Protein AF-A0A8S1MIZ0-F1 (afdb_monomer_lite)

pLDDT: mean 75.35, std 23.66, range [22.64, 98.44]

Foldseek 3Di:
DPLVVLCVVPLDALLPFFLVNVCVVCVVLVNNVCSVLCVVQRPGSNNLLVDDLVNCVQSVVPDPVVRCSSVCCSVPVRVVSNVVSDVVVPPDVPPPPVPPPPDDDDDDDDDGDRDDDDDDDDDDDDDDDDDDDDDDDDDDDDDDDDDDDDDDDDDDDDDDDPPDPPFPPDWQWWWKAWPVVRDIDIATQVWFWEFCAPPGNHHDVDPQTHNGAWIWHQDPVVRFIWIKGQQGQLFKKWFDPFKDADDAQWWKDAQQWIWHFPDWDDDQFKIWTKIATCDDPPHRDIDIDMATEPPDKDWDFLCDPVHVPRPRGHRTAKIWHQYNVGIIIDGPPHPVGMIIGQDDHRDMGDIGTQDAQIWMDRRDDTIMGINTQAEAEEEEEFAPPLCQVLLQCCVAPVDGDPDDDFDDKDWGWDWDQDPNGIHIYTYIYHGRDPVSVVVSLVSLPPHLAYEQTGEQLAPVRLVCSPPPVVVVCCVSPVLHAYEYEHEDCVPQDPPCNVPPSGDDPVNSQVVQVVVVHHYDYYYSHVGGCSSVVVNVRCVSSCCSVCVPPPPPPPDDDDDDDDDDDDDDDDDDDDDDDDDDDD

InterPro domains:
  IPR000253 Forkhead-associated (FHA) domain [PF00498] (193-238)
  IPR000253 Forkhead-associated (FHA) domain [PF00498] (310-363)
  IPR000253 Forkhead-associated (FHA) domain [PS50006] (192-238)
  IPR000253 Forkhead-associated (FHA) domain [SM00240] (191-243)
  IPR000253 Forkhead-associated (FHA) domain [SM00240] (297-345)
  IPR001660 Sterile alpha motif domain [PF07647] (16-76)
  IPR001660 Sterile alpha motif domain [PS50105] (17-76)
  IPR001660 Sterile alpha motif domain [SM00454] (14-80)
  IPR001806 Small GTPase [PF00071] (377-542)
  IPR001806 Small GTPase [PS51421] (370-582)
  IPR001806 Small GTPase [SM00174] (378-544)
  IPR003578 Small GTPase Rho [PTHR24072] (374-547)
  IPR005225 Small GTP-binding domain [TIGR00231] (375-536)

Sequence (582 aa):
MDYQKLFSVIPKEPRRWTQCDVEQWLEFIGLHDLSDVFQRNAIDGACLEVLNEDDLNELGVNSNVKKKKILQWIQNGFIEYKQFVRNNVGQSEWSIASKQIINKENLDYTPIQRLNDFKPRRDSFQDNHKVELVESMKVVEAPQILKQPKQNLEATKIPSYPNSIKQVAITYTMEIVCIADNQKMSITEKGLSIGRNPENTLVLSEDYVSRNHCLIEFDQKTKNFYLKDTGSTSGTFLLLMQPSLMRLGLIIHMGSMQYKIEQMVCNNQQCDVVLRVIEGQQKNQKFSFQLIKNQNCLKFGRQLDQFRMDTHLSGIHAQFSYTNDGLILEDMGSRNGVWVRLSEQSQQSERVKLIQDRQFRLGYEKIFLSNGAISIKLVVVGDGSVGKTCILIRYTQDKFPTDYVPTIFENYCAQVLYENKMVNLNLWDTAGQEEYKQLRSISYPQSDVFLITFSVDDTSSFQNAIKKWYPELQADQPNVPKIFIGNKIDMRPTENVNDTQFVTYNIAQKVVSDLGCKYIECSALNGTNLKQIFQEAVKQAMKKKFPQQTTQNAGTSKPQTGAQRKTNSSDNADASGKCSIQ

Secondary structure (DSSP, 8-state):
--HHHHHHH--S-GGG--HHHHHHHHHHTT-GGGHHHHHHTT--HHHHTT--HHHHHHTT---HHHHHHHHHIIIIIHHHHHHHHHHHS-SSSTTTGGGS-SS------PPPPP----PPP---------------------------------------------------EEEEEETTT--EEEEETT-EEEESSTTSSEE---TTS-SS-EEEEEETTTTEEEEEEBS-SS-EEEE--S-EE--TT-EEEETTEEEEEEEEEE-SSEEEEEEEEEESTTTT-EEEEEEETTT-EEEESTTSGGGTT-TTS-SS-EEEEE-SS-EEEEE-S-SS--EEESS-TT-BPPPEE--TTEEEEETTTEEEEEE--EEEEEEEE--TTS-HHHHHHHHHHS---SS----SEEEEEEEEEETTEEEEEEEEEE--SGGGHHHHHHT-TT-SEEEEEEETT-HHHHHHIIIIIHHHHHHH-TTS-EEEEEE-GGGS-SS-TT-TTSPPHHHHHHHHHHTT-EEEE--TTT-TTHHHHHHHHHHHHHHHHS-----------PPP----------------------

Structure (mmCIF, N/CA/C/O backbone):
data_AF-A0A8S1MIZ0-F1
#
_entry.id   AF-A0A8S1MIZ0-F1
#
loop_
_atom_site.group_PDB
_atom_site.id
_atom_site.type_symbol
_atom_site.label_atom_id
_atom_site.label_alt_id
_atom_site.label_comp_id
_atom_site.label_asym_id
_atom_site.label_entity_id
_atom_site.label_seq_id
_atom_site.pdbx_PDB_ins_code
_atom_site.Cartn_x
_atom_site.Cartn_y
_atom_site.Cartn_z
_atom_site.occupancy
_atom_site.B_iso_or_equiv
_atom_site.auth_seq_id
_atom_site.auth_comp_id
_atom_site.auth_asym_id
_atom_site.auth_atom_id
_atom_site.pdbx_PDB_model_num
ATOM 1 N N . MET A 1 1 ? -25.901 51.251 4.437 1.00 70.69 1 MET A N 1
ATOM 2 C CA . MET A 1 1 ? -24.765 51.400 3.498 1.00 70.69 1 MET A CA 1
ATOM 3 C C . MET A 1 1 ? -25.346 51.505 2.088 1.00 70.69 1 MET A C 1
ATOM 5 O O . MET A 1 1 ? -26.413 50.947 1.871 1.00 70.69 1 MET A O 1
ATOM 9 N N . ASP A 1 2 ? -24.736 52.252 1.163 1.00 83.69 2 ASP A N 1
ATOM 10 C CA . ASP A 1 2 ? -25.283 52.452 -0.196 1.00 83.69 2 ASP A CA 1
ATOM 11 C C . ASP A 1 2 ? -24.911 51.277 -1.124 1.00 83.69 2 ASP A C 1
ATOM 13 O O . ASP A 1 2 ? -23.918 51.309 -1.853 1.00 83.69 2 ASP A O 1
ATOM 17 N N . TYR A 1 3 ? -25.682 50.190 -1.032 1.00 87.25 3 TYR A N 1
ATOM 18 C CA . TYR A 1 3 ? -25.402 48.938 -1.742 1.00 87.25 3 TYR A CA 1
ATOM 19 C C . TYR A 1 3 ? -25.569 49.043 -3.263 1.00 87.25 3 TYR A C 1
ATOM 21 O O . TYR A 1 3 ? -24.872 48.335 -3.985 1.00 87.25 3 TYR A O 1
ATOM 29 N N . GLN A 1 4 ? -26.423 49.945 -3.763 1.00 82.38 4 GLN A N 1
ATOM 30 C CA . GLN A 1 4 ? -26.571 50.189 -5.204 1.00 82.38 4 GLN A CA 1
ATOM 31 C C . GLN A 1 4 ? -25.287 50.763 -5.798 1.00 82.38 4 GLN A C 1
ATOM 33 O O . GLN A 1 4 ? -24.816 50.291 -6.834 1.00 82.38 4 GLN A O 1
ATOM 38 N N . LYS A 1 5 ? -24.678 51.734 -5.108 1.00 85.88 5 LYS A N 1
ATOM 39 C CA . LYS A 1 5 ? -23.403 52.308 -5.531 1.00 85.88 5 LYS A CA 1
ATOM 40 C C . LYS A 1 5 ? -22.277 51.272 -5.492 1.00 85.88 5 LYS A C 1
ATOM 42 O O . LYS A 1 5 ? -21.555 51.157 -6.476 1.00 85.88 5 LYS A O 1
ATOM 47 N N . LEU A 1 6 ? -22.167 50.466 -4.431 1.00 88.38 6 LEU A N 1
ATOM 48 C CA . LEU A 1 6 ? -21.163 49.391 -4.377 1.00 88.38 6 LEU A CA 1
ATOM 49 C C . LEU A 1 6 ? -21.376 48.342 -5.485 1.00 88.38 6 LEU A C 1
ATOM 51 O O . LEU A 1 6 ? -20.412 47.897 -6.099 1.00 88.38 6 LEU A O 1
ATOM 55 N N . PHE A 1 7 ? -22.629 48.016 -5.809 1.00 87.19 7 PHE A N 1
ATOM 56 C CA . PHE A 1 7 ? -22.976 47.063 -6.866 1.00 87.19 7 PHE A CA 1
ATOM 57 C C . PHE A 1 7 ? -22.648 47.537 -8.275 1.00 87.19 7 PHE A C 1
ATOM 59 O O . PHE A 1 7 ? -22.223 46.727 -9.093 1.00 87.19 7 PHE A O 1
ATOM 66 N N . SER A 1 8 ? -22.761 48.840 -8.547 1.00 82.81 8 SER A N 1
ATOM 67 C CA . SER A 1 8 ? -22.297 49.404 -9.823 1.00 82.81 8 SER A CA 1
ATOM 68 C C . SER A 1 8 ? -20.788 49.251 -10.046 1.00 82.81 8 SER A C 1
ATOM 70 O O . SER A 1 8 ? -20.346 49.242 -11.191 1.00 82.81 8 SER A O 1
ATOM 72 N N . VAL A 1 9 ? -20.013 49.108 -8.965 1.00 83.31 9 VAL A N 1
ATOM 73 C CA . VAL A 1 9 ? -18.554 48.958 -9.008 1.00 83.31 9 VAL A CA 1
ATOM 74 C C . VAL A 1 9 ? -18.158 47.476 -8.965 1.00 83.31 9 VAL A C 1
ATOM 76 O O . VAL A 1 9 ? -17.338 47.042 -9.767 1.00 83.31 9 VAL A O 1
ATOM 79 N N . ILE A 1 10 ? -18.784 46.672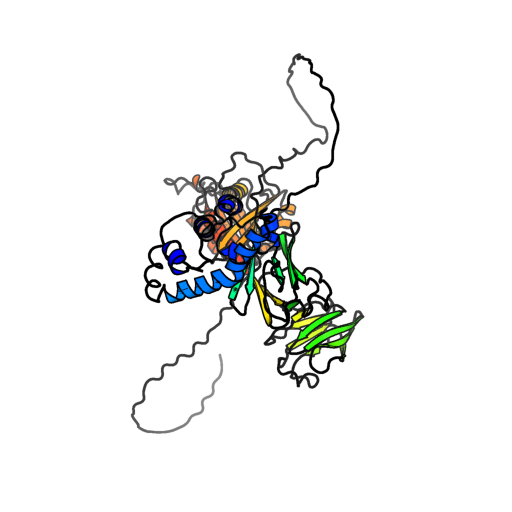 -8.094 1.00 88.50 10 ILE A N 1
ATOM 80 C CA . ILE A 1 10 ? -18.434 45.258 -7.876 1.00 88.50 10 ILE A CA 1
ATOM 81 C C . ILE A 1 10 ? -19.686 44.360 -7.947 1.00 88.50 10 ILE A C 1
ATOM 83 O O . ILE A 1 10 ? -20.210 43.943 -6.909 1.00 88.50 10 ILE A O 1
ATOM 87 N N . PRO A 1 11 ? -20.176 43.982 -9.143 1.00 83.88 11 PRO A N 1
ATOM 88 C CA . PRO A 1 11 ? -21.429 43.236 -9.309 1.00 83.88 11 PRO A CA 1
ATOM 89 C C . PRO A 1 11 ? -21.284 41.722 -9.038 1.00 83.88 11 PRO A C 1
ATOM 91 O O . PRO A 1 11 ? -21.679 40.878 -9.840 1.00 83.88 11 PRO A O 1
ATOM 94 N N . LYS A 1 12 ? -20.682 41.339 -7.907 1.00 86.31 12 LYS A N 1
ATOM 95 C CA . LYS A 1 12 ? -20.462 39.939 -7.500 1.00 86.31 12 LYS A CA 1
ATOM 96 C C . LYS A 1 12 ? -20.415 39.786 -5.980 1.00 86.31 12 LYS A C 1
ATOM 98 O O . LYS A 1 12 ? -20.138 40.739 -5.255 1.00 86.31 12 LYS A O 1
ATOM 103 N N . GLU A 1 13 ? -20.696 38.575 -5.491 1.00 84.94 13 GLU A N 1
ATOM 104 C CA . GLU A 1 13 ? -20.694 38.279 -4.050 1.00 84.94 13 GLU A CA 1
ATOM 105 C C . GLU A 1 13 ? -19.306 38.513 -3.412 1.00 84.94 13 GLU A C 1
ATOM 107 O O . GLU A 1 13 ? -18.309 38.162 -4.050 1.00 84.94 13 GLU A O 1
ATOM 112 N N . PRO A 1 14 ? -19.232 38.989 -2.147 1.00 86.12 14 PRO A N 1
ATOM 113 C CA . PRO A 1 14 ? -17.976 39.261 -1.434 1.00 86.12 14 PRO A CA 1
ATOM 114 C C . PRO A 1 14 ? -16.938 38.145 -1.506 1.00 86.12 14 PRO A C 1
ATOM 116 O O . PRO A 1 14 ? -15.796 38.396 -1.858 1.00 86.12 14 PRO A O 1
ATOM 119 N N . ARG A 1 15 ? -17.337 36.883 -1.310 1.00 82.81 15 ARG A N 1
ATOM 120 C CA . ARG A 1 15 ? -16.428 35.724 -1.391 1.00 82.81 15 ARG A CA 1
ATOM 121 C C . ARG A 1 15 ? -15.729 35.551 -2.752 1.00 82.81 15 ARG A C 1
ATOM 123 O O . ARG A 1 15 ? -14.749 34.823 -2.842 1.00 82.81 15 ARG A O 1
ATOM 130 N N . ARG A 1 16 ? -16.253 36.157 -3.824 1.00 81.88 16 ARG A N 1
ATOM 131 C CA . ARG A 1 16 ? -15.691 36.106 -5.189 1.00 81.88 16 ARG A CA 1
ATOM 132 C C . ARG A 1 16 ? -14.911 37.368 -5.562 1.00 81.88 16 ARG A C 1
ATOM 134 O O . ARG A 1 16 ? -14.563 37.547 -6.731 1.00 81.88 16 ARG A O 1
ATOM 141 N N . TRP A 1 17 ? -14.699 38.274 -4.616 1.00 90.00 17 TRP A N 1
ATOM 142 C CA . TRP A 1 17 ? -13.884 39.460 -4.836 1.00 90.00 17 TRP A CA 1
ATOM 143 C C . TRP A 1 17 ? -12.418 39.054 -4.965 1.00 90.00 17 TRP A C 1
ATOM 145 O O . TRP A 1 17 ? -11.886 38.324 -4.132 1.00 90.00 17 TRP A O 1
ATOM 155 N N . THR A 1 18 ? -11.779 39.513 -6.033 1.00 87.06 18 THR A N 1
ATOM 156 C CA . THR A 1 18 ? -10.327 39.475 -6.204 1.00 87.06 18 THR A CA 1
ATOM 157 C C . THR A 1 18 ? -9.690 40.575 -5.355 1.00 87.06 18 THR A C 1
ATOM 159 O O . THR A 1 18 ? -10.391 41.446 -4.840 1.00 87.06 18 THR A O 1
ATOM 162 N N . GLN A 1 19 ? -8.363 40.583 -5.242 1.00 84.38 19 GLN A N 1
ATOM 163 C CA . GLN A 1 19 ? -7.638 41.638 -4.522 1.00 84.38 19 GLN A CA 1
ATOM 164 C C . GLN A 1 19 ? -7.979 43.037 -5.063 1.00 84.38 19 GLN A C 1
ATOM 166 O O . GLN A 1 19 ? -8.265 43.934 -4.282 1.00 84.38 19 GLN A O 1
ATOM 171 N N . CYS A 1 20 ? -8.092 43.200 -6.386 1.00 86.75 20 CYS A N 1
ATOM 172 C CA . CYS A 1 20 ? -8.477 44.477 -7.001 1.00 86.75 20 CYS A CA 1
ATOM 173 C C . CYS A 1 20 ? -9.903 44.920 -6.613 1.00 86.75 20 CYS A C 1
ATOM 175 O O . CYS A 1 20 ? -10.161 46.103 -6.401 1.00 86.75 20 CYS A O 1
ATOM 177 N N . ASP A 1 21 ? -10.837 43.979 -6.451 1.00 90.88 21 ASP A N 1
ATOM 178 C CA . ASP A 1 21 ? -12.187 44.310 -5.976 1.00 90.88 21 ASP A CA 1
ATOM 179 C C . ASP A 1 21 ? -12.177 44.697 -4.485 1.00 90.88 21 ASP A C 1
ATOM 181 O O . ASP A 1 21 ? -12.925 45.575 -4.061 1.00 90.88 21 ASP A O 1
ATOM 185 N N . VAL A 1 22 ? -11.308 44.076 -3.678 1.00 91.62 22 VAL A N 1
ATOM 186 C CA . VAL A 1 22 ? -11.110 44.457 -2.271 1.00 91.62 22 VAL A CA 1
ATOM 187 C C . VAL A 1 22 ? -10.567 45.883 -2.158 1.00 91.62 22 VAL A C 1
ATOM 189 O O . VAL A 1 22 ? -11.016 46.627 -1.290 1.00 91.62 22 VAL A O 1
ATOM 192 N N . GLU A 1 23 ? -9.673 46.303 -3.053 1.00 90.88 23 GLU A N 1
ATOM 193 C CA . GLU A 1 23 ? -9.174 47.685 -3.119 1.00 90.88 23 GLU A CA 1
ATOM 194 C C . GLU A 1 23 ? -10.300 48.683 -3.433 1.00 90.88 23 GLU A C 1
ATOM 196 O O . GLU A 1 23 ? -10.467 49.675 -2.722 1.00 90.88 23 GLU A O 1
ATOM 201 N N . GLN A 1 24 ? -11.140 48.381 -4.429 1.00 89.81 24 GLN A N 1
ATOM 202 C CA . GLN A 1 24 ? -12.314 49.200 -4.763 1.00 89.81 24 GLN A CA 1
ATOM 203 C C . GLN A 1 24 ? -13.310 49.279 -3.599 1.00 89.81 24 GLN A C 1
ATOM 205 O O . GLN A 1 24 ? -13.913 50.324 -3.342 1.00 89.81 24 GLN A O 1
ATOM 210 N N . TRP A 1 25 ? -13.474 48.187 -2.850 1.00 94.56 25 TRP A N 1
ATOM 211 C CA . TRP A 1 25 ? -14.280 48.193 -1.636 1.00 94.56 25 TRP A CA 1
ATOM 212 C C . TRP A 1 25 ? -13.646 49.030 -0.514 1.00 94.56 25 TRP A C 1
ATOM 214 O O . TRP A 1 25 ? -14.362 49.789 0.144 1.00 94.56 25 TRP A O 1
ATOM 224 N N . LEU A 1 26 ? -12.326 48.947 -0.307 1.00 93.00 26 LEU A N 1
ATOM 225 C CA . LEU A 1 26 ? -11.600 49.783 0.656 1.00 93.00 26 LEU A CA 1
ATOM 226 C C . LEU A 1 26 ? -11.769 51.270 0.330 1.00 93.00 26 LEU A C 1
ATOM 228 O O . LEU A 1 26 ? -12.038 52.071 1.228 1.00 93.00 26 LEU A O 1
ATOM 232 N N . GLU A 1 27 ? -11.695 51.637 -0.948 1.00 91.19 27 GLU A N 1
ATOM 233 C CA . GLU A 1 27 ? -11.993 52.989 -1.415 1.00 91.19 27 GLU A CA 1
ATOM 234 C C . GLU A 1 27 ? -13.446 53.381 -1.111 1.00 91.19 27 GLU A C 1
ATOM 236 O O . GLU A 1 27 ? -13.691 54.436 -0.518 1.00 91.19 27 GLU A O 1
ATOM 241 N N . PHE A 1 28 ? -14.407 52.500 -1.405 1.00 92.12 28 PHE A N 1
ATOM 242 C CA . PHE A 1 28 ? -15.828 52.727 -1.132 1.00 92.12 28 PHE A CA 1
ATOM 243 C C . PHE A 1 28 ? -16.119 52.982 0.355 1.00 92.12 28 PHE A C 1
ATOM 245 O O . PHE A 1 28 ? -16.907 53.869 0.697 1.00 92.12 28 PHE A O 1
ATOM 252 N N . ILE A 1 29 ? -15.473 52.244 1.264 1.00 91.56 29 ILE A N 1
ATOM 253 C CA . ILE A 1 29 ? -15.623 52.459 2.711 1.00 91.56 29 ILE A CA 1
ATOM 254 C C . ILE A 1 29 ? -14.742 53.598 3.243 1.00 91.56 29 ILE A C 1
ATOM 256 O O . ILE A 1 29 ? -14.768 53.877 4.446 1.00 91.56 29 ILE A O 1
ATOM 260 N N . GLY A 1 30 ? -13.991 54.287 2.381 1.00 88.31 30 GLY A N 1
ATOM 261 C CA . GLY A 1 30 ? -13.144 55.426 2.731 1.00 88.31 30 GLY A CA 1
ATOM 262 C C . GLY A 1 30 ? -11.879 55.047 3.504 1.00 88.31 30 GLY A C 1
ATOM 263 O O . GLY A 1 30 ? -11.446 55.820 4.354 1.00 88.31 30 GLY A O 1
ATOM 264 N N . LEU A 1 31 ? -11.329 53.858 3.249 1.00 91.94 31 LEU A N 1
ATOM 265 C CA . LEU A 1 31 ? -10.081 53.324 3.810 1.00 91.94 31 LEU A CA 1
ATOM 266 C C . LEU A 1 31 ? -9.070 52.974 2.699 1.00 91.94 31 LEU A C 1
ATOM 268 O O . LEU A 1 31 ? -8.361 51.973 2.788 1.00 91.94 31 LEU A O 1
ATOM 272 N N . HIS A 1 32 ? -9.013 53.792 1.641 1.00 90.12 32 HIS A N 1
ATOM 273 C CA . HIS A 1 32 ? -8.093 53.610 0.506 1.00 90.12 32 HIS A CA 1
ATOM 274 C C . HIS A 1 32 ? -6.615 53.573 0.931 1.00 90.12 32 HIS A C 1
ATOM 276 O O . HIS A 1 32 ? -5.792 52.943 0.279 1.00 90.12 32 HIS A O 1
ATOM 282 N N . ASP A 1 33 ? -6.277 54.194 2.061 1.00 87.94 33 ASP A N 1
ATOM 283 C CA . ASP A 1 33 ? -4.932 54.189 2.630 1.00 87.94 33 ASP A CA 1
ATOM 284 C C . ASP A 1 33 ? -4.479 52.801 3.120 1.00 87.94 33 ASP A C 1
ATOM 286 O O . ASP A 1 33 ? -3.290 52.583 3.340 1.00 87.94 33 ASP A O 1
ATOM 290 N N . LEU A 1 34 ? -5.408 51.848 3.269 1.00 89.19 34 LEU A N 1
ATOM 291 C CA . LEU A 1 34 ? -5.109 50.449 3.591 1.00 89.19 34 LEU A CA 1
ATOM 292 C C . LEU A 1 34 ? -4.957 49.559 2.347 1.00 89.19 34 LEU A C 1
ATOM 294 O O . LEU A 1 34 ? -4.624 48.384 2.498 1.00 89.19 34 LEU A O 1
ATOM 298 N N . SER A 1 35 ? -5.165 50.097 1.140 1.00 87.62 35 SER A N 1
ATOM 299 C CA . SER A 1 35 ? -5.086 49.347 -0.122 1.00 87.62 35 SER A CA 1
ATOM 300 C C . SER A 1 35 ? -3.735 48.645 -0.279 1.00 87.62 35 SER A C 1
ATOM 302 O O . SER A 1 35 ? -3.685 47.428 -0.442 1.00 87.62 35 SER A O 1
ATOM 304 N N . ASP A 1 36 ? -2.634 49.379 -0.091 1.00 79.56 36 ASP A N 1
ATOM 305 C CA . ASP A 1 36 ? -1.271 48.835 -0.162 1.00 79.56 36 ASP A CA 1
ATOM 306 C C . ASP A 1 36 ? -1.034 47.697 0.838 1.00 79.56 36 ASP A C 1
ATOM 308 O O . ASP A 1 36 ? -0.329 46.731 0.547 1.00 79.56 36 ASP A O 1
ATOM 312 N N . VAL A 1 37 ? -1.603 47.815 2.040 1.00 83.69 37 VAL A N 1
ATOM 313 C CA . VAL A 1 37 ? -1.447 46.819 3.107 1.00 83.69 37 VAL A CA 1
ATOM 314 C C . VAL A 1 37 ? -2.185 45.536 2.739 1.00 83.69 37 VAL A C 1
ATOM 316 O O . VAL A 1 37 ? -1.628 44.447 2.879 1.00 83.69 37 VAL A O 1
ATOM 319 N N . PHE A 1 38 ? -3.415 45.650 2.241 1.00 86.62 38 PHE A N 1
ATOM 320 C CA . PHE A 1 38 ? -4.236 44.500 1.866 1.00 86.62 38 PHE A CA 1
ATOM 321 C C . PHE A 1 38 ? -3.691 43.815 0.607 1.00 86.62 38 PHE A C 1
ATOM 323 O O . PHE A 1 38 ? -3.629 42.587 0.566 1.00 86.62 38 PHE A O 1
ATOM 330 N N . GLN A 1 39 ? -3.196 44.587 -0.364 1.00 80.25 39 GLN A N 1
ATOM 331 C CA . GLN A 1 39 ? -2.587 44.061 -1.583 1.00 80.25 39 GLN A CA 1
ATOM 332 C C . GLN A 1 39 ? -1.285 43.300 -1.294 1.00 80.25 39 GLN A C 1
ATOM 334 O O . GLN A 1 39 ? -1.124 42.162 -1.732 1.00 80.25 39 GLN A O 1
ATOM 339 N N . ARG A 1 40 ? -0.370 43.872 -0.493 1.00 72.50 40 ARG A N 1
ATOM 340 C CA . ARG A 1 40 ? 0.896 43.202 -0.124 1.00 72.50 40 ARG A CA 1
ATOM 341 C C . ARG A 1 40 ? 0.683 41.888 0.624 1.00 72.50 40 ARG A C 1
ATOM 343 O O . ARG A 1 40 ? 1.508 40.990 0.502 1.00 72.50 40 ARG A O 1
ATOM 350 N N . ASN A 1 41 ? -0.407 41.781 1.382 1.00 73.44 41 ASN A N 1
ATOM 351 C CA . ASN A 1 41 ? -0.772 40.573 2.123 1.00 73.44 41 ASN A CA 1
ATOM 352 C C . ASN A 1 41 ? -1.759 39.676 1.362 1.00 73.44 41 ASN A C 1
ATOM 354 O O . ASN A 1 41 ? -2.303 38.739 1.940 1.00 73.44 41 ASN A O 1
ATOM 358 N N . ALA A 1 42 ? -1.972 39.943 0.069 1.00 74.81 42 ALA A N 1
ATOM 359 C CA . ALA A 1 42 ? -2.798 39.141 -0.823 1.00 74.81 42 ALA A CA 1
ATOM 360 C C . ALA A 1 42 ? -4.246 38.923 -0.328 1.00 74.81 42 ALA A C 1
ATOM 362 O O . ALA A 1 42 ? -4.843 37.880 -0.603 1.00 74.81 42 ALA A O 1
ATOM 363 N N . ILE A 1 43 ? -4.825 39.901 0.381 1.00 78.88 43 ILE A N 1
ATOM 364 C CA . ILE A 1 43 ? -6.166 39.795 0.972 1.00 78.88 43 ILE A CA 1
ATOM 365 C C . ILE A 1 43 ? -7.234 39.912 -0.119 1.00 78.88 43 ILE A C 1
ATOM 367 O O . ILE A 1 43 ? -7.462 40.985 -0.676 1.00 78.88 43 ILE A O 1
ATOM 371 N N . ASP A 1 44 ? -7.915 38.805 -0.403 1.00 83.94 44 ASP A N 1
ATOM 372 C CA . ASP A 1 44 ? -9.060 38.747 -1.309 1.00 83.94 44 ASP A CA 1
ATOM 373 C C . ASP A 1 44 ? -10.397 38.632 -0.549 1.00 83.94 44 ASP A C 1
ATOM 375 O O . ASP A 1 44 ? -10.457 38.623 0.684 1.00 83.94 44 ASP A O 1
ATOM 379 N N . GLY A 1 45 ? -11.503 38.542 -1.286 1.00 77.94 45 GLY A N 1
ATOM 380 C CA . GLY A 1 45 ? -12.843 38.454 -0.717 1.00 77.94 45 GLY A CA 1
ATOM 381 C C . GLY A 1 45 ? -13.103 37.233 0.163 1.00 77.94 45 GLY A C 1
ATOM 382 O O . GLY A 1 45 ? -13.896 37.310 1.102 1.00 77.94 45 GLY A O 1
ATOM 383 N N . ALA A 1 46 ? -12.441 36.107 -0.114 1.00 71.50 46 ALA A N 1
ATOM 384 C CA . ALA A 1 46 ? -12.545 34.911 0.716 1.00 71.50 46 ALA A CA 1
ATOM 385 C C . ALA A 1 46 ? -11.794 35.097 2.041 1.00 71.50 46 ALA A C 1
ATOM 387 O O . ALA A 1 46 ? -12.266 34.642 3.083 1.00 71.50 46 ALA A O 1
ATOM 388 N N . CYS A 1 47 ? -10.669 35.811 2.007 1.00 78.19 47 CYS A N 1
ATOM 389 C CA . CYS A 1 47 ? -9.901 36.162 3.196 1.00 78.19 47 CYS A CA 1
ATOM 390 C C . CYS A 1 47 ? -10.653 37.163 4.079 1.00 78.19 47 CYS A C 1
ATOM 392 O O . CYS A 1 47 ? -10.650 37.013 5.298 1.00 78.19 47 CYS A O 1
ATOM 394 N N . LEU A 1 48 ? -11.364 38.131 3.487 1.00 82.38 48 LEU A N 1
ATOM 395 C CA . LEU A 1 48 ? -12.164 39.097 4.247 1.00 82.38 48 LEU A CA 1
ATOM 396 C C . LEU A 1 48 ? -13.296 38.455 5.067 1.00 82.38 48 LEU A C 1
ATOM 398 O O . LEU A 1 48 ? -13.596 38.950 6.148 1.00 82.38 48 LEU A O 1
ATOM 402 N N . GLU A 1 49 ? -13.930 37.372 4.593 1.00 74.81 49 GLU A N 1
ATOM 403 C CA . GLU A 1 49 ? -15.035 36.713 5.324 1.00 74.81 49 GLU A CA 1
ATOM 404 C C . GLU A 1 49 ? -14.578 36.074 6.651 1.00 74.81 49 GLU A C 1
ATOM 406 O O . GLU A 1 49 ? -15.398 35.879 7.549 1.00 74.81 49 GLU A O 1
ATOM 411 N N . VAL A 1 50 ? -13.289 35.750 6.787 1.00 75.44 50 VAL A N 1
ATOM 412 C CA . VAL A 1 50 ? -12.719 35.084 7.974 1.00 75.44 50 VAL A CA 1
ATOM 413 C C . VAL A 1 50 ? -11.831 35.997 8.818 1.00 75.44 50 VAL A C 1
ATOM 415 O O . VAL A 1 50 ? -11.300 35.560 9.838 1.00 75.44 50 VAL A O 1
ATOM 418 N N . LEU A 1 51 ? -11.682 37.253 8.401 1.00 81.31 51 LEU A N 1
ATOM 419 C CA . LEU A 1 51 ? -10.750 38.205 8.982 1.00 81.31 51 LEU A CA 1
ATOM 420 C C . LEU A 1 51 ? -11.261 38.713 10.338 1.00 81.31 51 LEU A C 1
ATOM 422 O O . LEU A 1 51 ? -12.381 39.222 10.445 1.00 81.31 51 LEU A O 1
ATOM 426 N N . ASN A 1 52 ? -10.442 38.569 11.379 1.00 81.62 52 ASN A N 1
ATOM 427 C CA . ASN A 1 52 ? -10.772 38.963 12.748 1.00 81.62 52 ASN A CA 1
ATOM 428 C C . ASN A 1 52 ? -9.924 40.162 13.233 1.00 81.62 52 ASN A C 1
ATOM 430 O O . ASN A 1 52 ? -9.134 40.744 12.489 1.00 81.62 52 ASN A O 1
ATOM 434 N N . GLU A 1 53 ? -10.143 40.602 14.475 1.00 82.19 53 GLU A N 1
ATOM 435 C CA . GLU A 1 53 ? -9.448 41.773 15.028 1.00 82.19 53 GLU A CA 1
ATOM 436 C C . GLU A 1 53 ? -7.940 41.546 15.211 1.00 82.19 53 GLU A C 1
ATOM 438 O O . GLU A 1 53 ? -7.164 42.483 15.014 1.00 82.19 53 GLU A O 1
ATOM 443 N N . ASP A 1 54 ? -7.525 40.318 15.530 1.00 76.44 54 ASP A N 1
ATOM 444 C CA . ASP A 1 54 ? -6.118 39.952 15.692 1.00 76.44 54 ASP A CA 1
ATOM 445 C C . ASP A 1 54 ? -5.393 39.940 14.342 1.00 76.44 54 ASP A C 1
ATOM 447 O O . ASP A 1 54 ? -4.310 40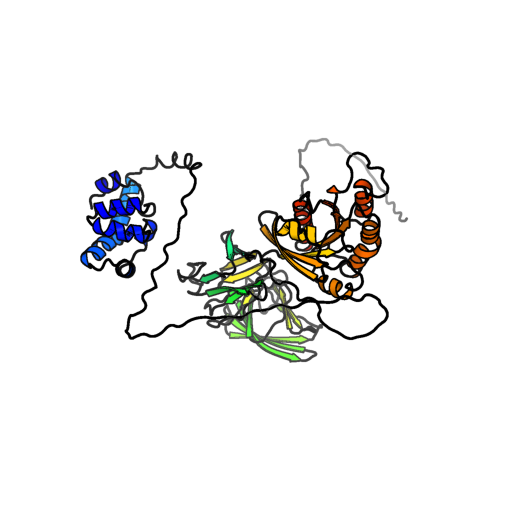.512 14.229 1.00 76.44 54 ASP A O 1
ATOM 451 N N . ASP A 1 55 ? -6.040 39.445 13.284 1.00 80.31 55 ASP A N 1
ATOM 452 C CA . ASP A 1 55 ? -5.498 39.509 11.920 1.00 80.31 55 ASP A CA 1
ATOM 453 C C . ASP A 1 55 ? -5.277 40.971 11.477 1.00 80.31 55 ASP A C 1
ATOM 455 O O . ASP A 1 55 ? -4.265 41.312 10.866 1.00 80.31 55 ASP A O 1
ATOM 459 N N . LEU A 1 56 ? -6.192 41.885 11.829 1.00 81.50 56 LEU A N 1
ATOM 460 C CA . LEU A 1 56 ? -6.032 43.319 11.544 1.00 81.50 56 LEU A CA 1
ATOM 461 C C . LEU A 1 56 ? -4.881 43.958 12.329 1.00 81.50 56 LEU A C 1
ATOM 463 O O . LEU A 1 56 ? -4.262 44.906 11.836 1.00 81.50 56 LEU A O 1
ATOM 467 N N . ASN A 1 57 ? -4.593 43.460 13.534 1.00 79.25 57 ASN A N 1
ATOM 468 C CA . ASN A 1 57 ? -3.427 43.882 14.311 1.00 79.25 57 ASN A CA 1
ATOM 469 C C . ASN A 1 57 ? -2.132 43.444 13.622 1.00 79.25 57 ASN A C 1
ATOM 471 O O . ASN A 1 57 ? -1.216 44.255 13.483 1.00 79.25 57 ASN A O 1
ATOM 475 N N . GLU A 1 58 ? -2.076 42.201 13.143 1.00 77.06 58 GLU A N 1
ATOM 476 C CA . GLU A 1 58 ? -0.917 41.654 12.427 1.00 77.06 58 GLU A CA 1
ATOM 477 C C . GLU A 1 58 ? -0.679 42.349 11.079 1.00 77.06 58 GLU A C 1
ATOM 479 O O . GLU A 1 58 ? 0.465 42.613 10.710 1.00 77.06 58 GLU A O 1
ATOM 484 N N . LEU A 1 59 ? -1.750 42.757 10.389 1.00 77.94 59 LEU A N 1
ATOM 485 C CA . LEU A 1 59 ? -1.678 43.585 9.179 1.00 77.94 59 LEU A CA 1
ATOM 486 C C . LEU A 1 59 ? -1.224 45.034 9.456 1.00 77.94 59 LEU A C 1
ATOM 488 O O . LEU A 1 59 ? -1.030 45.812 8.524 1.00 77.94 59 LEU A O 1
ATOM 492 N N . GLY A 1 60 ? -1.051 45.427 10.722 1.00 76.25 60 GLY A N 1
ATOM 493 C CA . GLY A 1 60 ? -0.614 46.769 11.112 1.00 76.25 60 GLY A CA 1
ATOM 494 C C . GLY A 1 60 ? -1.726 47.824 11.099 1.00 76.25 60 GLY A C 1
ATOM 495 O O . GLY A 1 60 ? -1.448 49.026 11.176 1.00 76.25 60 GLY A O 1
ATOM 496 N N . VAL A 1 61 ? -2.999 47.417 11.038 1.00 84.88 61 VAL A N 1
ATOM 497 C CA . VAL A 1 61 ? -4.158 48.323 11.070 1.00 84.88 61 VAL A CA 1
ATOM 498 C C . VAL A 1 61 ? -4.444 48.738 12.513 1.00 84.88 61 VAL A C 1
ATOM 500 O O . VAL A 1 61 ? -5.468 48.398 13.081 1.00 84.88 61 VAL A O 1
ATOM 503 N N . ASN A 1 62 ? -3.560 49.511 13.142 1.00 77.50 62 ASN A N 1
ATOM 504 C CA . ASN A 1 62 ? -3.609 49.755 14.595 1.00 77.50 62 ASN A CA 1
ATOM 505 C C . ASN A 1 62 ? -4.740 50.690 15.071 1.00 77.50 62 ASN A C 1
ATOM 507 O O . ASN A 1 62 ? -5.008 50.788 16.268 1.00 77.50 62 ASN A O 1
ATOM 511 N N . SER A 1 63 ? -5.437 51.375 14.159 1.00 89.81 63 SER A N 1
ATOM 512 C CA . SER A 1 63 ? -6.542 52.270 14.518 1.00 89.81 63 SER A CA 1
ATOM 513 C C . SER A 1 63 ? -7.810 51.485 14.852 1.00 89.81 63 SER A C 1
ATOM 515 O O . SER A 1 63 ? -8.462 50.937 13.964 1.00 89.81 63 SER A O 1
ATOM 517 N N . ASN A 1 64 ? -8.226 51.514 16.122 1.00 82.19 64 ASN A N 1
ATOM 518 C CA . ASN A 1 64 ? -9.456 50.856 16.583 1.00 82.19 64 ASN A CA 1
ATOM 519 C C . ASN A 1 64 ? -10.714 51.332 15.836 1.00 82.19 64 ASN A C 1
ATOM 521 O O . ASN A 1 64 ? -11.664 50.570 15.678 1.00 82.19 64 ASN A O 1
ATOM 525 N N . VAL A 1 65 ? -10.721 52.573 15.336 1.00 88.38 65 VAL A N 1
ATOM 526 C CA . VAL A 1 65 ? -11.821 53.100 14.514 1.00 88.38 65 VAL A CA 1
ATOM 527 C C . VAL A 1 65 ? -11.858 52.408 13.149 1.00 88.38 65 VAL A C 1
ATOM 529 O O . VAL A 1 65 ? -12.924 51.981 12.710 1.00 88.38 65 VAL A O 1
ATOM 532 N N . LYS A 1 66 ? -10.698 52.238 12.498 1.00 89.06 66 LYS A N 1
ATOM 533 C CA . LYS A 1 66 ? -10.595 51.550 11.202 1.00 89.06 66 LYS A CA 1
ATOM 534 C C . LYS A 1 66 ? -10.927 50.063 11.330 1.00 89.06 66 LYS A C 1
ATOM 536 O O . LYS A 1 66 ? -11.725 49.568 10.541 1.00 89.06 66 LYS A O 1
ATOM 541 N N . LYS A 1 67 ? -10.416 49.387 12.370 1.00 89.44 67 LYS A N 1
ATOM 542 C CA . LYS A 1 67 ? -10.727 47.971 12.636 1.00 89.44 67 LYS A CA 1
ATOM 543 C C . LYS A 1 67 ? -12.219 47.739 12.815 1.00 89.44 67 LYS A C 1
ATOM 545 O O . LYS A 1 67 ? -12.797 46.904 12.130 1.00 89.44 67 LYS A O 1
ATOM 550 N N . LYS A 1 68 ? -12.867 48.535 13.675 1.00 87.31 68 LYS A N 1
ATOM 551 C CA . LYS A 1 68 ? -14.316 48.438 13.892 1.00 87.31 68 LYS A CA 1
ATOM 552 C C . LYS A 1 68 ? -15.102 48.669 12.606 1.00 87.31 68 LYS A C 1
ATOM 554 O O . LYS A 1 68 ? -16.067 47.955 12.364 1.00 87.31 68 LYS A O 1
ATOM 559 N N . LYS A 1 69 ? -14.680 49.618 11.764 1.00 88.56 69 LYS A N 1
ATOM 560 C CA . LYS A 1 69 ? -15.335 49.895 10.479 1.00 88.56 69 LYS A CA 1
ATOM 561 C C . LYS A 1 69 ? -15.236 48.707 9.513 1.00 88.56 69 LYS A C 1
ATOM 563 O O . LYS A 1 69 ? -16.240 48.355 8.904 1.00 88.56 69 LYS A O 1
ATOM 568 N N . ILE A 1 70 ? -14.065 48.075 9.412 1.00 89.69 70 ILE A N 1
ATOM 569 C CA . ILE A 1 70 ? -13.837 46.875 8.586 1.00 89.69 70 ILE A CA 1
ATOM 570 C C . ILE A 1 70 ? -14.660 45.696 9.113 1.00 89.69 70 ILE A C 1
ATOM 572 O O . ILE A 1 70 ? -15.443 45.110 8.370 1.00 89.69 70 ILE A O 1
ATOM 576 N N . LEU A 1 71 ? -14.556 45.398 10.410 1.00 88.88 71 LEU A N 1
ATOM 577 C CA . LEU A 1 71 ? -15.256 44.271 11.029 1.00 88.88 71 LEU A CA 1
ATOM 578 C C . LEU A 1 71 ? -16.779 44.433 10.978 1.00 88.88 71 LEU A C 1
ATOM 580 O O . LEU A 1 71 ? -17.486 43.457 10.752 1.00 88.88 71 LEU A O 1
ATOM 584 N N . GLN A 1 72 ? -17.303 45.656 11.104 1.00 88.62 72 GLN A N 1
ATOM 585 C CA . GLN A 1 72 ? -18.736 45.921 10.953 1.00 88.62 72 GLN A CA 1
ATOM 586 C C . GLN A 1 72 ? -19.229 45.627 9.528 1.00 88.62 72 GLN A C 1
ATOM 588 O O . GLN A 1 72 ? -20.334 45.107 9.345 1.00 88.62 72 GLN A O 1
ATOM 593 N N . TRP A 1 73 ? -18.418 45.939 8.514 1.00 90.75 73 TRP A N 1
ATOM 594 C CA . TRP A 1 73 ? -18.717 45.559 7.137 1.00 90.75 73 TRP A CA 1
ATOM 595 C C . TRP A 1 73 ? -18.630 44.049 6.931 1.00 90.75 73 TRP A C 1
ATOM 597 O O . TRP A 1 73 ? -19.525 43.501 6.308 1.00 90.75 73 TRP A O 1
ATOM 607 N N . ILE A 1 74 ? -17.636 43.362 7.492 1.00 86.25 74 ILE A N 1
ATOM 608 C CA . ILE A 1 74 ? -17.521 41.899 7.376 1.00 86.25 74 ILE A CA 1
ATOM 609 C C . ILE A 1 74 ? -18.720 41.199 8.035 1.00 86.25 74 ILE A C 1
ATOM 611 O O . ILE A 1 74 ? -19.335 40.322 7.433 1.00 86.25 74 ILE A O 1
ATOM 615 N N . GLN A 1 75 ? -19.086 41.616 9.249 1.00 81.00 75 GLN A N 1
ATOM 616 C CA . GLN A 1 75 ? -20.126 40.959 10.043 1.00 81.00 75 GLN A CA 1
ATOM 617 C C . GLN A 1 75 ? -21.537 41.221 9.516 1.00 81.00 75 GLN A C 1
ATOM 619 O O . GLN A 1 75 ? -22.342 40.299 9.472 1.00 81.00 75 GLN A O 1
ATOM 624 N N . ASN A 1 76 ? -21.842 42.459 9.114 1.00 80.75 76 ASN A N 1
ATOM 625 C CA . ASN A 1 76 ? -23.205 42.849 8.741 1.00 80.75 76 ASN A CA 1
ATOM 626 C C . ASN A 1 76 ? -23.285 43.334 7.287 1.00 80.75 76 ASN A C 1
ATOM 628 O O . ASN A 1 76 ? -24.116 42.856 6.516 1.00 80.75 76 ASN A O 1
ATOM 632 N N . GLY A 1 77 ? -22.377 44.224 6.875 1.00 85.62 77 GLY A N 1
ATOM 633 C CA . GLY A 1 77 ? -22.411 44.849 5.545 1.00 85.62 77 GLY A CA 1
ATOM 634 C C . GLY A 1 77 ? -22.267 43.868 4.375 1.00 85.62 77 GLY A C 1
ATOM 635 O O . GLY A 1 77 ? -22.960 44.001 3.373 1.00 85.62 77 GLY A O 1
ATOM 636 N N . PHE A 1 78 ? -21.413 42.852 4.489 1.00 88.12 78 PHE A N 1
ATOM 637 C CA . PHE A 1 78 ? -21.172 41.841 3.458 1.00 88.12 78 PHE A CA 1
ATOM 638 C C . PHE A 1 78 ? -22.291 40.824 3.374 1.00 88.12 78 PHE A C 1
ATOM 640 O O . PHE A 1 78 ? -22.626 40.385 2.275 1.00 88.12 78 PHE A O 1
ATOM 647 N N . ILE A 1 79 ? -22.907 40.484 4.504 1.00 82.12 79 ILE A N 1
ATOM 648 C CA . ILE A 1 79 ? -24.083 39.616 4.527 1.00 82.12 79 ILE A CA 1
ATOM 649 C C . ILE A 1 79 ? -25.249 40.320 3.826 1.00 82.12 79 ILE A C 1
ATOM 651 O O . ILE A 1 79 ? -25.858 39.746 2.921 1.00 82.12 79 ILE A O 1
ATOM 655 N N . GLU A 1 80 ? -25.508 41.580 4.177 1.00 85.81 80 GLU A N 1
ATOM 656 C CA . GLU A 1 80 ? -26.542 42.403 3.543 1.00 85.81 80 GLU A CA 1
ATOM 657 C C . GLU A 1 80 ? -26.243 42.647 2.057 1.00 85.81 80 GLU A C 1
ATOM 659 O O . GLU A 1 80 ? -27.124 42.492 1.212 1.00 85.81 80 GLU A O 1
ATOM 664 N N . TYR A 1 81 ? -24.988 42.934 1.703 1.00 87.88 81 TYR A N 1
ATOM 665 C CA . TYR A 1 81 ? -24.579 43.116 0.313 1.00 87.88 81 TYR A CA 1
ATOM 666 C C . TYR A 1 81 ? -24.709 41.831 -0.510 1.00 87.88 81 TYR A C 1
ATOM 668 O O . TYR A 1 81 ? -25.158 41.863 -1.650 1.00 87.88 81 TYR A O 1
ATOM 676 N N . LYS A 1 82 ? -24.388 40.669 0.064 1.00 85.44 82 LYS A N 1
ATOM 677 C CA . LYS A 1 82 ? -24.575 39.362 -0.580 1.00 85.44 82 LYS A CA 1
ATOM 678 C C . LYS A 1 82 ? -26.050 39.073 -0.848 1.00 85.44 82 LYS A C 1
ATOM 680 O O . LYS A 1 82 ? -26.388 38.568 -1.916 1.00 85.44 82 LYS A O 1
ATOM 685 N N . GLN A 1 83 ? -26.936 39.421 0.085 1.00 82.31 83 GLN A N 1
ATOM 686 C CA . GLN A 1 83 ? -28.384 39.339 -0.126 1.00 82.31 83 GLN A CA 1
ATOM 687 C C . GLN A 1 83 ? -28.850 40.332 -1.201 1.00 82.31 83 GLN A C 1
ATOM 689 O O . GLN A 1 83 ? -29.624 39.963 -2.081 1.00 82.31 83 GLN A O 1
ATOM 694 N N . PHE A 1 84 ? -28.321 41.557 -1.195 1.00 85.69 84 PHE A N 1
ATOM 695 C CA . PHE A 1 84 ? -28.595 42.569 -2.213 1.00 85.69 84 PHE A CA 1
ATOM 696 C C . PHE A 1 84 ? -28.157 42.118 -3.618 1.00 85.69 84 PHE A C 1
ATOM 698 O O . PHE A 1 84 ? -28.944 42.215 -4.559 1.00 85.69 84 PHE A O 1
ATOM 705 N N . VAL A 1 85 ? -26.948 41.564 -3.767 1.00 82.50 85 VAL A N 1
ATOM 706 C CA . VAL A 1 85 ? -26.440 40.986 -5.025 1.00 82.50 85 VAL A CA 1
ATOM 707 C C . VAL A 1 85 ? -27.358 39.860 -5.494 1.00 82.50 85 VAL A C 1
ATOM 709 O O . VAL A 1 85 ? -27.749 39.849 -6.651 1.00 82.50 85 VAL A O 1
ATOM 712 N N . ARG A 1 86 ? -27.770 38.944 -4.610 1.00 78.31 86 ARG A N 1
ATOM 713 C CA . ARG A 1 86 ? -28.680 37.839 -4.970 1.00 78.31 86 ARG A CA 1
ATOM 714 C C . ARG A 1 86 ? -30.055 38.304 -5.440 1.00 78.31 86 ARG A C 1
ATOM 716 O O . ARG A 1 86 ? -30.643 37.659 -6.300 1.00 78.31 86 ARG A O 1
ATOM 723 N N . ASN A 1 87 ? -30.553 39.404 -4.885 1.00 77.50 87 ASN A N 1
ATOM 724 C CA . ASN A 1 87 ? -31.858 39.953 -5.242 1.00 77.50 87 ASN A CA 1
ATOM 725 C C . ASN A 1 87 ? -31.821 40.779 -6.539 1.00 77.50 87 ASN A C 1
ATOM 727 O O . ASN A 1 87 ? -32.822 40.821 -7.247 1.00 77.50 87 ASN A O 1
ATOM 731 N N . ASN A 1 88 ? -30.687 41.414 -6.866 1.00 68.62 88 ASN A N 1
ATOM 732 C CA . ASN A 1 88 ? -30.528 42.203 -8.097 1.00 68.62 88 ASN A CA 1
ATOM 733 C C . ASN A 1 88 ? -29.966 41.390 -9.273 1.00 68.62 88 ASN A C 1
ATOM 735 O O . ASN A 1 88 ? -30.326 41.643 -10.419 1.00 68.62 88 ASN A O 1
ATOM 739 N N . VAL A 1 89 ? -29.140 40.376 -9.009 1.00 60.75 89 VAL A N 1
ATOM 740 C CA . VAL A 1 89 ? -28.682 39.385 -9.995 1.00 60.75 89 VAL A CA 1
ATOM 741 C C . VAL A 1 89 ? -29.754 38.291 -10.097 1.00 60.75 89 VAL A C 1
ATOM 743 O O . VAL A 1 89 ? -29.580 37.152 -9.666 1.00 60.75 89 VAL A O 1
ATOM 746 N N . GLY A 1 90 ? -30.935 38.660 -10.597 1.00 48.62 90 GLY A N 1
ATOM 747 C CA . GLY A 1 90 ? -32.068 37.749 -10.739 1.00 48.62 90 GLY A CA 1
ATOM 748 C C . GLY A 1 90 ? -31.807 36.677 -11.798 1.00 48.62 90 GLY A C 1
ATOM 749 O O . GLY A 1 90 ? -31.663 37.025 -12.963 1.00 48.62 90 GLY A O 1
ATOM 750 N N . GLN A 1 91 ? -31.750 35.403 -11.374 1.00 44.66 91 GLN A N 1
ATOM 751 C CA . GLN A 1 91 ? -31.984 34.099 -12.055 1.00 44.66 91 GLN A CA 1
ATOM 752 C C . GLN A 1 91 ? -31.768 33.908 -13.586 1.00 44.66 91 GLN A C 1
ATOM 754 O O . GLN A 1 91 ? -32.073 32.838 -14.105 1.00 44.66 91 GLN A O 1
ATOM 759 N N . SER A 1 92 ? -31.184 34.847 -14.325 1.00 43.25 92 SER A N 1
ATOM 760 C CA . SER A 1 92 ? -31.145 34.859 -15.797 1.00 43.25 92 SER A CA 1
ATOM 761 C C . SER A 1 92 ? -29.756 35.114 -16.399 1.00 43.25 92 SER A C 1
ATOM 763 O O . SER A 1 92 ? -29.607 35.050 -17.612 1.00 43.25 92 SER A O 1
ATOM 765 N N . GLU A 1 93 ? -28.711 35.258 -15.575 1.00 41.25 93 GLU A N 1
ATOM 766 C CA . GLU A 1 93 ? -27.303 35.270 -16.025 1.00 41.25 93 GLU A CA 1
ATOM 767 C C . GLU A 1 93 ? -26.516 34.007 -15.618 1.00 41.25 93 GLU A C 1
ATOM 769 O O . GLU A 1 93 ? -25.317 33.887 -15.862 1.00 41.25 93 GLU A O 1
ATOM 774 N N . TRP A 1 94 ? -27.187 33.006 -15.037 1.00 41.56 94 TRP A N 1
ATOM 775 C CA . TRP A 1 94 ? -26.570 31.713 -14.701 1.00 41.56 94 TRP A CA 1
ATOM 776 C C . TRP A 1 94 ? -26.375 30.782 -15.912 1.00 41.56 94 TRP A C 1
ATOM 778 O O . TRP A 1 94 ? -25.645 29.796 -15.816 1.00 41.56 94 TRP A O 1
ATOM 788 N N . SER A 1 95 ? -26.983 31.086 -17.064 1.00 33.81 95 SER A N 1
ATOM 789 C CA . SER A 1 95 ? -26.959 30.228 -18.259 1.00 33.81 95 SER A CA 1
ATOM 790 C C . SER A 1 95 ? -25.962 30.649 -19.347 1.00 33.81 95 SER A C 1
ATOM 792 O O . SER A 1 95 ? -25.840 29.937 -20.344 1.00 33.81 95 SER A O 1
ATOM 794 N N . ILE A 1 96 ? -25.215 31.748 -19.172 1.00 38.22 96 ILE A N 1
ATOM 795 C CA . ILE A 1 96 ? -24.295 32.255 -20.212 1.00 38.22 96 ILE A CA 1
ATOM 796 C C . ILE A 1 96 ? -22.820 32.247 -19.758 1.00 38.22 96 ILE A C 1
ATOM 798 O O . ILE A 1 96 ? -21.933 31.999 -20.573 1.00 38.22 96 ILE A O 1
ATOM 802 N N . ALA A 1 97 ? -22.521 32.362 -18.458 1.00 33.41 97 ALA A N 1
ATOM 803 C CA . ALA A 1 97 ? -21.131 32.386 -17.973 1.00 33.41 97 ALA A CA 1
ATOM 804 C C . ALA A 1 97 ? -20.449 31.001 -17.862 1.00 33.41 97 ALA A C 1
ATOM 806 O O . ALA A 1 97 ? -19.226 30.918 -17.771 1.00 33.41 97 ALA A O 1
ATOM 807 N N . SER A 1 98 ? -21.201 29.897 -17.920 1.00 33.03 98 SER A N 1
ATOM 808 C CA . SER A 1 98 ? -20.658 28.527 -17.854 1.00 33.03 98 SER A CA 1
ATOM 809 C C . SER A 1 98 ? -20.165 27.980 -19.204 1.00 33.03 98 SER A C 1
ATOM 811 O O . SER A 1 98 ? -19.645 26.867 -19.256 1.00 33.03 98 SER A O 1
ATOM 813 N N . LYS A 1 99 ? -20.272 28.758 -20.294 1.00 34.12 99 LYS A N 1
ATOM 814 C CA . LYS A 1 99 ? -19.796 28.375 -21.640 1.00 34.12 99 LYS A CA 1
ATOM 815 C C . LYS A 1 99 ? -18.698 29.271 -22.231 1.00 34.12 99 LYS A C 1
ATOM 817 O O . LYS A 1 99 ? -18.295 29.032 -23.363 1.00 34.12 99 LYS A O 1
ATOM 822 N N . GLN A 1 100 ? -18.167 30.246 -21.486 1.00 33.75 100 GLN A N 1
ATOM 823 C CA . GLN A 1 100 ? -17.083 31.122 -21.974 1.00 33.75 100 GLN A CA 1
ATOM 824 C C . GLN A 1 100 ? -15.830 31.204 -21.084 1.00 33.75 100 GLN A C 1
ATOM 826 O O . GLN A 1 100 ? -14.941 31.995 -21.372 1.00 33.75 100 GLN A O 1
ATOM 831 N N . ILE A 1 101 ? -15.678 30.341 -20.072 1.00 34.00 101 ILE A N 1
ATOM 832 C CA . ILE A 1 101 ? -14.426 30.232 -19.285 1.00 34.00 101 ILE A CA 1
ATOM 833 C C . ILE A 1 101 ? -13.769 28.855 -19.508 1.00 34.00 101 ILE A C 1
ATOM 835 O O . ILE A 1 101 ? -13.178 28.249 -18.626 1.00 34.00 101 ILE A O 1
ATOM 839 N N . ILE A 1 102 ? -13.874 28.341 -20.735 1.00 34.88 102 ILE A N 1
ATOM 840 C CA . ILE A 1 102 ? -12.891 27.407 -21.294 1.00 34.88 102 ILE A CA 1
ATOM 841 C C . ILE A 1 102 ? -12.136 28.237 -22.325 1.00 34.88 102 ILE A C 1
ATOM 843 O O . ILE A 1 102 ? -12.543 28.280 -23.480 1.00 34.88 102 ILE A O 1
ATOM 847 N N . ASN A 1 103 ? -11.170 29.022 -21.839 1.00 35.00 103 ASN A N 1
ATOM 848 C CA . ASN A 1 103 ? -10.050 29.654 -22.554 1.00 35.00 103 ASN A CA 1
ATOM 849 C C . ASN A 1 103 ? -9.654 30.958 -21.850 1.00 35.00 103 ASN A C 1
ATOM 851 O O . ASN A 1 103 ? -10.043 32.046 -22.269 1.00 35.00 103 ASN A O 1
ATOM 855 N N . LYS A 1 104 ? -8.856 30.840 -20.786 1.00 28.33 104 LYS A N 1
ATOM 856 C CA . LYS A 1 104 ? -7.669 31.677 -20.564 1.00 28.33 104 LYS A CA 1
ATOM 857 C C . LYS A 1 104 ? -6.844 31.083 -19.426 1.00 28.33 104 LYS A C 1
ATOM 859 O O . LYS A 1 104 ? -7.371 30.678 -18.397 1.00 28.33 104 LYS A O 1
ATOM 864 N N . GLU A 1 105 ? -5.562 30.967 -19.714 1.00 33.91 105 GLU A N 1
ATOM 865 C CA . GLU A 1 105 ? -4.498 30.418 -18.888 1.00 33.91 105 GLU A CA 1
ATOM 866 C C . GLU A 1 105 ? -4.273 31.230 -17.601 1.00 33.91 105 GLU A C 1
ATOM 868 O O . GLU A 1 105 ? -4.567 32.422 -17.551 1.00 33.91 105 GLU A O 1
ATOM 873 N N . ASN A 1 106 ? -3.675 30.555 -16.613 1.00 37.94 106 ASN A N 1
ATOM 874 C CA . ASN A 1 106 ? -2.864 31.083 -15.509 1.00 37.94 106 ASN A CA 1
ATOM 875 C C . ASN A 1 106 ? -3.458 32.187 -14.621 1.00 37.94 106 ASN A C 1
ATOM 877 O O . ASN A 1 106 ? -3.253 33.372 -14.865 1.00 37.94 106 ASN A O 1
ATOM 881 N N . LEU A 1 107 ? -4.008 31.775 -13.476 1.00 26.94 107 LEU A N 1
ATOM 882 C CA . LEU A 1 107 ? -3.892 32.530 -12.227 1.00 26.94 107 LEU A CA 1
ATOM 883 C C . LEU A 1 107 ? -3.539 31.546 -11.104 1.00 26.94 107 LEU A C 1
ATOM 885 O O . LEU A 1 107 ? -4.393 30.807 -10.614 1.00 26.94 107 LEU A O 1
ATOM 889 N N . ASP A 1 108 ? -2.255 31.520 -10.747 1.00 26.69 108 ASP A N 1
ATOM 890 C CA . ASP A 1 108 ? -1.751 30.897 -9.526 1.00 26.69 108 ASP A CA 1
ATOM 891 C C . ASP A 1 108 ? -2.427 31.550 -8.314 1.00 26.69 108 ASP A C 1
ATOM 893 O O . ASP A 1 108 ? -2.292 32.750 -8.081 1.00 26.69 108 ASP A O 1
ATOM 897 N N . TYR A 1 109 ? -3.143 30.753 -7.525 1.00 26.09 109 TYR A N 1
ATOM 898 C CA . TYR A 1 109 ? -3.581 31.143 -6.189 1.00 26.09 109 TYR A CA 1
ATOM 899 C C . TYR A 1 109 ? -2.514 30.698 -5.184 1.00 26.09 109 TYR A C 1
ATOM 901 O O . TYR A 1 109 ? -2.399 29.513 -4.866 1.00 26.09 109 TYR A O 1
ATOM 909 N N . THR A 1 110 ? -1.729 31.644 -4.675 1.00 27.69 110 THR A N 1
ATOM 910 C CA . THR A 1 110 ? -0.883 31.456 -3.492 1.00 27.69 110 THR A CA 1
ATOM 911 C C . THR A 1 110 ? -1.737 31.575 -2.221 1.00 27.69 110 THR A C 1
ATOM 913 O O . THR A 1 110 ? -2.392 32.596 -2.021 1.00 27.69 110 THR A O 1
ATOM 916 N N . PRO A 1 111 ? -1.750 30.572 -1.323 1.00 28.28 111 PRO A N 1
ATOM 917 C CA . PRO A 1 111 ? -2.333 30.730 0.006 1.00 28.28 111 PRO A CA 1
ATOM 918 C C . PRO A 1 111 ? -1.496 31.710 0.840 1.00 28.28 111 PRO A C 1
ATOM 920 O O . PRO A 1 111 ? -0.269 31.595 0.881 1.00 28.28 111 PRO A O 1
ATOM 923 N N . ILE A 1 112 ? -2.164 32.638 1.526 1.00 27.20 112 ILE A N 1
ATOM 924 C CA . ILE A 1 112 ? -1.574 33.587 2.478 1.00 27.20 112 ILE A CA 1
ATOM 925 C C . ILE A 1 112 ? -0.705 32.842 3.501 1.00 27.20 112 ILE A C 1
ATOM 927 O O . ILE A 1 112 ? -1.184 31.997 4.260 1.00 27.20 112 ILE A O 1
ATOM 931 N N . GLN A 1 113 ? 0.585 33.179 3.534 1.00 34.06 113 GLN A N 1
ATOM 932 C CA . GLN A 1 113 ? 1.470 32.864 4.651 1.00 34.06 113 GLN A CA 1
ATOM 933 C C . GLN A 1 113 ? 1.118 33.796 5.816 1.00 34.06 113 GLN A C 1
ATOM 935 O O . GLN A 1 113 ? 1.206 35.013 5.679 1.00 34.06 113 GLN A O 1
ATOM 940 N N . ARG A 1 114 ? 0.727 33.234 6.965 1.00 29.70 114 ARG A N 1
ATOM 941 C CA . ARG A 1 114 ? 0.620 33.996 8.218 1.00 29.70 114 ARG A CA 1
ATOM 942 C C . ARG A 1 114 ? 2.003 34.535 8.593 1.00 29.70 114 ARG A C 1
ATOM 944 O O . ARG A 1 114 ? 2.959 33.758 8.653 1.00 29.70 114 ARG A O 1
ATOM 951 N N . LEU A 1 115 ? 2.099 35.843 8.838 1.00 30.95 115 LEU A N 1
ATOM 952 C CA . LEU A 1 115 ? 3.293 36.491 9.375 1.00 30.95 115 LEU A CA 1
ATOM 953 C C . LEU A 1 115 ? 3.622 35.891 10.746 1.00 30.95 115 LEU A C 1
ATOM 955 O O . LEU A 1 115 ? 2.896 36.089 11.708 1.00 30.95 115 LEU A O 1
ATOM 959 N N . ASN A 1 116 ? 4.753 35.205 10.854 1.00 30.16 116 ASN A N 1
ATOM 960 C CA . ASN A 1 116 ? 5.405 34.952 12.134 1.00 30.16 116 ASN A CA 1
ATOM 961 C C . ASN A 1 116 ? 6.917 35.007 11.932 1.00 30.16 116 ASN A C 1
ATOM 963 O O . ASN A 1 116 ? 7.587 33.985 11.933 1.00 30.16 116 ASN A O 1
ATOM 967 N N . ASP A 1 117 ? 7.441 36.219 11.754 1.00 31.94 117 ASP A N 1
ATOM 968 C CA . ASP A 1 117 ? 8.858 36.512 11.976 1.00 31.94 117 ASP A CA 1
ATOM 969 C C . ASP A 1 117 ? 9.009 37.914 12.588 1.00 31.94 117 ASP A C 1
ATOM 971 O O . ASP A 1 117 ? 9.480 38.867 11.973 1.00 31.94 117 ASP A O 1
ATOM 975 N N . PHE A 1 118 ? 8.608 38.033 13.856 1.00 26.45 118 PHE A N 1
ATOM 976 C CA . PHE A 1 118 ? 9.123 39.058 14.763 1.00 26.45 118 PHE A CA 1
ATOM 977 C C . PHE A 1 118 ? 9.968 38.361 15.835 1.00 26.45 118 PHE A C 1
ATOM 979 O O . PHE A 1 118 ? 9.445 37.733 16.753 1.00 26.45 118 PHE A O 1
ATOM 986 N N . LYS A 1 119 ? 11.298 38.478 15.730 1.00 32.75 119 LYS A N 1
ATOM 987 C CA . LYS A 1 119 ? 12.215 38.227 16.853 1.00 32.75 119 LYS A CA 1
ATOM 988 C C . LYS A 1 119 ? 12.595 39.557 17.517 1.00 32.75 119 LYS A C 1
ATOM 990 O O . LYS A 1 119 ? 12.828 40.540 16.812 1.00 32.75 119 LYS A O 1
ATOM 995 N N . PRO A 1 120 ? 12.680 39.607 18.857 1.00 28.27 120 PRO A N 1
ATOM 996 C CA . PRO A 1 120 ? 12.994 40.830 19.584 1.00 28.27 120 PRO A CA 1
ATOM 997 C C . PRO A 1 120 ? 14.467 41.234 19.418 1.00 28.27 120 PRO A C 1
ATOM 999 O O . PRO A 1 120 ? 15.372 40.404 19.501 1.00 28.27 120 PRO A O 1
ATOM 1002 N N . ARG A 1 121 ? 14.698 42.540 19.227 1.00 26.61 121 ARG A N 1
ATOM 1003 C CA . ARG A 1 121 ? 16.008 43.201 19.338 1.00 26.61 121 ARG A CA 1
ATOM 1004 C C . ARG A 1 121 ? 16.465 43.260 20.797 1.00 26.61 121 ARG A C 1
ATOM 1006 O O . ARG A 1 121 ? 15.697 43.719 21.638 1.00 26.61 121 ARG A O 1
ATOM 1013 N N . ARG A 1 122 ? 17.739 42.938 21.041 1.00 28.66 122 ARG A N 1
ATOM 1014 C CA . ARG A 1 122 ? 18.628 43.592 22.023 1.00 28.66 122 ARG A CA 1
ATOM 1015 C C . ARG A 1 122 ? 20.091 43.394 21.586 1.00 28.66 122 ARG A C 1
ATOM 1017 O O . ARG A 1 122 ? 20.555 42.262 21.551 1.00 28.66 122 ARG A O 1
ATOM 1024 N N . ASP A 1 123 ? 20.705 44.494 21.132 1.00 28.53 123 ASP A N 1
ATOM 1025 C CA . ASP A 1 123 ? 22.033 45.067 21.460 1.00 28.53 123 ASP A CA 1
ATOM 1026 C C . ASP A 1 123 ? 23.158 44.101 21.911 1.00 28.53 123 ASP A C 1
ATOM 1028 O O . ASP A 1 123 ? 22.927 43.251 22.756 1.00 28.53 123 ASP A O 1
ATOM 1032 N N . SER A 1 124 ? 24.450 44.210 21.566 1.00 26.98 124 SER A N 1
ATOM 1033 C CA . SER A 1 124 ? 25.283 45.215 20.877 1.00 26.98 124 SER A CA 1
ATOM 1034 C C . SER A 1 124 ? 26.769 44.745 20.925 1.00 26.98 124 SER A C 1
ATOM 1036 O O . SER A 1 124 ? 27.084 43.839 21.691 1.00 26.98 124 SER A O 1
ATOM 1038 N N . PHE A 1 125 ? 27.653 45.428 20.175 1.00 25.44 125 PHE A N 1
ATOM 1039 C CA . PHE A 1 125 ? 29.130 45.551 20.320 1.00 25.44 125 PHE A CA 1
ATOM 1040 C C . PHE A 1 125 ? 30.132 44.621 19.568 1.00 25.44 125 PHE A C 1
ATOM 1042 O O . PHE A 1 125 ? 30.407 43.499 19.972 1.00 25.44 125 PHE A O 1
ATOM 1049 N N . GLN A 1 126 ? 30.727 45.237 18.524 1.00 27.83 126 GLN A N 1
ATOM 1050 C CA . GLN A 1 126 ? 32.159 45.455 18.174 1.00 27.83 126 GLN A CA 1
ATOM 1051 C C . GLN A 1 126 ? 33.139 44.336 17.728 1.00 27.83 126 GLN A C 1
ATOM 1053 O O . GLN A 1 126 ? 33.541 43.477 18.502 1.00 27.83 126 GLN A O 1
ATOM 1058 N N . ASP A 1 127 ? 33.590 44.501 16.467 1.00 27.73 127 ASP A N 1
ATOM 1059 C CA . ASP A 1 127 ? 34.969 44.612 15.927 1.00 27.73 127 ASP A CA 1
ATOM 1060 C C . ASP A 1 127 ? 36.102 43.668 16.392 1.00 27.73 127 ASP A C 1
ATOM 1062 O O . ASP A 1 127 ? 36.521 43.723 17.543 1.00 27.73 127 ASP A O 1
ATOM 1066 N N . ASN A 1 128 ? 36.751 42.946 15.449 1.00 26.42 128 ASN A N 1
ATOM 1067 C CA . ASN A 1 128 ? 38.046 43.355 14.846 1.00 26.42 128 ASN A CA 1
ATOM 1068 C C . ASN A 1 128 ? 38.801 42.276 14.006 1.00 26.42 128 ASN A C 1
ATOM 1070 O O . ASN A 1 128 ? 38.870 41.109 14.370 1.00 26.42 128 ASN A O 1
ATOM 1074 N N . HIS A 1 129 ? 39.475 42.776 12.952 1.00 27.83 129 HIS A N 1
ATOM 1075 C CA . HIS A 1 129 ? 40.770 42.385 12.328 1.00 27.83 129 HIS A CA 1
ATOM 1076 C C . HIS A 1 129 ? 40.989 41.160 11.381 1.00 27.83 129 HIS A C 1
ATOM 1078 O O . HIS A 1 129 ? 41.137 40.020 11.798 1.00 27.83 129 HIS A O 1
ATOM 1084 N N . LYS A 1 130 ? 41.131 41.501 10.076 1.00 25.72 130 LYS A N 1
ATOM 1085 C CA . LYS A 1 130 ? 42.180 41.218 9.037 1.00 25.72 130 LYS A CA 1
ATOM 1086 C C . LYS A 1 130 ? 43.350 40.221 9.306 1.00 25.72 130 LYS A C 1
ATOM 1088 O O . LYS A 1 130 ? 43.925 40.266 10.384 1.00 25.72 130 LYS A O 1
ATOM 1093 N N . VAL A 1 131 ? 43.819 39.518 8.241 1.00 23.83 131 VAL A N 1
ATOM 1094 C CA . VAL A 1 131 ? 45.143 39.651 7.521 1.00 23.83 131 VAL A CA 1
ATOM 1095 C C . VAL A 1 131 ? 45.564 38.378 6.698 1.00 23.83 131 VAL A C 1
ATOM 1097 O O . VAL A 1 131 ? 45.586 37.284 7.243 1.00 23.83 131 VAL A O 1
ATOM 1100 N N . GLU A 1 132 ? 45.877 38.593 5.395 1.00 23.53 132 GLU A N 1
ATOM 1101 C CA . GLU A 1 132 ? 46.890 38.052 4.405 1.00 23.53 132 GLU A CA 1
ATOM 1102 C C . GLU A 1 132 ? 47.602 36.674 4.578 1.00 23.53 132 GLU A C 1
ATOM 1104 O O . GLU A 1 132 ? 48.027 36.343 5.674 1.00 23.53 132 GLU A O 1
ATOM 1109 N N . LEU A 1 133 ? 47.655 35.754 3.582 1.00 23.80 133 LEU A N 1
ATOM 1110 C CA . LEU A 1 133 ? 48.433 35.592 2.302 1.00 23.80 133 LEU A CA 1
ATOM 1111 C C . LEU A 1 133 ? 49.841 34.917 2.416 1.00 23.80 133 LEU A C 1
ATOM 1113 O O . LEU A 1 133 ? 50.604 35.234 3.318 1.00 23.80 133 LEU A O 1
ATOM 1117 N N . VAL A 1 134 ? 50.176 34.098 1.384 1.00 24.08 134 VAL A N 1
ATOM 1118 C CA . VAL A 1 134 ? 51.505 33.842 0.723 1.00 24.08 134 VAL A CA 1
ATOM 1119 C C . VAL A 1 134 ? 52.134 32.402 0.724 1.00 24.08 134 VAL A C 1
ATOM 1121 O O . VAL A 1 134 ? 52.515 31.881 1.763 1.00 24.08 134 VAL A O 1
ATOM 1124 N N . GLU A 1 135 ? 52.261 31.849 -0.513 1.00 24.70 135 GLU A N 1
ATOM 1125 C CA . GLU A 1 135 ? 53.309 31.045 -1.252 1.00 24.70 135 GLU A CA 1
ATOM 1126 C C . GLU A 1 135 ? 54.049 29.812 -0.649 1.00 24.70 135 GLU A C 1
ATOM 1128 O O . GLU A 1 135 ? 54.391 29.782 0.522 1.00 24.70 135 GLU A O 1
ATOM 1133 N N . SER A 1 136 ? 54.405 28.730 -1.386 1.00 24.20 136 SER A N 1
ATOM 1134 C CA . SER A 1 136 ? 55.328 28.616 -2.561 1.00 24.20 136 SER A CA 1
ATOM 1135 C C . SER A 1 136 ? 55.417 27.137 -3.087 1.00 24.20 136 SER A C 1
ATOM 1137 O O . SER A 1 136 ? 55.275 26.216 -2.291 1.00 24.20 136 SER A O 1
ATOM 1139 N N . MET A 1 137 ? 55.372 26.842 -4.412 1.00 22.64 137 MET A N 1
ATOM 1140 C CA . MET A 1 137 ? 56.442 26.374 -5.367 1.00 22.64 137 MET A CA 1
ATOM 1141 C C . MET A 1 137 ? 57.381 25.219 -4.885 1.00 22.64 137 MET A C 1
ATOM 1143 O O . MET A 1 137 ? 57.839 25.285 -3.760 1.00 22.64 137 MET A O 1
ATOM 1147 N N . LYS A 1 138 ? 57.818 24.162 -5.621 1.00 23.91 138 LYS A N 1
ATOM 1148 C CA . LYS A 1 138 ? 58.143 23.916 -7.058 1.00 23.91 138 LYS A CA 1
ATOM 1149 C C . LYS A 1 138 ? 58.433 22.402 -7.358 1.00 23.91 138 LYS A C 1
ATOM 1151 O O . LYS A 1 138 ? 58.607 21.607 -6.444 1.00 23.91 138 LYS A O 1
ATOM 1156 N N . VAL A 1 139 ? 58.517 22.075 -8.658 1.00 24.81 139 VAL A N 1
ATOM 1157 C CA . VAL A 1 139 ? 58.697 20.795 -9.421 1.00 24.81 139 VAL A CA 1
ATOM 1158 C C . VAL A 1 139 ? 60.157 20.285 -9.517 1.00 24.81 139 VAL A C 1
ATOM 1160 O O . VAL A 1 139 ? 60.998 21.169 -9.588 1.00 24.81 139 VAL A O 1
ATOM 1163 N N . VAL A 1 140 ? 60.434 18.957 -9.666 1.00 24.31 140 VAL A N 1
ATOM 1164 C CA . VAL A 1 140 ? 61.488 18.316 -10.544 1.00 24.31 140 VAL A CA 1
ATOM 1165 C C . VAL A 1 140 ? 61.145 16.823 -10.880 1.00 24.31 140 VAL A C 1
ATOM 1167 O O . VAL A 1 140 ? 60.413 16.174 -10.142 1.00 24.31 140 VAL A O 1
ATOM 1170 N N . GLU A 1 141 ? 61.661 16.346 -12.026 1.00 23.14 141 GLU A N 1
ATOM 1171 C CA . GLU A 1 141 ? 61.349 15.242 -12.970 1.00 23.14 141 GLU A CA 1
ATOM 1172 C C . GLU A 1 141 ? 61.734 13.762 -12.657 1.00 23.14 141 GLU A C 1
ATOM 1174 O O . GLU A 1 141 ? 62.385 13.435 -11.670 1.00 23.14 141 GLU A O 1
ATOM 1179 N N . ALA A 1 142 ? 61.309 12.879 -13.585 1.00 27.56 142 ALA A N 1
ATOM 1180 C CA . ALA A 1 142 ? 61.398 11.408 -13.663 1.00 27.56 142 ALA A CA 1
ATOM 1181 C C . ALA A 1 142 ? 62.788 10.814 -14.022 1.00 27.56 142 ALA A C 1
ATOM 1183 O O . ALA A 1 142 ? 63.674 11.533 -14.480 1.00 27.56 142 ALA A O 1
ATOM 1184 N N . PRO A 1 143 ? 62.956 9.472 -13.930 1.00 24.86 143 PRO A N 1
ATOM 1185 C CA . PRO A 1 143 ? 63.083 8.697 -15.179 1.00 24.86 143 PRO A CA 1
ATOM 1186 C C . PRO A 1 143 ? 62.394 7.310 -15.184 1.00 24.86 143 PRO A C 1
ATOM 1188 O O . PRO A 1 143 ? 62.209 6.658 -14.159 1.00 24.86 143 PRO A O 1
ATOM 1191 N N . GLN A 1 144 ? 62.039 6.854 -16.392 1.00 28.19 144 GLN A N 1
ATOM 1192 C CA . GLN A 1 144 ? 61.484 5.533 -16.718 1.00 28.19 144 GLN A CA 1
ATOM 1193 C C . GLN A 1 144 ? 62.581 4.470 -16.897 1.00 28.19 144 GLN A C 1
ATOM 1195 O O . GLN A 1 144 ? 63.523 4.717 -17.646 1.00 28.19 144 GLN A O 1
ATOM 1200 N N . ILE A 1 145 ? 62.387 3.251 -16.368 1.00 26.62 145 ILE A N 1
ATOM 1201 C CA . ILE A 1 145 ? 62.952 2.009 -16.938 1.00 26.62 145 ILE A CA 1
ATOM 1202 C C . ILE A 1 145 ? 61.913 0.874 -16.857 1.00 26.62 145 ILE A C 1
ATOM 1204 O O . ILE A 1 145 ? 61.365 0.567 -15.801 1.00 26.62 145 ILE A O 1
ATOM 1208 N N . LEU A 1 146 ? 61.659 0.256 -18.013 1.00 27.22 146 LEU A N 1
ATOM 1209 C CA . LEU A 1 146 ? 60.793 -0.898 -18.276 1.00 27.22 146 LEU A CA 1
ATOM 1210 C C . LEU A 1 146 ? 61.550 -2.232 -18.091 1.00 27.22 146 LEU A C 1
ATOM 1212 O O . LEU A 1 146 ? 62.549 -2.440 -18.775 1.00 27.22 146 LEU A O 1
ATOM 1216 N N . LYS A 1 147 ? 61.013 -3.173 -17.293 1.00 25.88 147 LYS A N 1
ATOM 1217 C CA . LYS A 1 147 ? 60.513 -4.515 -17.712 1.00 25.88 147 LYS A CA 1
ATOM 1218 C C . LYS A 1 147 ? 60.269 -5.462 -16.511 1.00 25.88 147 LYS A C 1
ATOM 1220 O O . LYS A 1 147 ? 61.099 -5.609 -15.628 1.00 25.88 147 LYS A O 1
ATOM 1225 N N . GLN A 1 148 ? 59.088 -6.087 -16.554 1.00 32.94 148 GLN A N 1
ATOM 1226 C CA . GLN A 1 148 ? 58.469 -7.135 -15.709 1.00 32.94 148 GLN A CA 1
ATOM 1227 C C . GLN A 1 148 ? 59.303 -8.451 -15.653 1.00 32.94 148 GLN A C 1
ATOM 1229 O O . GLN A 1 148 ? 60.188 -8.558 -16.504 1.00 32.94 148 GLN A O 1
ATOM 1234 N N . PRO A 1 149 ? 59.029 -9.497 -14.810 1.00 34.12 149 PRO A N 1
ATOM 1235 C CA . PRO A 1 149 ? 57.742 -9.866 -14.176 1.00 34.12 149 PRO A CA 1
ATOM 1236 C C . PRO A 1 149 ? 57.767 -10.509 -12.750 1.00 34.12 149 PRO A C 1
ATOM 1238 O O . PRO A 1 149 ? 58.811 -10.818 -12.191 1.00 34.12 149 PRO A O 1
ATOM 1241 N N . LYS A 1 150 ? 56.542 -10.827 -12.280 1.00 26.77 150 LYS A N 1
ATOM 1242 C CA . LYS A 1 150 ? 56.084 -11.774 -11.225 1.00 26.77 150 LYS A CA 1
ATOM 1243 C C . LYS A 1 150 ? 55.854 -11.278 -9.781 1.00 26.77 150 LYS A C 1
ATOM 1245 O O . LYS A 1 150 ? 56.774 -11.079 -9.007 1.00 26.77 150 LYS A O 1
ATOM 1250 N N . GLN A 1 151 ? 54.552 -11.255 -9.458 1.00 32.28 151 GLN A N 1
ATOM 1251 C CA . GLN A 1 151 ? 53.882 -11.769 -8.248 1.00 32.28 151 GLN A CA 1
ATOM 1252 C C . GLN A 1 151 ? 54.471 -11.433 -6.872 1.00 32.28 151 GLN A C 1
ATOM 1254 O O . GLN A 1 151 ? 55.328 -12.144 -6.362 1.00 32.28 151 GLN A O 1
ATOM 1259 N N . ASN A 1 152 ? 53.870 -10.435 -6.225 1.00 29.69 152 ASN A N 1
ATOM 1260 C CA . ASN A 1 152 ? 53.039 -10.532 -5.011 1.00 29.69 152 ASN A CA 1
ATOM 1261 C C . ASN A 1 152 ? 53.042 -9.159 -4.338 1.00 29.69 152 ASN A C 1
ATOM 1263 O O . ASN A 1 152 ? 54.110 -8.575 -4.210 1.00 29.69 152 ASN A O 1
ATOM 1267 N N . LEU A 1 153 ? 51.869 -8.671 -3.917 1.00 28.33 153 LEU A N 1
ATOM 1268 C CA . LEU A 1 153 ? 51.637 -7.999 -2.629 1.00 28.33 153 LEU A CA 1
ATOM 1269 C C . LEU A 1 153 ? 50.200 -7.450 -2.565 1.00 28.33 153 LEU A C 1
ATOM 1271 O O . LEU A 1 153 ? 49.776 -6.635 -3.376 1.00 28.33 153 LEU A O 1
ATOM 1275 N N . GLU A 1 154 ? 49.468 -8.011 -1.607 1.00 26.28 154 GLU A N 1
ATOM 1276 C CA . GLU A 1 154 ? 48.597 -7.357 -0.627 1.00 26.28 154 GLU A CA 1
ATOM 1277 C C . GLU A 1 154 ? 47.730 -6.148 -1.027 1.00 26.28 154 GLU A C 1
ATOM 1279 O O . GLU A 1 154 ? 48.184 -5.041 -1.301 1.00 26.28 154 GLU A O 1
ATOM 1284 N N . ALA A 1 155 ? 46.422 -6.402 -0.913 1.00 37.50 155 ALA A N 1
ATOM 1285 C CA . ALA A 1 155 ? 45.368 -5.525 -0.410 1.00 37.50 155 ALA A CA 1
ATOM 1286 C C . ALA A 1 155 ? 45.653 -4.013 -0.393 1.00 37.50 155 ALA A C 1
ATOM 1288 O O . ALA A 1 155 ? 46.143 -3.475 0.592 1.00 37.50 155 ALA A O 1
ATOM 1289 N N . THR A 1 156 ? 45.167 -3.287 -1.403 1.00 26.64 156 THR A N 1
ATOM 1290 C CA . THR A 1 156 ? 44.627 -1.936 -1.186 1.00 26.64 156 THR A CA 1
ATOM 1291 C C . THR A 1 156 ? 43.611 -1.528 -2.259 1.00 26.64 156 THR A C 1
ATOM 1293 O O . THR A 1 156 ? 43.856 -1.641 -3.453 1.00 26.64 156 THR A O 1
ATOM 1296 N N . LYS A 1 157 ? 42.505 -0.951 -1.765 1.00 27.52 157 LYS A N 1
ATOM 1297 C CA . LYS A 1 157 ? 41.576 -0.010 -2.422 1.00 27.52 157 LYS A CA 1
ATOM 1298 C C . LYS A 1 157 ? 40.649 -0.570 -3.508 1.00 27.52 157 LYS A C 1
ATOM 1300 O O . LYS A 1 157 ? 40.843 -0.378 -4.702 1.00 27.52 157 LYS A O 1
ATOM 1305 N N . ILE A 1 158 ? 39.528 -1.120 -3.035 1.00 29.47 158 ILE A N 1
ATOM 1306 C CA . ILE A 1 158 ? 38.240 -1.056 -3.742 1.00 29.47 158 ILE A CA 1
ATOM 1307 C C . ILE A 1 158 ? 37.990 0.427 -4.086 1.00 29.47 158 ILE A C 1
ATOM 1309 O O . ILE A 1 158 ? 38.060 1.257 -3.173 1.00 29.47 158 ILE A O 1
ATOM 1313 N N . PRO A 1 159 ? 37.743 0.799 -5.353 1.00 27.86 159 PRO A N 1
ATOM 1314 C CA . PRO A 1 159 ? 37.446 2.181 -5.698 1.00 27.86 159 PRO A CA 1
ATOM 1315 C C . PRO A 1 159 ? 36.159 2.606 -4.986 1.00 27.86 159 PRO A C 1
ATOM 1317 O O . PRO A 1 159 ? 35.121 1.953 -5.090 1.00 27.86 159 PRO A O 1
ATOM 1320 N N . SER A 1 160 ? 36.241 3.692 -4.218 1.00 28.77 160 SER A N 1
ATOM 1321 C CA . SER A 1 160 ? 35.077 4.341 -3.625 1.00 28.77 160 SER A CA 1
ATOM 1322 C C . SER A 1 160 ? 34.176 4.850 -4.747 1.00 28.77 160 SER A C 1
ATOM 1324 O O . SER A 1 160 ? 34.575 5.735 -5.508 1.00 28.77 160 SER A O 1
ATOM 1326 N N . TYR A 1 161 ? 32.978 4.281 -4.846 1.00 26.70 161 TYR A N 1
ATOM 1327 C CA . TYR A 1 161 ? 31.958 4.695 -5.801 1.00 26.70 161 TYR A CA 1
ATOM 1328 C C . TYR A 1 161 ? 31.571 6.166 -5.575 1.00 26.70 161 TYR A C 1
ATOM 1330 O O . TYR A 1 161 ? 31.375 6.575 -4.425 1.00 26.70 161 TYR A O 1
ATOM 1338 N N . PRO A 1 162 ? 31.427 6.976 -6.638 1.00 29.48 162 PRO A N 1
ATOM 1339 C CA . PRO A 1 162 ? 30.875 8.313 -6.509 1.00 29.48 162 PRO A CA 1
ATOM 1340 C C . PRO A 1 162 ? 29.393 8.218 -6.120 1.00 29.48 162 PRO A C 1
ATOM 1342 O O . PRO A 1 162 ? 28.514 7.980 -6.945 1.00 29.48 162 PRO A O 1
ATOM 1345 N N . ASN A 1 163 ? 29.112 8.432 -4.834 1.00 33.50 163 ASN A N 1
ATOM 1346 C CA . ASN A 1 163 ? 27.774 8.698 -4.312 1.00 33.50 163 ASN A CA 1
ATOM 1347 C C . ASN A 1 163 ? 27.285 10.050 -4.842 1.00 33.50 163 ASN A C 1
ATOM 1349 O O . ASN A 1 163 ? 27.476 11.073 -4.191 1.00 33.50 163 ASN A O 1
ATOM 1353 N N . SER A 1 164 ? 26.690 10.094 -6.030 1.00 36.38 164 SER A N 1
ATOM 1354 C CA . SER A 1 164 ? 25.810 11.208 -6.423 1.00 36.38 164 SER A CA 1
ATOM 1355 C C . SER A 1 164 ? 25.071 10.928 -7.730 1.00 36.38 164 SER A C 1
ATOM 1357 O O . SER A 1 164 ? 25.111 11.709 -8.677 1.00 36.38 164 SER A O 1
ATOM 1359 N N . ILE A 1 165 ? 24.287 9.850 -7.761 1.00 34.84 165 ILE A N 1
ATOM 1360 C CA . ILE A 1 165 ? 23.099 9.860 -8.617 1.00 34.84 165 ILE A CA 1
ATOM 1361 C C . ILE A 1 165 ? 22.082 10.736 -7.887 1.00 34.84 165 ILE A C 1
ATOM 1363 O O . ILE A 1 165 ? 21.655 10.409 -6.779 1.00 34.84 165 ILE A O 1
ATOM 1367 N N . LYS A 1 166 ? 21.745 11.891 -8.475 1.00 33.34 166 LYS A N 1
ATOM 1368 C CA . LYS A 1 166 ? 20.672 12.762 -7.982 1.00 33.34 166 LYS A CA 1
ATOM 1369 C C . LYS A 1 166 ? 19.402 11.920 -7.868 1.00 33.34 166 LYS A C 1
ATOM 1371 O O . LYS A 1 166 ? 18.781 11.605 -8.880 1.00 33.34 166 LYS A O 1
ATOM 1376 N N . GLN A 1 167 ? 19.040 11.548 -6.640 1.00 36.00 167 GLN A N 1
ATOM 1377 C CA . GLN A 1 167 ? 17.721 11.016 -6.334 1.00 36.00 167 GLN A CA 1
ATOM 1378 C C . GLN A 1 167 ? 16.718 12.053 -6.832 1.00 36.00 167 GLN A C 1
ATOM 1380 O O . GLN A 1 167 ? 16.658 13.167 -6.311 1.00 36.00 167 GLN A O 1
ATOM 1385 N N . VAL A 1 168 ? 15.962 11.714 -7.877 1.00 38.88 168 VAL A N 1
ATOM 1386 C CA . VAL A 1 168 ? 14.719 12.428 -8.170 1.00 38.88 168 VAL A CA 1
ATOM 1387 C C . VAL A 1 168 ? 13.927 12.398 -6.865 1.00 38.88 168 VAL A C 1
ATOM 1389 O O . VAL A 1 168 ? 13.824 11.336 -6.252 1.00 38.88 168 VAL A O 1
ATOM 1392 N N . ALA A 1 169 ? 13.462 13.551 -6.383 1.00 44.06 169 ALA A N 1
ATOM 1393 C CA . ALA A 1 169 ? 12.698 13.631 -5.144 1.00 44.06 169 ALA A CA 1
ATOM 1394 C C . ALA A 1 169 ? 11.389 12.842 -5.323 1.00 44.06 169 ALA A C 1
ATOM 1396 O O . ALA A 1 169 ? 10.405 13.349 -5.859 1.00 44.06 169 ALA A O 1
ATOM 1397 N N . ILE A 1 170 ? 11.414 11.557 -4.961 1.00 51.09 170 ILE A N 1
ATOM 1398 C CA . ILE A 1 170 ? 10.261 10.661 -5.022 1.00 51.09 170 ILE A CA 1
ATOM 1399 C C . ILE A 1 170 ? 9.257 11.198 -4.015 1.00 51.09 170 ILE A C 1
ATOM 1401 O O . ILE A 1 170 ? 9.542 11.154 -2.825 1.00 51.09 170 ILE A O 1
ATOM 1405 N N . THR A 1 171 ? 8.114 11.691 -4.493 1.00 59.88 171 THR A N 1
ATOM 1406 C CA . THR A 1 171 ? 7.013 12.108 -3.622 1.00 59.88 171 THR A CA 1
ATOM 1407 C C . THR A 1 171 ? 6.110 10.907 -3.370 1.00 59.88 171 THR A C 1
ATOM 1409 O O . THR A 1 171 ? 5.448 10.421 -4.289 1.00 59.88 171 THR A O 1
ATOM 1412 N N . TYR A 1 172 ? 6.073 10.411 -2.136 1.00 69.56 172 TYR A N 1
ATOM 1413 C CA . TYR A 1 172 ? 5.170 9.321 -1.766 1.00 69.56 172 TYR A CA 1
ATOM 1414 C C . TYR A 1 172 ? 3.758 9.858 -1.543 1.00 69.56 172 TYR A C 1
ATOM 1416 O O . TYR A 1 172 ? 3.547 10.789 -0.762 1.00 69.56 172 TYR A O 1
ATOM 1424 N N . THR A 1 173 ? 2.784 9.242 -2.214 1.00 73.81 173 THR A N 1
ATOM 1425 C CA . THR A 1 173 ? 1.364 9.564 -2.064 1.00 73.81 173 THR A CA 1
ATOM 1426 C C . THR A 1 173 ? 0.536 8.319 -1.762 1.00 73.81 173 THR A C 1
ATOM 1428 O O . THR A 1 173 ? 0.887 7.217 -2.179 1.00 73.81 173 THR A O 1
ATOM 1431 N N . MET A 1 174 ? -0.557 8.478 -1.020 1.00 81.88 174 MET A N 1
ATOM 1432 C CA . MET A 1 174 ? -1.559 7.441 -0.758 1.00 81.88 174 MET A CA 1
ATOM 1433 C C . MET A 1 174 ? -2.948 8.054 -0.861 1.00 81.88 174 MET A C 1
ATOM 1435 O O . MET A 1 174 ? -3.142 9.188 -0.446 1.00 81.88 174 MET A O 1
ATOM 1439 N N . GLU A 1 175 ? -3.927 7.312 -1.364 1.00 84.06 175 GLU A N 1
ATOM 1440 C CA . GLU A 1 175 ? -5.309 7.780 -1.396 1.00 84.06 175 GLU A CA 1
ATOM 1441 C C . GLU A 1 175 ? -6.095 7.155 -0.237 1.00 84.06 175 GLU A C 1
ATOM 1443 O O . GLU A 1 175 ? -5.978 5.963 0.049 1.00 84.06 175 GLU A O 1
ATOM 1448 N N . ILE A 1 176 ? -6.913 7.953 0.440 1.00 89.62 176 ILE A N 1
ATOM 1449 C CA . ILE A 1 176 ? -7.981 7.449 1.301 1.00 89.62 176 ILE A CA 1
ATOM 1450 C C . ILE A 1 176 ? -9.326 7.871 0.714 1.00 89.62 176 ILE A C 1
ATOM 1452 O O . ILE A 1 176 ? -9.466 8.971 0.178 1.00 89.62 176 ILE A O 1
ATOM 1456 N N . VAL A 1 177 ? -10.316 6.990 0.801 1.00 86.31 177 VAL A N 1
ATOM 1457 C CA . VAL A 1 177 ? -11.667 7.227 0.289 1.00 86.31 177 VAL A CA 1
ATOM 1458 C C . VAL A 1 177 ? -12.649 7.088 1.436 1.00 86.31 177 VAL A C 1
ATOM 1460 O O . VAL A 1 177 ? -12.694 6.044 2.083 1.00 86.31 177 VAL A O 1
ATOM 1463 N N . CYS A 1 178 ? -13.427 8.128 1.705 1.00 88.19 178 CYS A N 1
ATOM 1464 C CA . CYS A 1 178 ? -14.544 8.036 2.635 1.00 88.19 178 CYS A CA 1
ATOM 1465 C C . CYS A 1 178 ? -15.678 7.246 1.965 1.00 88.19 178 CYS A C 1
ATOM 1467 O O . CYS A 1 178 ? -16.118 7.584 0.870 1.00 88.19 178 CYS A O 1
ATOM 1469 N N . ILE A 1 179 ? -16.129 6.157 2.590 1.00 85.38 179 ILE A N 1
ATOM 1470 C CA . ILE A 1 179 ? -17.097 5.232 1.976 1.00 85.38 179 ILE A CA 1
ATOM 1471 C C . ILE A 1 179 ? -18.495 5.859 1.887 1.00 85.38 179 ILE A C 1
ATOM 1473 O O . ILE A 1 179 ? -19.231 5.583 0.944 1.00 85.38 179 ILE A O 1
ATOM 1477 N N . ALA A 1 180 ? -18.861 6.708 2.850 1.00 80.25 180 ALA A N 1
ATOM 1478 C CA . ALA A 1 180 ? -20.207 7.272 2.947 1.00 80.25 180 ALA A CA 1
ATOM 1479 C C . ALA A 1 180 ? -20.530 8.269 1.819 1.00 80.25 180 ALA A C 1
ATOM 1481 O O . ALA A 1 180 ? -21.639 8.267 1.293 1.00 80.25 180 ALA A O 1
ATOM 1482 N N . ASP A 1 181 ? -19.565 9.109 1.447 1.00 81.56 181 ASP A N 1
ATOM 1483 C CA . ASP A 1 181 ? -19.717 10.186 0.456 1.00 81.56 181 ASP A CA 1
ATOM 1484 C C . ASP A 1 181 ? -18.855 9.966 -0.804 1.00 81.56 181 ASP A C 1
ATOM 1486 O O . ASP A 1 181 ? -18.907 10.760 -1.744 1.00 81.56 181 ASP A O 1
ATOM 1490 N N . ASN A 1 182 ? -18.084 8.872 -0.845 1.00 76.62 182 ASN A N 1
ATOM 1491 C CA . ASN A 1 182 ? -17.127 8.534 -1.899 1.00 76.62 182 ASN A CA 1
ATOM 1492 C C . ASN A 1 182 ? -16.064 9.628 -2.136 1.00 76.62 182 ASN A C 1
ATOM 1494 O O . ASN A 1 182 ? -15.472 9.713 -3.218 1.00 76.62 182 ASN A O 1
ATOM 1498 N N . GLN A 1 183 ? -15.813 10.479 -1.135 1.00 79.44 183 GLN A N 1
ATOM 1499 C CA . GLN A 1 183 ? -14.827 11.545 -1.223 1.00 79.44 183 GLN A CA 1
ATOM 1500 C C . GLN A 1 183 ? -13.415 10.961 -1.155 1.00 79.44 183 GLN A C 1
ATOM 1502 O O . GLN A 1 183 ? -13.036 10.293 -0.189 1.00 79.44 183 GLN A O 1
ATOM 1507 N N . LYS A 1 184 ? -12.618 11.245 -2.186 1.00 82.81 184 LYS A N 1
ATOM 1508 C CA . LYS A 1 184 ? -11.222 10.814 -2.293 1.00 82.81 184 LYS A CA 1
ATOM 1509 C C . LYS A 1 184 ? -10.279 11.901 -1.806 1.00 82.81 184 LYS A C 1
ATOM 1511 O O . LYS A 1 184 ? -10.469 13.076 -2.115 1.00 82.81 184 LYS A O 1
ATOM 1516 N N . MET A 1 185 ? -9.242 11.500 -1.085 1.00 85.06 185 MET A N 1
ATOM 1517 C CA . MET A 1 185 ? -8.236 12.403 -0.539 1.00 85.06 185 MET A CA 1
ATOM 1518 C C . MET A 1 185 ? -6.849 11.809 -0.753 1.00 85.06 185 MET A C 1
ATOM 1520 O O . MET A 1 185 ? -6.598 10.667 -0.373 1.00 85.06 185 MET A O 1
ATOM 1524 N N . SER A 1 186 ? -5.948 12.592 -1.344 1.00 81.12 186 SER A N 1
ATOM 1525 C CA . SER A 1 186 ? -4.547 12.209 -1.516 1.00 81.12 186 SER A CA 1
ATOM 1526 C C . SER A 1 186 ? -3.720 12.712 -0.337 1.00 81.12 186 SER A C 1
ATOM 1528 O O . SER A 1 186 ? -3.781 13.883 0.032 1.00 81.12 186 SER A O 1
ATOM 1530 N N . ILE A 1 187 ? -2.947 11.814 0.253 1.00 86.75 187 ILE A N 1
ATOM 1531 C CA . ILE A 1 187 ? -2.058 12.038 1.385 1.00 86.75 187 ILE A CA 1
ATOM 1532 C C . ILE A 1 187 ? -0.638 12.023 0.846 1.00 86.75 187 ILE A C 1
ATOM 1534 O O . ILE A 1 187 ? -0.256 11.086 0.154 1.00 86.75 187 ILE A O 1
ATOM 1538 N N . THR A 1 188 ? 0.143 13.045 1.177 1.00 84.56 188 THR A N 1
ATOM 1539 C CA . THR A 1 188 ? 1.565 13.147 0.812 1.00 84.56 188 THR A CA 1
ATOM 1540 C C . THR A 1 188 ? 2.448 12.825 2.015 1.00 84.56 188 THR A C 1
ATOM 1542 O O . THR A 1 188 ? 1.955 12.600 3.117 1.00 84.56 188 THR A O 1
ATOM 1545 N N . GLU A 1 189 ? 3.766 12.886 1.851 1.00 84.50 189 GLU A N 1
ATOM 1546 C CA . GLU A 1 189 ? 4.744 12.706 2.935 1.00 84.50 189 GLU A CA 1
ATOM 1547 C C . GLU A 1 189 ? 4.560 13.634 4.144 1.00 84.50 189 GLU A C 1
ATOM 1549 O O . GLU A 1 189 ? 5.053 13.328 5.227 1.00 84.50 189 GLU A O 1
ATOM 1554 N N . LYS A 1 190 ? 3.831 14.747 3.991 1.00 85.44 190 LYS A N 1
ATOM 1555 C CA . LYS A 1 190 ? 3.464 15.626 5.113 1.00 85.44 190 LYS A CA 1
ATOM 1556 C C . LYS A 1 190 ? 2.502 14.961 6.105 1.00 85.44 190 LYS A C 1
ATOM 1558 O O . LYS A 1 190 ? 2.349 15.453 7.217 1.00 85.44 190 LYS A O 1
ATOM 1563 N N . GLY A 1 191 ? 1.872 13.857 5.711 1.00 89.31 191 GLY A N 1
ATOM 1564 C CA . GLY A 1 191 ? 0.822 13.211 6.480 1.00 89.31 191 GLY A CA 1
ATOM 1565 C C . GLY A 1 191 ? -0.523 13.926 6.362 1.00 89.31 191 GLY A C 1
ATOM 1566 O O . GLY A 1 191 ? -0.719 14.799 5.515 1.00 89.31 191 GLY A O 1
ATOM 1567 N N . LEU A 1 192 ? -1.469 13.505 7.197 1.00 93.06 192 LEU A N 1
ATOM 1568 C CA . LEU A 1 192 ? -2.833 14.024 7.249 1.00 93.06 192 LEU A CA 1
ATOM 1569 C C . LEU A 1 192 ? -3.341 13.970 8.690 1.00 93.06 192 LEU A C 1
ATOM 1571 O O . LEU A 1 192 ? -3.470 12.881 9.248 1.00 93.06 192 LEU A O 1
ATOM 1575 N N . SER A 1 193 ? -3.664 15.114 9.289 1.00 94.88 193 SER A N 1
ATOM 1576 C CA . SER A 1 193 ? -4.384 15.158 10.569 1.00 94.88 193 SER A CA 1
ATOM 1577 C C . SER A 1 193 ? -5.892 15.146 10.332 1.00 94.88 193 SER A C 1
ATOM 1579 O O . SER A 1 193 ? -6.383 15.814 9.421 1.00 94.88 193 SER A O 1
ATOM 1581 N N . ILE A 1 194 ? -6.630 14.374 11.133 1.00 94.44 194 ILE A N 1
ATOM 1582 C CA . ILE A 1 194 ? -8.081 14.220 11.013 1.00 94.44 194 ILE A CA 1
ATOM 1583 C C . ILE A 1 194 ? -8.746 14.536 12.353 1.00 94.44 194 ILE A C 1
ATOM 1585 O O . ILE A 1 194 ? -8.387 13.980 13.397 1.00 94.44 194 ILE A O 1
ATOM 1589 N N . GLY A 1 195 ? -9.767 15.388 12.333 1.00 91.75 195 GLY A N 1
ATOM 1590 C CA . GLY A 1 195 ? -10.547 15.724 13.520 1.00 91.75 195 GLY A CA 1
ATOM 1591 C C . GLY A 1 195 ? -11.513 16.878 13.278 1.00 91.75 195 GLY A C 1
ATOM 1592 O O . GLY A 1 195 ? -11.622 17.382 12.165 1.00 91.75 195 GLY A O 1
ATOM 1593 N N . ARG A 1 196 ? -12.219 17.317 14.323 1.00 90.81 196 ARG A N 1
ATOM 1594 C CA . ARG A 1 196 ? -13.158 18.449 14.210 1.00 90.81 196 ARG A CA 1
ATOM 1595 C C . ARG A 1 196 ? -12.518 19.827 14.298 1.00 90.81 196 ARG A C 1
ATOM 1597 O O . ARG A 1 196 ? -13.179 20.818 14.009 1.00 90.81 196 ARG A O 1
ATOM 1604 N N . ASN A 1 197 ? -11.280 19.917 14.785 1.00 90.06 197 ASN A N 1
ATOM 1605 C CA . ASN A 1 197 ? -10.569 21.191 14.858 1.00 90.06 197 ASN A CA 1
ATOM 1606 C C . ASN A 1 197 ? -10.311 21.700 13.425 1.00 90.06 197 ASN A C 1
ATOM 1608 O O . ASN A 1 197 ? -9.792 20.912 12.629 1.00 90.06 197 ASN A O 1
ATOM 1612 N N . PRO A 1 198 ? -10.633 22.968 13.095 1.00 87.75 198 PRO A N 1
ATOM 1613 C CA . PRO A 1 198 ? -10.343 23.560 11.787 1.00 87.75 198 PRO A CA 1
ATOM 1614 C C . PRO A 1 198 ? -8.868 23.518 11.370 1.00 87.75 198 PRO A C 1
ATOM 1616 O O . PRO A 1 198 ? -8.568 23.615 10.187 1.00 87.75 198 PRO A O 1
ATOM 1619 N N . GLU A 1 199 ? -7.949 23.365 12.325 1.00 89.81 199 GLU A N 1
ATOM 1620 C CA . GLU A 1 199 ? -6.512 23.212 12.058 1.00 89.81 199 GLU A CA 1
ATOM 1621 C C . GLU A 1 199 ? -6.131 21.826 11.510 1.00 89.81 199 GLU A C 1
ATOM 1623 O O . GLU A 1 199 ? -5.004 21.632 11.049 1.00 89.81 199 GLU A O 1
ATOM 1628 N N . ASN A 1 200 ? -7.033 20.838 11.569 1.00 87.25 200 ASN A N 1
ATOM 1629 C CA . ASN A 1 200 ? -6.769 19.540 10.958 1.00 87.25 200 ASN A CA 1
ATOM 1630 C C . ASN A 1 200 ? -6.774 19.641 9.438 1.00 87.25 200 ASN A C 1
ATOM 1632 O O . ASN A 1 200 ? -7.539 20.398 8.847 1.00 87.25 200 ASN A O 1
ATOM 1636 N N . THR A 1 201 ? -5.970 18.799 8.793 1.00 91.00 201 THR A N 1
ATOM 1637 C CA . THR A 1 201 ? -5.948 18.729 7.329 1.00 91.00 201 THR A CA 1
ATOM 1638 C C . THR A 1 201 ? -7.275 18.210 6.773 1.00 91.00 201 THR A C 1
ATOM 1640 O O . THR A 1 201 ? -7.759 18.710 5.762 1.00 91.00 201 THR A O 1
ATOM 1643 N N . LEU A 1 202 ? -7.881 17.227 7.445 1.00 88.69 202 LEU A N 1
ATOM 1644 C CA . LEU A 1 202 ? -9.236 16.760 7.179 1.00 88.69 202 LEU A CA 1
ATOM 1645 C C . LEU A 1 202 ? -10.148 17.139 8.347 1.00 88.69 202 LEU A C 1
ATOM 1647 O O . LEU A 1 202 ? -10.114 16.512 9.411 1.00 88.69 202 LEU A O 1
ATOM 1651 N N . VAL A 1 203 ? -10.973 18.158 8.116 1.00 89.81 203 VAL A N 1
ATOM 1652 C CA . VAL A 1 203 ? -11.952 18.636 9.092 1.00 89.81 203 VAL A CA 1
ATOM 1653 C C . VAL A 1 203 ? -13.258 17.868 8.933 1.00 89.81 203 VAL A C 1
ATOM 1655 O O . VAL A 1 203 ? -13.862 17.846 7.863 1.00 89.81 203 VAL A O 1
ATOM 1658 N N . LEU A 1 204 ? -13.689 17.246 10.022 1.00 87.62 204 LEU A N 1
ATOM 1659 C CA . LEU A 1 204 ? -14.910 16.455 10.120 1.00 87.62 204 LEU A CA 1
ATOM 1660 C C . LEU A 1 204 ? -15.843 17.121 11.134 1.00 87.62 204 LEU A C 1
ATOM 1662 O O . LEU A 1 204 ? -15.429 17.367 12.262 1.00 87.62 204 LEU A O 1
ATOM 1666 N N . SER A 1 205 ? -17.068 17.478 10.750 1.00 86.19 205 SER A N 1
ATOM 1667 C CA . SER A 1 205 ? -17.990 18.234 11.616 1.00 86.19 205 SER A CA 1
ATOM 1668 C C . SER A 1 205 ? -18.802 17.357 12.573 1.00 86.19 205 SER A C 1
ATOM 1670 O O . SER A 1 205 ? -19.530 17.883 13.409 1.00 86.19 205 SER A O 1
ATOM 1672 N N . GLU A 1 206 ? -18.689 16.035 12.473 1.00 86.88 206 GLU A N 1
ATOM 1673 C CA . GLU A 1 206 ? -19.517 15.087 13.208 1.00 86.88 206 GLU A CA 1
ATOM 1674 C C . GLU A 1 206 ? -19.178 15.051 14.703 1.00 86.88 206 GLU A C 1
ATOM 1676 O O . GLU A 1 206 ? -18.017 14.926 15.093 1.00 86.88 206 GLU A O 1
ATOM 1681 N N . ASP A 1 207 ? -20.196 15.083 15.566 1.00 86.38 207 ASP A N 1
ATOM 1682 C CA . ASP A 1 207 ? -20.013 15.215 17.018 1.00 86.38 207 ASP A CA 1
ATOM 1683 C C . ASP A 1 207 ? -19.226 14.069 17.660 1.00 86.38 207 ASP A C 1
ATOM 1685 O O . ASP A 1 207 ? -18.494 14.286 18.630 1.00 86.38 207 ASP A O 1
ATOM 1689 N N . TYR A 1 208 ? -19.324 12.859 17.109 1.00 86.38 208 TYR A N 1
ATOM 1690 C CA . TYR A 1 208 ? -18.569 11.707 17.595 1.00 86.38 208 TYR A CA 1
ATOM 1691 C C . TYR A 1 208 ? -17.080 11.779 17.241 1.00 86.38 208 TYR A C 1
ATOM 1693 O O . TYR A 1 208 ? -16.296 11.001 17.778 1.00 86.38 208 TYR A O 1
ATOM 1701 N N . VAL A 1 209 ? -16.645 12.683 16.364 1.00 88.75 209 VAL A N 1
ATOM 1702 C CA . VAL A 1 209 ? -15.227 12.868 16.051 1.00 88.75 209 VAL A CA 1
ATOM 1703 C C . VAL A 1 209 ? -14.594 13.775 17.121 1.00 88.75 209 VAL A C 1
ATOM 1705 O O . VAL A 1 209 ? -15.174 14.768 17.549 1.00 88.75 209 VAL A O 1
ATOM 1708 N N . SER A 1 210 ? -13.401 13.451 17.623 1.00 90.38 210 SER A N 1
ATOM 1709 C CA . SER A 1 210 ? -12.682 14.332 18.554 1.00 90.38 210 SER A CA 1
ATOM 1710 C C . SER A 1 210 ? -12.058 15.530 17.831 1.00 90.38 210 SER A C 1
ATOM 1712 O O . SER A 1 210 ? -11.839 15.497 16.621 1.00 90.38 210 SER A O 1
ATOM 1714 N N . ARG A 1 211 ? -11.723 16.597 18.573 1.00 89.56 211 ARG A N 1
ATOM 1715 C CA . ARG A 1 211 ? -11.070 17.790 17.998 1.00 89.56 211 ARG A CA 1
ATOM 1716 C C . ARG A 1 211 ? -9.807 17.429 17.215 1.00 89.56 211 ARG A C 1
ATOM 1718 O O . ARG A 1 211 ? -9.703 17.841 16.073 1.00 89.56 211 ARG A O 1
ATOM 1725 N N . ASN A 1 212 ? -8.936 16.601 17.788 1.00 92.19 212 ASN A N 1
ATOM 1726 C CA . ASN A 1 212 ? -7.800 15.970 17.114 1.00 92.19 212 ASN A CA 1
ATOM 1727 C C . ASN A 1 212 ? -7.982 14.456 17.293 1.00 92.19 212 ASN A C 1
ATOM 1729 O O . ASN A 1 212 ? -7.768 13.948 18.394 1.00 92.19 212 ASN A O 1
ATOM 1733 N N . HIS A 1 213 ? -8.512 13.763 16.283 1.00 93.25 213 HIS A N 1
ATOM 1734 C CA . HIS A 1 213 ? -8.979 12.378 16.425 1.00 93.25 213 HIS A CA 1
ATOM 1735 C C . HIS A 1 213 ? -7.878 11.371 16.097 1.00 93.25 213 HIS A C 1
ATOM 1737 O O . HIS A 1 213 ? -7.572 10.488 16.898 1.00 93.25 213 HIS A O 1
ATOM 1743 N N . CYS A 1 214 ? -7.287 11.498 14.914 1.00 95.88 214 CYS A N 1
ATOM 1744 C CA . CYS A 1 214 ? -6.197 10.641 14.483 1.00 95.88 214 CYS A CA 1
ATOM 1745 C C . CYS A 1 214 ? -5.281 11.372 13.500 1.00 95.88 214 CYS A C 1
ATOM 1747 O O . CYS A 1 214 ? -5.590 12.456 13.001 1.00 95.88 214 CYS A O 1
ATOM 1749 N N . LEU A 1 215 ? -4.137 10.757 13.237 1.00 95.75 215 LEU A N 1
ATOM 1750 C CA . LEU A 1 215 ? -3.101 11.255 12.353 1.00 95.75 215 LEU A CA 1
ATOM 1751 C C . LEU A 1 215 ? -2.650 10.127 11.427 1.00 95.75 215 LEU A C 1
ATOM 1753 O O . LEU A 1 215 ? -2.468 8.990 11.863 1.00 95.75 215 LEU A O 1
ATOM 1757 N N . ILE A 1 216 ? -2.449 10.448 10.154 1.00 95.56 216 ILE A N 1
ATOM 1758 C CA . ILE A 1 216 ? -1.756 9.590 9.201 1.00 95.56 216 ILE A CA 1
ATOM 1759 C C . ILE A 1 216 ? -0.366 10.175 8.980 1.00 95.56 216 ILE A C 1
ATOM 1761 O O . ILE A 1 216 ? -0.236 11.270 8.442 1.00 95.56 216 ILE A O 1
ATOM 1765 N N . GLU A 1 217 ? 0.668 9.451 9.386 1.00 94.38 217 GLU A N 1
ATOM 1766 C CA . GLU A 1 217 ? 2.067 9.871 9.285 1.00 94.38 217 GLU A CA 1
ATOM 1767 C C . GLU A 1 217 ? 2.785 9.078 8.194 1.00 94.38 217 GLU A C 1
ATOM 1769 O O . GLU A 1 217 ? 2.561 7.875 8.036 1.00 94.38 217 GLU A O 1
ATOM 1774 N N . PHE A 1 218 ? 3.692 9.728 7.469 1.00 89.94 218 PHE A N 1
ATOM 1775 C CA . PHE A 1 218 ? 4.617 9.046 6.572 1.00 89.94 218 PHE A CA 1
ATOM 1776 C C . PHE A 1 218 ? 5.946 8.785 7.282 1.00 89.94 218 PHE A C 1
ATOM 1778 O O . PHE A 1 218 ? 6.596 9.700 7.785 1.00 89.94 218 PHE A O 1
ATOM 1785 N N . ASP A 1 219 ? 6.377 7.527 7.310 1.00 86.69 219 ASP A N 1
ATOM 1786 C CA . ASP A 1 219 ? 7.685 7.163 7.845 1.00 86.69 219 ASP A CA 1
ATOM 1787 C C . ASP A 1 219 ? 8.739 7.193 6.732 1.00 86.69 219 ASP A C 1
ATOM 1789 O O . ASP A 1 219 ? 8.752 6.345 5.837 1.00 86.69 219 ASP A O 1
ATOM 1793 N N . GLN A 1 220 ? 9.674 8.140 6.823 1.00 80.81 220 GLN A N 1
ATOM 1794 C CA . GLN A 1 220 ? 10.746 8.307 5.841 1.00 80.81 220 GLN A CA 1
ATOM 1795 C C . GLN A 1 220 ? 11.702 7.111 5.746 1.00 80.81 220 GLN A C 1
ATOM 1797 O O . GLN A 1 220 ? 12.313 6.931 4.689 1.00 80.81 220 GLN A O 1
ATOM 1802 N N . LYS A 1 221 ? 11.854 6.312 6.813 1.00 77.12 221 LYS A N 1
ATOM 1803 C CA . LYS A 1 221 ? 12.735 5.135 6.831 1.00 77.12 221 LYS A CA 1
ATOM 1804 C C . LYS A 1 221 ? 12.072 3.952 6.144 1.00 77.12 221 LYS A C 1
ATOM 1806 O O . LYS A 1 221 ? 12.701 3.284 5.333 1.00 77.12 221 LYS A O 1
ATOM 1811 N N . THR A 1 222 ? 10.804 3.694 6.465 1.00 75.81 222 THR A N 1
ATOM 1812 C CA . THR A 1 222 ? 10.085 2.526 5.927 1.00 75.81 222 THR A CA 1
ATOM 1813 C C . THR A 1 222 ? 9.352 2.814 4.619 1.00 75.81 222 THR A C 1
ATOM 1815 O O . THR A 1 222 ? 8.918 1.869 3.962 1.00 75.81 222 THR A O 1
ATOM 1818 N N . LYS A 1 223 ? 9.215 4.091 4.239 1.00 76.69 223 LYS A N 1
ATOM 1819 C CA . LYS A 1 223 ? 8.487 4.565 3.052 1.00 76.69 223 LYS A CA 1
ATOM 1820 C C . LYS A 1 223 ? 7.014 4.143 3.038 1.00 76.69 223 LYS A C 1
ATOM 1822 O O . LYS A 1 223 ? 6.459 3.828 1.990 1.00 76.69 223 LYS A O 1
ATOM 1827 N N . ASN A 1 224 ? 6.376 4.111 4.210 1.00 82.44 224 ASN A N 1
ATOM 1828 C CA . ASN A 1 224 ? 4.972 3.725 4.366 1.00 82.44 224 ASN A CA 1
ATOM 1829 C C . ASN A 1 224 ? 4.183 4.760 5.170 1.00 82.44 224 ASN A C 1
ATOM 1831 O O . ASN A 1 224 ? 4.742 5.477 5.999 1.00 82.44 224 ASN A O 1
ATOM 1835 N N . PHE A 1 225 ? 2.868 4.755 4.967 1.00 89.56 225 PHE A N 1
ATOM 1836 C CA . PHE A 1 225 ? 1.919 5.525 5.760 1.00 89.56 225 PHE A CA 1
ATOM 1837 C C . PHE A 1 225 ? 1.419 4.717 6.958 1.00 89.56 225 PHE A C 1
ATOM 1839 O O . PHE A 1 225 ? 1.170 3.512 6.852 1.00 89.56 225 PHE A O 1
ATOM 1846 N N . TYR A 1 226 ? 1.244 5.385 8.092 1.00 93.75 226 TYR A N 1
ATOM 1847 C CA . TYR A 1 226 ? 0.765 4.788 9.330 1.00 93.75 226 TYR A CA 1
ATOM 1848 C C . TYR A 1 226 ? -0.367 5.617 9.920 1.00 93.75 226 TYR A C 1
ATOM 1850 O O . TYR A 1 226 ? -0.253 6.831 10.007 1.00 93.75 226 TYR A O 1
ATOM 1858 N N . LEU A 1 227 ? -1.429 4.951 10.362 1.00 95.81 227 LEU A N 1
ATOM 1859 C CA . LEU A 1 227 ? -2.522 5.545 11.119 1.00 95.81 227 LEU A CA 1
ATOM 1860 C C . LEU A 1 227 ? -2.212 5.484 12.614 1.00 95.81 227 LEU A C 1
ATOM 1862 O O . LEU A 1 227 ? -1.834 4.430 13.127 1.00 95.81 227 LEU A O 1
ATOM 1866 N N . LYS A 1 228 ? -2.419 6.592 13.314 1.00 96.12 228 LYS A N 1
ATOM 1867 C CA . LYS A 1 228 ? -2.252 6.707 14.759 1.00 96.12 228 LYS A CA 1
ATOM 1868 C C . LYS A 1 228 ? -3.458 7.421 15.361 1.00 96.12 228 LYS A C 1
ATOM 1870 O O . LYS A 1 228 ? -3.789 8.529 14.950 1.00 96.12 228 LYS A O 1
ATOM 1875 N N . ASP A 1 229 ? -4.092 6.810 16.352 1.00 95.88 229 ASP A N 1
ATOM 1876 C CA . ASP A 1 229 ? -5.106 7.473 17.169 1.00 95.88 229 ASP A CA 1
ATOM 1877 C C . ASP A 1 229 ? -4.425 8.459 18.132 1.00 95.88 229 ASP A C 1
ATOM 1879 O O . ASP A 1 229 ? -3.442 8.113 18.797 1.00 95.88 229 ASP A O 1
ATOM 1883 N N . THR A 1 230 ? -4.921 9.697 18.200 1.00 94.44 230 THR A N 1
ATOM 1884 C CA . THR A 1 230 ? -4.318 10.770 19.010 1.00 94.44 230 THR A CA 1
ATOM 1885 C C . THR A 1 230 ? -4.963 10.929 20.388 1.00 94.44 230 THR A C 1
ATOM 1887 O O . THR A 1 230 ? -4.807 11.973 21.018 1.00 94.44 230 THR A O 1
ATOM 1890 N N . GLY A 1 231 ? -5.657 9.902 20.885 1.00 90.88 231 GLY A N 1
ATOM 1891 C CA . GLY A 1 231 ? -6.419 9.956 22.132 1.00 90.88 231 GLY A CA 1
ATOM 1892 C C . GLY A 1 231 ? -7.884 10.297 21.899 1.00 90.88 231 GLY A C 1
ATOM 1893 O O . GLY A 1 231 ? -8.466 11.080 22.649 1.00 90.88 231 GLY A O 1
ATOM 1894 N N . SER A 1 232 ? -8.482 9.746 20.845 1.00 92.00 232 SER A N 1
ATOM 1895 C CA . SER A 1 232 ? -9.875 10.010 20.515 1.00 92.00 232 SER A CA 1
ATOM 1896 C C . SER A 1 232 ? -10.831 9.485 21.596 1.00 92.00 232 SER A C 1
ATOM 1898 O O . SER A 1 232 ? -10.607 8.474 22.272 1.00 92.00 232 SER A O 1
ATOM 1900 N N . THR A 1 233 ? -11.940 10.199 21.772 1.00 88.94 233 THR A N 1
ATOM 1901 C CA . THR A 1 233 ? -12.978 9.857 22.749 1.00 88.94 233 THR A CA 1
ATOM 1902 C C . THR A 1 233 ? -13.793 8.651 22.288 1.00 88.94 233 THR A C 1
ATOM 1904 O O . THR A 1 233 ? -13.969 7.690 23.038 1.00 88.94 233 THR A O 1
ATOM 1907 N N . SER A 1 234 ? -14.242 8.670 21.036 1.00 87.69 234 SER A N 1
ATOM 1908 C CA . SER A 1 234 ? -15.047 7.602 20.432 1.00 87.69 234 SER A CA 1
ATOM 1909 C C . SER A 1 234 ? -14.215 6.443 19.877 1.00 87.69 234 SER A C 1
ATOM 1911 O O . SER A 1 234 ? -14.745 5.346 19.732 1.00 87.69 234 SER A O 1
ATOM 1913 N N . GLY A 1 235 ? -12.913 6.638 19.655 1.00 91.50 235 GLY A N 1
ATOM 1914 C CA . GLY A 1 235 ? -11.999 5.602 19.182 1.00 91.50 235 GLY A CA 1
ATOM 1915 C C . GLY A 1 235 ? -11.806 5.603 17.668 1.00 91.50 235 GLY A C 1
ATOM 1916 O O . GLY A 1 235 ? -12.756 5.751 16.900 1.00 91.50 235 GLY A O 1
ATOM 1917 N N . THR A 1 236 ? -10.573 5.324 17.250 1.00 95.06 236 THR A N 1
ATOM 1918 C CA . THR A 1 236 ? -10.253 4.871 15.894 1.00 95.06 236 THR A CA 1
ATOM 1919 C C . THR A 1 236 ? -10.255 3.347 15.856 1.00 95.06 236 THR A C 1
ATOM 1921 O O . THR A 1 236 ? -9.596 2.692 16.671 1.00 95.06 236 THR A O 1
ATOM 1924 N N . PHE A 1 237 ? -10.966 2.770 14.894 1.00 95.12 237 PHE A N 1
ATOM 1925 C CA . PHE A 1 237 ? -11.085 1.326 14.721 1.00 95.12 237 PHE A CA 1
ATOM 1926 C C . PHE A 1 237 ? -10.501 0.873 13.387 1.00 95.12 237 PHE A C 1
ATOM 1928 O O . PHE A 1 237 ? -10.575 1.588 12.394 1.00 95.12 237 PHE A O 1
ATOM 1935 N N . LEU A 1 238 ? -9.969 -0.345 13.349 1.00 94.44 238 LEU A N 1
ATOM 1936 C CA . LEU A 1 238 ? -9.520 -1.025 12.140 1.00 94.44 238 LEU A CA 1
ATOM 1937 C C . LEU A 1 238 ? -10.385 -2.243 11.858 1.00 94.44 238 LEU A C 1
ATOM 1939 O O . LEU A 1 238 ? -10.649 -3.030 12.765 1.00 94.44 238 LEU A O 1
ATOM 1943 N N . LEU A 1 239 ? -10.779 -2.418 10.599 1.00 92.88 239 LEU A N 1
ATOM 1944 C CA . LEU A 1 239 ? -11.477 -3.622 10.169 1.00 92.88 239 LEU A CA 1
ATOM 1945 C C . LEU A 1 239 ? -10.522 -4.822 10.209 1.00 92.88 239 LEU A C 1
ATOM 1947 O O . LEU A 1 239 ? -9.394 -4.756 9.707 1.00 92.88 239 LEU A O 1
ATOM 1951 N N . LEU A 1 240 ? -10.981 -5.927 10.787 1.00 88.69 24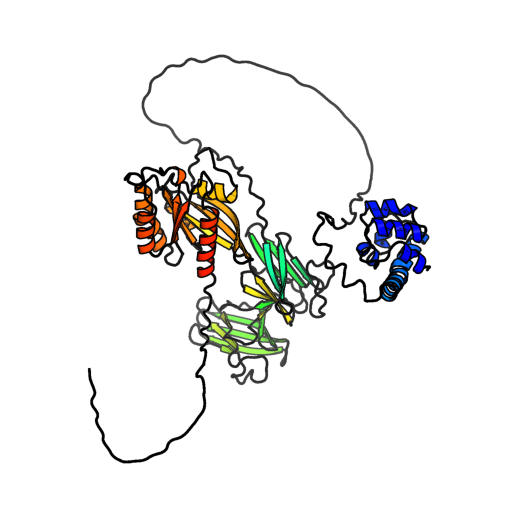0 LEU A N 1
ATOM 1952 C CA . LEU A 1 240 ? -10.270 -7.196 10.798 1.00 88.69 240 LEU A CA 1
ATOM 1953 C C . LEU A 1 240 ? -10.395 -7.869 9.422 1.00 88.69 240 LEU A C 1
ATOM 1955 O O . LEU A 1 240 ? -11.432 -8.426 9.089 1.00 88.69 240 LEU A O 1
ATOM 1959 N N . MET A 1 241 ? -9.334 -7.807 8.615 1.00 80.38 241 MET A N 1
ATOM 1960 C CA . MET A 1 241 ? -9.333 -8.361 7.248 1.00 80.38 241 MET A CA 1
ATOM 1961 C C . MET A 1 241 ? -8.875 -9.823 7.170 1.00 80.38 241 MET A C 1
ATOM 1963 O O . MET A 1 241 ? -9.155 -10.507 6.193 1.00 80.38 241 MET A O 1
ATOM 1967 N N . GLN A 1 242 ? -8.114 -10.279 8.165 1.00 81.62 242 GLN A N 1
ATOM 1968 C CA . GLN A 1 242 ? -7.530 -11.618 8.224 1.00 81.62 242 GLN A CA 1
ATOM 1969 C C . GLN A 1 242 ? -7.451 -12.083 9.683 1.00 81.62 242 GLN A C 1
ATOM 1971 O O . GLN A 1 242 ? -7.430 -11.225 10.581 1.00 81.62 242 GLN A O 1
ATOM 1976 N N . PRO A 1 243 ? -7.345 -13.401 9.934 1.00 84.31 243 PRO A N 1
ATOM 1977 C CA . PRO A 1 243 ? -7.127 -13.927 11.274 1.00 84.31 243 PRO A CA 1
ATOM 1978 C C . PRO A 1 243 ? -5.948 -13.216 11.941 1.00 84.31 243 PRO A C 1
ATOM 1980 O O . PRO A 1 243 ? -4.853 -13.148 11.380 1.00 84.31 243 PRO A O 1
ATOM 1983 N N . SER A 1 244 ? -6.186 -12.616 13.105 1.00 87.75 244 SER A N 1
ATOM 1984 C CA . SER A 1 244 ? -5.191 -11.773 13.774 1.00 87.75 244 SER A CA 1
ATOM 1985 C C . SER A 1 244 ? -4.962 -12.206 15.210 1.00 87.75 244 SER A C 1
ATOM 1987 O O . SER A 1 244 ? -5.890 -12.614 15.909 1.00 87.75 244 SER A O 1
ATOM 1989 N N . LEU A 1 245 ? -3.712 -12.080 15.651 1.00 90.56 245 LEU A N 1
ATOM 1990 C CA . LEU A 1 245 ? -3.319 -12.383 17.017 1.00 90.56 245 LEU A CA 1
ATOM 1991 C C . LEU A 1 245 ? -3.888 -11.339 17.982 1.00 90.56 245 LEU A C 1
ATOM 1993 O O . LEU A 1 245 ? -3.736 -10.132 17.785 1.00 90.56 245 LEU A O 1
ATOM 1997 N N . MET A 1 246 ? -4.532 -11.819 19.035 1.00 91.56 246 MET A N 1
ATOM 1998 C CA . MET A 1 246 ? -5.142 -11.003 20.073 1.00 91.56 246 MET A CA 1
ATOM 1999 C C . MET A 1 246 ? -4.167 -10.759 21.224 1.00 91.56 246 MET A C 1
ATOM 2001 O O . MET A 1 246 ? -3.328 -11.600 21.545 1.00 91.56 246 MET A O 1
ATOM 2005 N N . ARG A 1 247 ? -4.296 -9.596 21.870 1.00 91.38 247 ARG A N 1
ATOM 2006 C CA . ARG A 1 247 ? -3.485 -9.203 23.031 1.00 91.38 247 ARG A CA 1
ATOM 2007 C C . ARG A 1 247 ? -4.362 -8.742 24.188 1.00 91.38 247 ARG A C 1
ATOM 2009 O O . ARG A 1 247 ? -5.467 -8.243 23.976 1.00 91.38 247 ARG A O 1
ATOM 2016 N N . LEU A 1 248 ? -3.842 -8.875 25.406 1.00 92.12 248 LEU A N 1
ATOM 2017 C CA . LEU A 1 248 ? -4.485 -8.348 26.608 1.00 92.12 248 LEU A CA 1
ATOM 2018 C C . LEU A 1 248 ? -4.787 -6.849 26.439 1.00 92.12 248 LEU A C 1
ATOM 2020 O O . LEU A 1 248 ? -3.967 -6.102 25.907 1.00 92.12 248 LEU A O 1
ATOM 2024 N N . GLY A 1 249 ? -5.968 -6.418 26.879 1.00 90.06 249 GLY A N 1
ATOM 2025 C CA . GLY A 1 249 ? -6.420 -5.029 26.808 1.00 90.06 249 GLY A CA 1
ATOM 2026 C C . GLY A 1 249 ? -7.002 -4.599 25.459 1.00 90.06 249 GLY A C 1
ATOM 2027 O O . GLY A 1 249 ? -7.581 -3.520 25.381 1.00 90.06 249 GLY A O 1
ATOM 2028 N N . LEU A 1 250 ? -6.908 -5.426 24.412 1.00 91.75 250 LEU A N 1
ATOM 2029 C CA . LEU A 1 250 ? -7.451 -5.100 23.093 1.00 91.75 250 LEU A CA 1
ATOM 2030 C C . LEU A 1 250 ? -8.982 -5.001 23.142 1.00 91.75 250 LEU A C 1
ATOM 2032 O O . LEU A 1 250 ? -9.656 -5.812 23.784 1.00 91.75 250 LEU A O 1
ATOM 2036 N N . ILE A 1 251 ? -9.515 -3.978 22.473 1.00 94.12 251 ILE A N 1
ATOM 2037 C CA . ILE A 1 251 ? -10.947 -3.690 22.412 1.00 94.12 251 ILE A CA 1
ATOM 2038 C C . ILE A 1 251 ? -11.467 -4.094 21.037 1.00 94.12 251 ILE A C 1
ATOM 2040 O O . ILE A 1 251 ? -10.972 -3.634 20.008 1.00 94.12 251 ILE A O 1
ATOM 2044 N N . ILE A 1 252 ? -12.489 -4.938 21.038 1.00 94.44 252 ILE A N 1
ATOM 2045 C CA . ILE A 1 252 ? -13.109 -5.514 19.854 1.00 94.44 252 ILE A CA 1
ATOM 2046 C C . ILE A 1 252 ? -14.545 -5.009 19.787 1.00 94.44 252 ILE A C 1
ATOM 2048 O O . ILE A 1 252 ? -15.302 -5.139 20.745 1.00 94.44 252 ILE A O 1
ATOM 2052 N N . HIS A 1 253 ? -14.929 -4.452 18.653 1.00 92.81 253 HIS A N 1
ATOM 2053 C CA . HIS A 1 253 ? -16.277 -4.004 18.363 1.00 92.81 253 HIS A CA 1
ATOM 2054 C C . HIS A 1 253 ? -16.938 -4.988 17.393 1.00 92.81 253 HIS A C 1
ATOM 2056 O O . HIS A 1 253 ? -16.497 -5.147 16.253 1.00 92.81 253 HIS A O 1
ATOM 2062 N N . MET A 1 254 ? -18.011 -5.632 17.851 1.00 90.88 254 MET A N 1
ATOM 2063 C CA . MET A 1 254 ? -18.801 -6.603 17.089 1.00 90.88 254 MET A CA 1
ATOM 2064 C C . MET A 1 254 ? -20.278 -6.361 17.375 1.00 90.88 254 MET A C 1
ATOM 2066 O O . MET A 1 254 ? -20.680 -6.287 18.536 1.00 90.88 254 MET A O 1
ATOM 2070 N N . GLY A 1 255 ? -21.088 -6.261 16.323 1.00 86.25 255 GLY A N 1
ATOM 2071 C CA . GLY A 1 255 ? -22.499 -5.906 16.470 1.00 86.25 255 GLY A CA 1
ATOM 2072 C C . GLY A 1 255 ? -22.661 -4.512 17.080 1.00 86.25 255 GLY A C 1
ATOM 2073 O O . GLY A 1 255 ? -22.081 -3.552 16.576 1.00 86.25 255 GLY A O 1
ATOM 2074 N N . SER A 1 256 ? -23.446 -4.415 18.151 1.00 85.75 256 SER A N 1
ATOM 2075 C CA . SER A 1 256 ? -23.732 -3.175 18.886 1.00 85.75 256 SER A CA 1
ATOM 2076 C C . SER A 1 256 ? -22.867 -2.979 20.140 1.00 85.75 256 SER A C 1
ATOM 2078 O O . SER A 1 256 ? -23.082 -2.036 20.903 1.00 85.75 256 SER A O 1
ATOM 2080 N N . MET A 1 257 ? -21.909 -3.880 20.386 1.00 88.25 257 MET A N 1
ATOM 2081 C CA . MET A 1 257 ? -21.171 -3.964 21.646 1.00 88.25 257 MET A CA 1
ATOM 2082 C C . MET A 1 257 ? -19.657 -3.864 21.440 1.00 88.25 257 MET A C 1
ATOM 2084 O O . MET A 1 257 ? -19.108 -4.280 20.415 1.00 88.25 257 MET A O 1
ATOM 2088 N N . GLN A 1 258 ? -18.969 -3.351 22.462 1.00 92.00 258 GLN A N 1
ATOM 2089 C CA . GLN A 1 258 ? -17.511 -3.380 22.561 1.00 92.00 258 GLN A CA 1
ATOM 2090 C C . GLN A 1 258 ? -17.066 -4.277 23.711 1.00 92.00 258 GLN A C 1
ATOM 2092 O O . GLN A 1 258 ? -17.528 -4.143 24.847 1.00 92.00 258 GLN A O 1
ATOM 2097 N N . TYR A 1 259 ? -16.110 -5.149 23.415 1.00 93.38 259 TYR A N 1
ATOM 2098 C CA . TYR A 1 259 ? -15.556 -6.145 24.315 1.00 93.38 259 TYR A CA 1
ATOM 2099 C C . TYR A 1 259 ? -14.072 -5.870 24.524 1.00 93.38 259 TYR A C 1
ATOM 2101 O O . TYR A 1 259 ? -13.309 -5.816 23.564 1.00 93.38 259 TYR A O 1
ATOM 2109 N N . LYS A 1 260 ? -13.645 -5.727 25.775 1.00 94.81 260 LYS A N 1
ATOM 2110 C CA . LYS A 1 260 ? -12.231 -5.645 26.147 1.00 94.81 260 LYS A CA 1
ATOM 2111 C C . LYS A 1 260 ? -11.742 -7.014 26.597 1.00 94.81 260 LYS A C 1
ATOM 2113 O O . LYS A 1 260 ? -12.385 -7.634 27.443 1.00 94.81 260 LYS A O 1
ATOM 2118 N N . ILE A 1 261 ? -10.591 -7.453 26.089 1.00 94.81 261 ILE A N 1
ATOM 2119 C CA . ILE A 1 261 ? -9.876 -8.616 26.632 1.00 94.81 261 ILE A CA 1
ATOM 2120 C C . ILE A 1 261 ? -9.303 -8.212 27.993 1.00 94.81 261 ILE A C 1
ATOM 2122 O O . ILE A 1 261 ? -8.259 -7.569 28.076 1.00 94.81 261 ILE A O 1
ATOM 2126 N N . GLU A 1 262 ? -10.027 -8.523 29.064 1.00 95.00 262 GLU A N 1
ATOM 2127 C CA . GLU A 1 262 ? -9.680 -8.121 30.427 1.00 95.00 262 GLU A CA 1
ATOM 2128 C C . GLU A 1 262 ? -8.675 -9.081 31.065 1.00 95.00 262 GLU A C 1
ATOM 2130 O O . GLU A 1 262 ? -7.806 -8.642 31.815 1.00 95.00 262 GLU A O 1
ATOM 2135 N N . GLN A 1 263 ? -8.777 -10.375 30.754 1.00 95.00 263 GLN A N 1
ATOM 2136 C CA . GLN A 1 263 ? -7.813 -11.391 31.174 1.00 95.00 263 GLN A CA 1
ATOM 2137 C C . GLN A 1 263 ? -7.525 -12.343 30.015 1.00 95.00 263 GLN A C 1
ATOM 2139 O O . GLN A 1 263 ? -8.422 -12.692 29.248 1.00 95.00 263 GLN A O 1
ATOM 2144 N N . MET A 1 264 ? -6.262 -12.743 29.894 1.00 94.25 264 MET A N 1
ATOM 2145 C CA . MET A 1 264 ? -5.788 -13.704 28.905 1.00 94.25 264 MET A CA 1
ATOM 2146 C C . MET A 1 264 ? -4.637 -14.487 29.531 1.00 94.25 264 MET A C 1
ATOM 2148 O O . MET A 1 264 ? -3.534 -13.960 29.681 1.00 94.25 264 MET A O 1
ATOM 2152 N N . VAL A 1 265 ? -4.911 -15.723 29.935 1.00 93.81 265 VAL A N 1
ATOM 2153 C CA . VAL A 1 265 ? -3.937 -16.623 30.555 1.00 93.81 265 VAL A CA 1
ATOM 2154 C C . VAL A 1 265 ? -3.769 -17.816 29.630 1.00 93.81 265 VAL A C 1
ATOM 2156 O O . VAL A 1 265 ? -4.610 -18.709 29.602 1.00 93.81 265 VAL A O 1
ATOM 2159 N N . CYS A 1 266 ? -2.694 -17.814 28.843 1.00 89.25 266 CYS A N 1
ATOM 2160 C CA . CYS A 1 266 ? -2.392 -18.911 27.933 1.00 89.25 266 CYS A CA 1
ATOM 2161 C C . CYS A 1 266 ? -1.196 -19.734 28.433 1.00 89.25 266 CYS A C 1
ATOM 2163 O O . CYS A 1 266 ? -0.192 -19.184 28.883 1.00 89.25 266 CYS A O 1
ATOM 2165 N N . ASN A 1 267 ? -1.287 -21.053 28.293 1.00 89.88 267 ASN A N 1
ATOM 2166 C CA . ASN A 1 267 ? -0.178 -21.996 28.397 1.00 89.88 267 ASN A CA 1
ATOM 2167 C C . ASN A 1 267 ? -0.061 -22.791 27.081 1.00 89.88 267 ASN A C 1
ATOM 2169 O O . ASN A 1 267 ? -0.886 -22.637 26.191 1.00 89.88 267 ASN A O 1
ATOM 2173 N N . ASN A 1 268 ? 0.925 -23.682 26.944 1.00 85.56 268 ASN A N 1
ATOM 2174 C CA . ASN A 1 268 ? 1.166 -24.398 25.681 1.00 85.56 268 ASN A CA 1
ATOM 2175 C C . ASN A 1 268 ? -0.002 -25.263 25.161 1.00 85.56 268 ASN A C 1
ATOM 2177 O O . ASN A 1 268 ? 0.069 -25.706 24.014 1.00 85.56 268 ASN A O 1
ATOM 2181 N N . GLN A 1 269 ? -1.032 -25.532 25.968 1.00 89.56 269 GLN A N 1
ATOM 2182 C CA . GLN A 1 269 ? -2.162 -26.400 25.624 1.00 89.56 269 GLN A CA 1
ATOM 2183 C C . GLN A 1 269 ? -3.514 -25.683 25.637 1.00 89.56 269 GLN A C 1
ATOM 2185 O O . GLN A 1 269 ? -4.386 -26.049 24.855 1.00 89.56 269 GLN A O 1
ATOM 2190 N N . GLN A 1 270 ? -3.703 -24.676 26.485 1.00 93.06 270 GLN A N 1
ATOM 2191 C CA . GLN A 1 270 ? -4.977 -23.990 26.657 1.00 93.06 270 GLN A CA 1
ATOM 2192 C C . GLN A 1 270 ? -4.791 -22.487 26.855 1.00 93.06 270 GLN A C 1
ATOM 2194 O O . GLN A 1 270 ? -3.750 -22.029 27.328 1.00 93.06 270 GLN A O 1
ATOM 2199 N N . CYS A 1 271 ? -5.832 -21.726 26.545 1.00 93.62 271 CYS A N 1
ATOM 2200 C CA . CYS A 1 271 ? -5.917 -20.320 26.876 1.00 93.62 271 CYS A CA 1
ATOM 2201 C C . CYS A 1 271 ? -7.272 -19.970 27.492 1.00 93.62 271 CYS A C 1
ATOM 2203 O O . CYS A 1 271 ? -8.319 -20.184 26.877 1.00 93.62 271 CYS A O 1
ATOM 2205 N N . ASP A 1 272 ? -7.222 -19.407 28.696 1.00 95.12 272 ASP A N 1
ATOM 2206 C CA . ASP A 1 272 ? -8.369 -18.889 29.427 1.00 95.12 272 ASP A CA 1
ATOM 2207 C C . ASP A 1 272 ? -8.506 -17.393 29.142 1.00 95.12 272 ASP A C 1
ATOM 2209 O O . ASP A 1 272 ? -7.567 -16.611 29.327 1.00 95.12 272 ASP A O 1
ATOM 2213 N N . VAL A 1 273 ? -9.678 -16.989 28.663 1.00 94.62 273 VAL A N 1
ATOM 2214 C CA . VAL A 1 273 ? -9.937 -15.623 28.207 1.00 94.62 273 VAL A CA 1
ATOM 2215 C C . VAL A 1 273 ? -11.176 -15.081 28.900 1.00 94.62 273 VAL A C 1
ATOM 2217 O O . VAL A 1 273 ? -12.213 -15.744 28.963 1.00 94.62 273 VAL A O 1
ATOM 2220 N N . VAL A 1 274 ? -11.075 -13.844 29.389 1.00 95.31 274 VAL A N 1
ATOM 2221 C CA . VAL A 1 274 ? -12.199 -13.090 29.946 1.00 95.31 274 VAL A CA 1
ATOM 2222 C C . VAL A 1 274 ? -12.413 -11.830 29.123 1.00 95.31 274 VAL A C 1
ATOM 2224 O O . VAL A 1 274 ? -11.567 -10.933 29.094 1.00 95.31 274 VAL A O 1
ATOM 2227 N N . LEU A 1 275 ? -13.569 -11.753 28.472 1.00 93.88 275 LEU A N 1
ATOM 2228 C CA . LEU A 1 275 ? -14.038 -10.554 27.790 1.00 93.88 275 LEU A CA 1
ATOM 2229 C C . LEU A 1 275 ? -14.961 -9.765 28.707 1.00 93.88 275 LEU A C 1
ATOM 2231 O O . LEU A 1 275 ? -15.886 -10.324 29.290 1.00 93.88 275 LEU A O 1
ATOM 2235 N N . ARG A 1 276 ? -14.761 -8.453 28.783 1.00 94.69 276 ARG A N 1
ATOM 2236 C CA . ARG A 1 276 ? -15.645 -7.532 29.497 1.00 94.69 276 ARG A CA 1
ATOM 2237 C C . ARG A 1 276 ? -16.340 -6.608 28.516 1.00 94.69 276 ARG A C 1
ATOM 2239 O O . ARG A 1 276 ? -15.678 -5.977 27.697 1.00 94.69 276 ARG A O 1
ATOM 2246 N N . VAL A 1 277 ? -17.653 -6.471 28.639 1.00 92.12 277 VAL A N 1
ATOM 2247 C CA . VAL A 1 277 ? -18.408 -5.469 27.884 1.00 92.12 277 VAL A CA 1
ATOM 2248 C C . VAL A 1 277 ? -18.066 -4.089 28.425 1.00 92.12 277 VAL A C 1
ATOM 2250 O O . VAL A 1 277 ? -18.363 -3.780 29.581 1.00 92.12 277 VAL A O 1
ATOM 2253 N N . ILE A 1 278 ? -17.454 -3.250 27.598 1.00 91.06 278 ILE A N 1
ATOM 2254 C CA . ILE A 1 278 ? -17.144 -1.860 27.958 1.00 91.06 278 ILE A CA 1
ATOM 2255 C C . ILE A 1 278 ? -18.191 -0.883 27.421 1.00 91.06 278 ILE A C 1
ATOM 2257 O O . ILE A 1 278 ? -18.395 0.183 28.003 1.00 91.06 278 ILE A O 1
ATOM 2261 N N . GLU A 1 279 ? -18.898 -1.266 26.357 1.00 87.44 279 GLU A N 1
ATOM 2262 C CA . GLU A 1 279 ? -19.919 -0.450 25.709 1.00 87.44 279 GLU A CA 1
ATOM 2263 C C . GLU A 1 279 ? -21.008 -1.333 25.087 1.00 87.44 279 GLU A C 1
ATOM 2265 O O . GLU A 1 279 ? -20.713 -2.431 24.612 1.00 87.44 279 GLU A O 1
ATOM 2270 N N . GLY A 1 280 ? -22.253 -0.851 25.096 1.00 84.88 280 GLY A N 1
ATOM 2271 C CA . GLY A 1 280 ? -23.434 -1.569 24.610 1.00 84.88 280 GLY A CA 1
ATOM 2272 C C . GLY A 1 280 ? -24.360 -2.059 25.728 1.00 84.88 280 GLY A C 1
ATOM 2273 O O . GLY A 1 280 ? -24.206 -1.700 26.903 1.00 84.88 280 GLY A O 1
ATOM 2274 N N . GLN A 1 281 ? -25.352 -2.871 25.354 1.00 74.44 281 GLN A N 1
ATOM 2275 C CA . GLN A 1 281 ? -26.218 -3.554 26.320 1.00 74.44 281 GLN A CA 1
ATOM 2276 C C . GLN A 1 281 ? -25.361 -4.446 27.229 1.00 74.44 281 GLN A C 1
ATOM 2278 O O . GLN A 1 281 ? -24.318 -4.928 26.811 1.00 74.44 281 GLN A O 1
ATOM 2283 N N . GLN A 1 282 ? -25.762 -4.649 28.486 1.00 82.38 282 GLN A N 1
ATOM 2284 C CA . GLN A 1 282 ? -24.981 -5.453 29.441 1.00 82.38 282 GLN A CA 1
ATOM 2285 C C . GLN A 1 282 ? -23.571 -4.903 29.755 1.00 82.38 282 GLN A C 1
ATOM 2287 O O . GLN A 1 282 ? -22.643 -5.661 30.043 1.00 82.38 282 GLN A O 1
ATOM 2292 N N . LYS A 1 283 ? -23.386 -3.575 29.739 1.00 87.88 283 LYS A N 1
ATOM 2293 C CA . LYS A 1 283 ? -22.130 -2.931 30.161 1.00 87.88 283 LYS A CA 1
ATOM 2294 C C . LYS A 1 283 ? -21.641 -3.486 31.508 1.00 87.88 283 LYS A C 1
ATOM 2296 O O . LYS A 1 283 ? -22.412 -3.604 32.455 1.00 87.88 283 LYS A O 1
ATOM 2301 N N . ASN A 1 284 ? -20.342 -3.771 31.593 1.00 91.00 284 ASN A N 1
ATOM 2302 C CA . ASN A 1 284 ? -19.633 -4.445 32.688 1.00 91.00 284 ASN A CA 1
ATOM 2303 C C . ASN A 1 284 ? -19.838 -5.960 32.821 1.00 91.00 284 ASN A C 1
ATOM 2305 O O . ASN A 1 284 ? -19.146 -6.560 33.648 1.00 91.00 284 ASN A O 1
ATOM 2309 N N . GLN A 1 285 ? -20.702 -6.593 32.024 1.00 90.94 285 GLN A N 1
ATOM 2310 C CA . GLN A 1 285 ? -20.815 -8.051 32.010 1.00 90.94 285 GLN A CA 1
ATOM 2311 C C . GLN A 1 285 ? -19.508 -8.694 31.534 1.00 90.94 285 GLN A C 1
ATOM 2313 O O . GLN A 1 285 ? -18.813 -8.156 30.667 1.00 90.94 285 GLN A O 1
ATOM 2318 N N . LYS A 1 286 ? -19.175 -9.848 32.120 1.00 92.94 286 LYS A N 1
ATOM 2319 C CA . LYS A 1 286 ? -17.988 -10.629 31.776 1.00 92.94 286 LYS A CA 1
ATOM 2320 C C . LYS A 1 286 ? -18.377 -11.960 31.146 1.00 92.94 286 LYS A C 1
ATOM 2322 O O . LYS A 1 286 ? -19.290 -12.632 31.619 1.00 92.94 286 LYS A O 1
ATOM 2327 N N . PHE A 1 287 ? -17.636 -12.345 30.119 1.00 89.75 287 PHE A N 1
ATOM 2328 C CA . PHE A 1 287 ? -17.743 -13.618 29.424 1.00 89.75 287 PHE A CA 1
ATOM 2329 C C . PHE A 1 287 ? -16.414 -14.340 29.566 1.00 89.75 287 PHE A C 1
ATOM 2331 O O . PHE A 1 287 ? -15.392 -13.830 29.115 1.00 89.75 287 PHE A O 1
ATOM 2338 N N . SER A 1 288 ? -16.430 -15.496 30.221 1.00 92.25 288 SER A N 1
ATOM 2339 C CA . SER A 1 288 ? -15.230 -16.304 30.446 1.00 92.25 288 SER A CA 1
ATOM 2340 C C . SER A 1 288 ? -15.327 -17.580 29.629 1.00 92.25 288 SER A C 1
ATOM 2342 O O . SER A 1 288 ? -16.379 -18.219 29.616 1.00 92.25 288 SER A O 1
ATOM 2344 N N . PHE A 1 289 ? -14.249 -17.941 28.948 1.00 91.06 289 PHE A N 1
ATOM 2345 C CA . PHE A 1 289 ? -14.183 -19.155 28.146 1.00 91.06 289 PHE A CA 1
ATOM 2346 C C . PHE A 1 289 ? -12.762 -19.699 28.090 1.00 91.06 289 PHE A C 1
ATOM 2348 O O . PHE A 1 289 ? -11.785 -18.965 28.231 1.00 91.06 289 PHE A O 1
ATOM 2355 N N . GLN A 1 290 ? -12.679 -21.003 27.853 1.00 93.25 290 GLN A N 1
ATOM 2356 C CA . GLN A 1 290 ? -11.434 -21.741 27.749 1.00 93.25 290 GLN A CA 1
ATOM 2357 C C . GLN A 1 290 ? -11.293 -22.320 26.343 1.00 93.25 290 GLN A C 1
ATOM 2359 O O . GLN A 1 290 ? -12.201 -22.979 25.825 1.00 93.25 290 GLN A O 1
ATOM 2364 N N . LEU A 1 291 ? -10.138 -22.080 25.731 1.00 92.75 291 LEU A N 1
ATOM 2365 C CA . LEU A 1 291 ? -9.792 -22.587 24.412 1.00 92.75 291 LEU A CA 1
ATOM 2366 C C . LEU A 1 291 ? -8.637 -23.572 24.519 1.00 92.75 291 LEU A C 1
ATOM 2368 O O . LEU A 1 291 ? -7.572 -23.223 25.012 1.00 92.75 291 LEU A O 1
ATOM 2372 N N . ILE A 1 292 ? -8.834 -24.787 24.028 1.00 91.50 292 ILE A N 1
ATOM 2373 C CA . ILE A 1 292 ? -7.815 -25.821 23.928 1.00 91.50 292 ILE A CA 1
ATOM 2374 C C . ILE A 1 292 ? -7.208 -25.762 22.530 1.00 91.50 292 ILE A C 1
ATOM 2376 O O . ILE A 1 292 ? -7.907 -25.729 21.511 1.00 91.50 292 ILE A O 1
ATOM 2380 N N . LYS A 1 293 ? -5.879 -25.754 22.494 1.00 91.62 293 LYS A N 1
ATOM 2381 C CA . LYS A 1 293 ? -5.076 -25.527 21.300 1.00 91.62 293 LYS A CA 1
ATOM 2382 C C . LYS A 1 293 ? -5.445 -26.496 20.185 1.00 91.62 293 LYS A C 1
ATOM 2384 O O . LYS A 1 293 ? -5.331 -27.706 20.358 1.00 91.62 293 LYS A O 1
ATOM 2389 N N . ASN A 1 294 ? -5.850 -25.958 19.037 1.00 84.69 294 ASN A N 1
ATOM 2390 C CA . ASN A 1 294 ? -6.253 -26.711 17.844 1.00 84.69 294 ASN A CA 1
ATOM 2391 C C . ASN A 1 294 ? -7.378 -27.747 18.070 1.00 84.69 294 ASN A C 1
ATOM 2393 O O . ASN A 1 294 ? -7.560 -28.628 17.232 1.00 84.69 294 ASN A O 1
ATOM 2397 N N . GLN A 1 295 ? -8.119 -27.674 19.180 1.00 85.31 295 GLN A N 1
ATOM 2398 C CA . GLN A 1 295 ? -9.179 -28.637 19.506 1.00 85.31 295 GLN A CA 1
ATOM 2399 C C . GLN A 1 295 ? -10.564 -27.999 19.523 1.00 85.31 295 GLN A C 1
ATOM 2401 O O . GLN A 1 295 ? -11.525 -28.615 19.067 1.00 85.31 295 GLN A O 1
ATOM 2406 N N . ASN A 1 296 ? -10.685 -26.772 20.032 1.00 88.50 296 ASN A N 1
ATOM 2407 C CA . ASN A 1 296 ? -11.958 -26.068 20.066 1.00 88.50 296 ASN A CA 1
ATOM 2408 C C . ASN A 1 296 ? -11.820 -24.609 19.607 1.00 88.50 296 ASN A C 1
ATOM 2410 O O . ASN A 1 296 ? -10.731 -24.053 19.455 1.00 88.50 296 ASN A O 1
ATOM 2414 N N . CYS A 1 297 ? -12.974 -24.004 19.354 1.00 89.38 297 CYS A N 1
ATOM 2415 C CA . CYS A 1 297 ? -13.098 -22.597 19.024 1.00 89.38 297 CYS A CA 1
ATOM 2416 C C . CYS A 1 297 ? -14.334 -22.027 19.715 1.00 89.38 297 CYS A C 1
ATOM 2418 O O . CYS A 1 297 ? -15.306 -22.746 19.964 1.00 89.38 297 CYS A O 1
ATOM 2420 N N . LEU A 1 298 ? -14.306 -20.729 19.999 1.00 88.62 298 LEU A N 1
ATOM 2421 C CA . LEU A 1 298 ? -15.477 -20.001 20.460 1.00 88.62 298 LEU A CA 1
ATOM 2422 C C . LEU A 1 298 ? -16.000 -19.151 19.313 1.00 88.62 298 LEU A C 1
ATOM 2424 O O . LEU A 1 298 ? -15.377 -18.170 18.914 1.00 88.62 298 LEU A O 1
ATOM 2428 N N . LYS A 1 299 ? -17.168 -19.517 18.799 1.00 88.81 299 LYS A N 1
ATOM 2429 C CA . LYS A 1 299 ? -17.890 -18.686 17.839 1.00 88.81 299 LYS A CA 1
ATOM 2430 C C . LYS A 1 299 ? -18.631 -17.581 18.590 1.00 88.81 299 LYS A C 1
ATOM 2432 O O . LYS A 1 299 ? -19.068 -17.779 19.716 1.00 88.81 299 LYS A O 1
ATOM 2437 N N . PHE A 1 300 ? -18.779 -16.431 17.955 1.00 86.25 300 PHE A N 1
ATOM 2438 C CA . PHE A 1 300 ? -19.596 -15.309 18.402 1.00 86.25 300 PHE A CA 1
ATOM 2439 C C . PHE A 1 300 ? -20.660 -15.053 17.349 1.00 86.25 300 PHE A C 1
ATOM 2441 O O . PHE A 1 300 ? -20.342 -14.980 16.165 1.00 86.25 300 PHE A O 1
ATOM 2448 N N . GLY A 1 301 ? -21.918 -14.912 17.753 1.00 82.94 301 GLY A N 1
ATOM 2449 C CA . GLY A 1 301 ? -23.017 -14.643 16.831 1.00 82.94 301 GLY A CA 1
ATOM 2450 C C . GLY A 1 301 ? -24.380 -14.931 17.446 1.00 82.94 301 GLY A C 1
ATOM 2451 O O . GLY A 1 301 ? -24.485 -15.596 18.475 1.00 82.94 301 GLY A O 1
ATOM 2452 N N . ARG A 1 302 ? -25.440 -14.441 16.796 1.00 80.81 302 ARG A N 1
ATOM 2453 C CA . ARG A 1 302 ? -26.823 -14.528 17.300 1.00 80.81 302 ARG A CA 1
ATOM 2454 C C . ARG A 1 302 ? -27.345 -15.954 17.443 1.00 80.81 302 ARG A C 1
ATOM 2456 O O . ARG A 1 302 ? -28.335 -16.161 18.132 1.00 80.81 302 ARG A O 1
ATOM 2463 N N . GLN A 1 303 ? -26.736 -16.933 16.774 1.00 73.44 303 GLN A N 1
ATOM 2464 C CA . GLN A 1 303 ? -27.143 -18.337 16.910 1.00 73.44 303 GLN A CA 1
ATOM 2465 C C . GLN A 1 303 ? -26.777 -18.933 18.276 1.00 73.44 303 GLN A C 1
ATOM 2467 O O . GLN A 1 303 ? -27.292 -19.990 18.629 1.00 73.44 303 GLN A O 1
ATOM 2472 N N . LEU A 1 304 ? -25.938 -18.250 19.054 1.00 71.19 304 LEU A N 1
ATOM 2473 C CA . LEU A 1 304 ? -25.567 -18.649 20.404 1.00 71.19 304 LEU A CA 1
ATOM 2474 C C . LEU A 1 304 ? -26.468 -17.945 21.416 1.00 71.19 304 LEU A C 1
ATOM 2476 O O . LEU A 1 304 ? -26.640 -16.726 21.356 1.00 71.19 304 LEU A O 1
ATOM 2480 N N . ASP A 1 305 ? -27.015 -18.708 22.364 1.00 60.50 305 ASP A N 1
ATOM 2481 C CA . ASP A 1 305 ? -28.006 -18.227 23.338 1.00 60.50 305 ASP A CA 1
ATOM 2482 C C . ASP A 1 305 ? -27.545 -16.980 24.102 1.00 60.50 305 ASP A C 1
ATOM 2484 O O . ASP A 1 305 ? -28.344 -16.095 24.399 1.00 60.50 305 ASP A O 1
ATOM 2488 N N . GLN A 1 306 ? -26.238 -16.870 24.340 1.00 67.12 306 GLN A N 1
ATOM 2489 C CA . GLN A 1 306 ? -25.624 -15.779 25.087 1.00 67.12 306 GLN A CA 1
ATOM 2490 C C . GLN A 1 306 ? -25.665 -14.414 24.370 1.00 67.12 306 GLN A C 1
ATOM 2492 O O . GLN A 1 306 ? -25.584 -13.388 25.039 1.00 67.12 306 GLN A O 1
ATOM 2497 N N . PHE A 1 307 ? -25.833 -14.383 23.040 1.00 69.25 307 PHE A N 1
ATOM 2498 C CA . PHE A 1 307 ? -25.759 -13.158 22.223 1.00 69.25 307 PHE A CA 1
ATOM 2499 C C . PHE A 1 307 ? -26.984 -12.949 21.316 1.00 69.25 307 PHE A C 1
ATOM 2501 O O . PHE A 1 307 ? -26.961 -12.112 20.412 1.00 69.25 307 PHE A O 1
ATOM 2508 N N . ARG A 1 308 ? -28.068 -13.705 21.543 1.00 63.09 308 ARG A N 1
ATOM 2509 C CA . ARG A 1 308 ? -29.289 -13.694 20.710 1.00 63.09 308 ARG A CA 1
ATOM 2510 C C . ARG A 1 308 ? -29.935 -12.318 20.543 1.00 63.09 308 ARG A C 1
ATOM 2512 O O . ARG A 1 308 ? -30.566 -12.075 19.518 1.00 63.09 308 ARG A O 1
ATOM 2519 N N . MET A 1 309 ? -29.793 -11.445 21.538 1.00 64.44 309 MET A N 1
ATOM 2520 C CA . MET A 1 309 ? -30.516 -10.171 21.601 1.00 64.44 309 MET A CA 1
ATOM 2521 C C . MET A 1 309 ? -29.882 -9.044 20.773 1.00 64.44 309 MET A C 1
ATOM 2523 O O . MET A 1 309 ? -30.555 -8.051 20.505 1.00 64.44 309 MET A O 1
ATOM 2527 N N . ASP A 1 310 ? -28.627 -9.176 20.330 1.00 76.56 310 ASP A N 1
ATOM 2528 C CA . ASP A 1 310 ? -27.985 -8.145 19.509 1.00 76.56 310 ASP A CA 1
ATOM 2529 C C . ASP A 1 310 ? -28.358 -8.321 18.031 1.00 76.56 310 ASP A C 1
ATOM 2531 O O . ASP A 1 310 ? -27.857 -9.210 17.344 1.00 76.56 310 ASP A O 1
ATOM 2535 N N . THR A 1 311 ? -29.225 -7.450 17.515 1.00 75.31 311 THR A N 1
ATOM 2536 C CA . THR A 1 311 ? -29.695 -7.480 16.122 1.00 75.31 311 THR A CA 1
ATOM 2537 C C . THR A 1 311 ? -28.610 -7.174 15.086 1.00 75.31 311 THR A C 1
ATOM 2539 O O . THR A 1 311 ? -28.772 -7.568 13.928 1.00 75.31 311 THR A O 1
ATOM 2542 N N . HIS A 1 312 ? -27.508 -6.533 15.486 1.00 81.06 312 HIS A N 1
ATOM 2543 C CA . HIS A 1 312 ? -26.388 -6.163 14.618 1.00 81.06 312 HIS A CA 1
ATOM 2544 C C . HIS A 1 312 ? -25.340 -7.278 14.500 1.00 81.06 312 HIS A C 1
ATOM 2546 O O . HIS A 1 312 ? -24.474 -7.225 13.621 1.00 81.06 312 HIS A O 1
ATOM 2552 N N . LEU A 1 313 ? -25.415 -8.320 15.335 1.00 82.38 313 LEU A N 1
ATOM 2553 C CA . LEU A 1 313 ? -24.597 -9.516 15.161 1.00 82.38 313 LEU A CA 1
ATOM 2554 C C . LEU A 1 313 ? -25.108 -10.373 13.993 1.00 82.38 313 LEU A C 1
ATOM 2556 O O . LEU A 1 313 ? -26.297 -10.462 13.688 1.00 82.38 313 LEU A O 1
ATOM 2560 N N . SER A 1 314 ? -24.184 -11.053 13.318 1.00 83.00 314 SER A N 1
ATOM 2561 C CA . SER A 1 314 ? -24.525 -12.052 12.294 1.00 83.00 314 SER A CA 1
ATOM 2562 C C . SER A 1 314 ? -24.852 -13.395 12.960 1.00 83.00 314 SER A C 1
ATOM 2564 O O . SER A 1 314 ? -24.700 -13.531 14.173 1.00 83.00 314 SER A O 1
ATOM 2566 N N . GLY A 1 315 ? -25.366 -14.375 12.205 1.00 80.88 315 GLY A N 1
ATOM 2567 C CA . GLY A 1 315 ? -25.680 -15.703 12.762 1.00 80.88 315 GLY A CA 1
ATOM 2568 C C . GLY A 1 315 ? -24.447 -16.340 13.409 1.00 80.88 315 GLY A C 1
ATOM 2569 O O . GLY A 1 315 ? -24.474 -16.666 14.593 1.00 80.88 315 GLY A O 1
ATOM 2570 N N . ILE A 1 316 ? -23.356 -16.363 12.643 1.00 84.50 316 ILE A N 1
ATOM 2571 C CA . ILE A 1 316 ? -21.972 -16.518 13.092 1.00 84.50 316 ILE A CA 1
ATOM 2572 C C . ILE A 1 316 ? -21.253 -15.256 12.599 1.00 84.50 316 ILE A C 1
ATOM 2574 O O . ILE A 1 316 ? -21.377 -14.900 11.432 1.00 84.50 316 ILE A O 1
ATOM 2578 N N . HIS A 1 317 ? -20.622 -14.514 13.499 1.00 86.69 317 HIS A N 1
ATOM 2579 C CA . HIS A 1 317 ? -20.033 -13.197 13.248 1.00 86.69 317 HIS A CA 1
ATOM 2580 C C . HIS A 1 317 ? -18.508 -13.251 13.346 1.00 86.69 317 HIS A C 1
ATOM 2582 O O . HIS A 1 317 ? -17.821 -12.783 12.449 1.00 86.69 317 HIS A O 1
ATOM 2588 N N . ALA A 1 318 ? -17.981 -13.867 14.401 1.00 91.81 318 ALA A N 1
ATOM 2589 C CA . ALA A 1 318 ? -16.545 -14.008 14.607 1.00 91.81 318 ALA A CA 1
ATOM 2590 C C . ALA A 1 318 ? -16.211 -15.341 15.271 1.00 91.81 318 ALA A C 1
ATOM 2592 O O . ALA A 1 318 ? -17.098 -16.023 15.792 1.00 91.81 318 ALA A O 1
ATOM 2593 N N . GLN A 1 319 ? -14.934 -15.702 15.281 1.00 93.06 319 GLN A N 1
ATOM 2594 C CA . GLN A 1 319 ? -14.443 -16.906 15.935 1.00 93.06 319 GLN A CA 1
ATOM 2595 C C . GLN A 1 319 ? -13.111 -16.644 16.638 1.00 93.06 319 GLN A C 1
ATOM 2597 O O . GLN A 1 319 ? -12.166 -16.156 16.024 1.00 93.06 319 GLN A O 1
ATOM 2602 N N . PHE A 1 320 ? -13.024 -17.027 17.911 1.00 94.12 320 PHE A N 1
ATOM 2603 C CA . PHE A 1 320 ? -11.759 -17.167 18.621 1.00 94.12 320 PHE A CA 1
ATOM 2604 C C . PHE A 1 320 ? -11.250 -18.602 18.534 1.00 94.12 320 PHE A C 1
ATOM 2606 O O . PHE A 1 320 ? -12.008 -19.550 18.755 1.00 94.12 320 PHE A O 1
ATOM 2613 N N . SER A 1 321 ? -9.954 -18.752 18.282 1.00 93.06 321 SER A N 1
ATOM 2614 C CA . SER A 1 321 ? -9.263 -20.044 18.259 1.00 93.06 321 SER A CA 1
ATOM 2615 C C . SER A 1 321 ? -7.907 -19.915 18.952 1.00 93.06 321 SER A C 1
ATOM 2617 O O . SER A 1 321 ? -7.266 -18.869 18.860 1.00 93.06 321 SER A O 1
ATOM 2619 N N . TYR A 1 322 ? -7.447 -20.964 19.636 1.00 94.00 322 TYR A N 1
ATOM 2620 C CA . TYR A 1 322 ? -6.099 -21.000 20.209 1.00 94.00 322 TYR A CA 1
ATOM 2621 C C . TYR A 1 322 ? -5.189 -21.876 19.344 1.00 94.00 322 TYR A C 1
ATOM 2623 O O . TYR A 1 322 ? -5.482 -23.050 19.115 1.00 94.00 322 TYR A O 1
ATOM 2631 N N . THR A 1 323 ? -4.108 -21.293 18.830 1.00 89.25 323 THR A N 1
ATOM 2632 C CA . THR A 1 323 ? -3.201 -21.917 17.852 1.00 89.25 323 THR A CA 1
ATOM 2633 C C . THR A 1 323 ? -1.761 -21.941 18.363 1.00 89.25 323 THR A C 1
ATOM 2635 O O . THR A 1 323 ? -1.485 -21.560 19.500 1.00 89.25 323 THR A O 1
ATOM 2638 N N . ASN A 1 324 ? -0.820 -22.395 17.528 1.00 85.19 324 ASN A N 1
ATOM 2639 C CA . ASN A 1 324 ? 0.612 -22.333 17.835 1.00 85.19 324 ASN A CA 1
ATOM 2640 C C . ASN A 1 324 ? 1.121 -20.911 18.064 1.00 85.19 324 ASN A C 1
ATOM 2642 O O . ASN A 1 324 ? 1.966 -20.729 18.936 1.00 85.19 324 ASN A O 1
ATOM 2646 N N . ASP A 1 325 ? 0.555 -19.937 17.357 1.00 82.94 325 ASP A N 1
ATOM 2647 C CA . ASP A 1 325 ? 0.977 -18.539 17.429 1.00 82.94 325 ASP A CA 1
ATOM 2648 C C . ASP A 1 325 ? 0.281 -17.775 18.567 1.00 82.94 325 ASP A C 1
ATOM 2650 O O . ASP A 1 325 ? 0.738 -16.711 18.977 1.00 82.94 325 ASP A O 1
ATOM 2654 N N . GLY A 1 326 ? -0.803 -18.337 19.113 1.00 89.94 326 GLY A N 1
ATOM 2655 C CA . GLY A 1 326 ? -1.531 -17.818 20.266 1.00 89.94 326 GLY A CA 1
ATOM 2656 C C . GLY A 1 326 ? -3.038 -17.710 20.031 1.00 89.94 326 GLY A C 1
ATOM 2657 O O . GLY A 1 326 ? -3.619 -18.475 19.256 1.00 89.94 326 GLY A O 1
ATOM 2658 N N . LEU A 1 327 ? -3.686 -16.783 20.745 1.00 92.94 327 LEU A N 1
ATOM 2659 C CA . LEU A 1 327 ? -5.121 -16.521 20.625 1.00 92.94 327 LEU A CA 1
ATOM 2660 C C . LEU A 1 327 ? -5.403 -15.721 19.351 1.00 92.94 327 LEU A C 1
ATOM 2662 O O . LEU A 1 327 ? -4.954 -14.586 19.222 1.00 92.94 327 LEU A O 1
ATOM 2666 N N . ILE A 1 328 ? -6.173 -16.293 18.435 1.00 93.06 328 ILE A N 1
ATOM 2667 C CA . ILE A 1 328 ? -6.520 -15.686 17.151 1.00 93.06 328 ILE A CA 1
ATOM 2668 C C . ILE A 1 328 ? -8.005 -15.344 17.131 1.00 93.06 328 ILE A C 1
ATOM 2670 O O . ILE A 1 328 ? -8.825 -16.138 17.590 1.00 93.06 328 ILE A O 1
ATOM 2674 N N . LEU A 1 329 ? -8.336 -14.179 16.574 1.00 92.38 329 LEU A N 1
ATOM 2675 C CA . LEU A 1 329 ? -9.695 -13.787 16.211 1.00 92.38 329 LEU A CA 1
ATOM 2676 C C . LEU A 1 329 ? -9.825 -13.719 14.691 1.00 92.38 329 LEU A C 1
ATOM 2678 O O . LEU A 1 329 ? -8.962 -13.152 14.017 1.00 92.38 329 LEU A O 1
ATOM 2682 N N . GLU A 1 330 ? -10.925 -14.251 14.179 1.00 90.00 330 GLU A N 1
ATOM 2683 C CA . GLU A 1 330 ? -11.282 -14.259 12.763 1.00 90.00 330 GLU A CA 1
ATOM 2684 C C . GLU A 1 330 ? -12.713 -13.740 12.570 1.00 90.00 330 GLU A C 1
ATOM 2686 O O . GLU A 1 330 ? -13.607 -14.047 13.363 1.00 90.00 330 GLU A O 1
ATOM 2691 N N . ASP A 1 331 ? -12.927 -12.938 11.524 1.00 87.69 331 ASP A N 1
ATOM 2692 C CA . ASP A 1 331 ? -14.260 -12.550 11.058 1.00 87.69 331 ASP A CA 1
ATOM 2693 C C . ASP A 1 331 ? -14.846 -13.685 10.207 1.00 87.69 331 ASP A C 1
ATOM 2695 O O . ASP A 1 331 ? -14.208 -14.165 9.274 1.00 87.69 331 ASP A O 1
ATOM 2699 N N . MET A 1 332 ? -16.066 -14.118 10.522 1.00 87.31 332 MET A N 1
ATOM 2700 C CA . MET A 1 332 ? -16.702 -15.285 9.899 1.00 87.31 332 MET A CA 1
ATOM 2701 C C . MET A 1 332 ? -17.679 -14.894 8.780 1.00 87.31 332 MET A C 1
ATOM 2703 O O . MET A 1 332 ? -18.742 -15.503 8.639 1.00 87.31 332 MET A O 1
ATOM 2707 N N . GLY A 1 333 ? -17.356 -13.853 8.009 1.00 74.25 333 GLY A N 1
ATOM 2708 C CA . GLY A 1 333 ? -18.237 -13.309 6.973 1.00 74.25 333 GLY A CA 1
ATOM 2709 C C . GLY A 1 333 ? -19.356 -12.460 7.569 1.00 74.25 333 GLY A C 1
ATOM 2710 O O . GLY A 1 333 ? -20.523 -12.567 7.177 1.00 74.25 333 GLY A O 1
ATOM 2711 N N . SER A 1 334 ? -19.019 -11.658 8.575 1.00 84.50 334 SER A N 1
ATOM 2712 C CA . SER A 1 334 ? -19.987 -10.816 9.254 1.00 84.50 334 SER A CA 1
ATOM 2713 C C . SER A 1 334 ? -20.522 -9.709 8.337 1.00 84.50 334 SER A C 1
ATOM 2715 O O . SER A 1 334 ? -19.835 -9.203 7.454 1.00 84.50 334 SER A O 1
ATOM 2717 N N . ARG A 1 335 ? -21.779 -9.296 8.550 1.00 80.31 335 ARG A N 1
ATOM 2718 C CA . ARG A 1 335 ? -22.417 -8.254 7.719 1.00 80.31 335 ARG A CA 1
ATOM 2719 C C . ARG A 1 335 ? -21.778 -6.871 7.866 1.00 80.31 335 ARG A C 1
ATOM 2721 O O . ARG A 1 335 ? -21.751 -6.119 6.902 1.00 80.31 335 ARG A O 1
ATOM 2728 N N . ASN A 1 336 ? -21.311 -6.545 9.071 1.00 81.56 336 ASN A N 1
ATOM 2729 C CA . ASN A 1 336 ? -20.848 -5.201 9.434 1.00 81.56 336 ASN A CA 1
ATOM 2730 C C . ASN A 1 336 ? -19.361 -5.166 9.825 1.00 81.56 336 ASN A C 1
ATOM 2732 O O . ASN A 1 336 ? -18.870 -4.109 10.217 1.00 81.56 336 ASN A O 1
ATOM 2736 N N . GLY A 1 337 ? -18.658 -6.298 9.735 1.00 88.56 337 GLY A N 1
ATOM 2737 C CA . GLY A 1 337 ? -17.254 -6.436 10.106 1.00 88.56 337 GLY A CA 1
ATOM 2738 C C . GLY A 1 337 ? -17.005 -6.586 11.610 1.00 88.56 337 GLY A C 1
ATOM 2739 O O . GLY A 1 337 ? -17.716 -6.023 12.447 1.00 88.56 337 GLY A O 1
ATOM 2740 N N . VAL A 1 338 ? -15.924 -7.289 11.941 1.00 91.75 338 VAL A N 1
ATOM 2741 C CA . VAL A 1 338 ? -15.253 -7.234 13.244 1.00 91.75 338 VAL A CA 1
ATOM 2742 C C . VAL A 1 338 ? -14.246 -6.087 13.235 1.00 91.75 338 VAL A C 1
ATOM 2744 O O . VAL A 1 338 ? -13.342 -6.040 12.401 1.00 91.75 338 VAL A O 1
ATOM 2747 N N . TRP A 1 339 ? -14.367 -5.168 14.188 1.00 94.44 339 TRP A N 1
ATOM 2748 C CA . TRP A 1 339 ? -13.512 -3.985 14.270 1.00 94.44 339 TRP A CA 1
ATOM 2749 C C . TRP A 1 339 ? -12.645 -4.025 15.524 1.00 94.44 339 TRP A C 1
ATOM 2751 O O . TRP A 1 339 ? -13.112 -4.382 16.599 1.00 94.44 339 TRP A O 1
ATOM 2761 N N . VAL A 1 340 ? -11.387 -3.613 15.415 1.00 93.94 340 VAL A N 1
ATOM 2762 C CA . VAL A 1 340 ? -10.444 -3.546 16.537 1.00 93.94 340 VAL A CA 1
ATOM 2763 C C . VAL A 1 340 ? -10.103 -2.093 16.820 1.00 93.94 340 VAL A C 1
ATOM 2765 O O . VAL A 1 340 ? -9.618 -1.387 15.937 1.00 93.94 340 VAL A O 1
ATOM 2768 N N . ARG A 1 341 ? -10.345 -1.635 18.049 1.00 94.12 341 ARG A N 1
ATOM 2769 C CA . ARG A 1 341 ? -9.985 -0.278 18.472 1.00 94.12 341 ARG A CA 1
ATOM 2770 C C . ARG A 1 341 ? -8.471 -0.179 18.654 1.00 94.12 341 ARG A C 1
ATOM 2772 O O . ARG A 1 341 ? -7.857 -1.067 19.245 1.00 94.12 341 ARG A O 1
ATOM 2779 N N . LEU A 1 342 ? -7.879 0.909 18.171 1.00 92.94 342 LEU A N 1
ATOM 2780 C CA . LEU A 1 342 ? -6.431 1.120 18.215 1.00 92.94 342 LEU A CA 1
ATOM 2781 C C . LEU A 1 342 ? -5.888 1.407 19.620 1.00 92.94 342 LEU A C 1
ATOM 2783 O O . LEU A 1 342 ? -4.772 0.999 19.945 1.00 92.94 342 LEU A O 1
ATOM 2787 N N . SER A 1 343 ? -6.667 2.108 20.439 1.00 89.62 343 SER A N 1
ATOM 2788 C CA . SER A 1 343 ? -6.310 2.505 21.801 1.00 89.62 343 SER A CA 1
ATOM 2789 C C . SER A 1 343 ? -7.546 2.636 22.684 1.00 89.62 343 SER A C 1
ATOM 2791 O O . SER A 1 343 ? -8.685 2.699 22.208 1.00 89.62 343 SER A O 1
ATOM 2793 N N . GLU A 1 344 ? -7.321 2.672 23.995 1.00 86.69 344 GLU A N 1
ATOM 2794 C CA . GLU A 1 344 ? -8.364 3.019 24.954 1.00 86.69 344 GLU A CA 1
ATOM 2795 C C . GLU A 1 344 ? -8.781 4.487 24.820 1.00 86.69 344 GLU A C 1
ATOM 2797 O O . GLU A 1 344 ? -8.087 5.314 24.224 1.00 86.69 344 GLU A O 1
ATOM 2802 N N . GLN A 1 345 ? -9.939 4.818 25.389 1.00 86.31 345 GLN A N 1
ATOM 2803 C CA . GLN A 1 345 ? -10.445 6.183 25.388 1.00 86.31 345 GLN A CA 1
ATOM 2804 C C . GLN A 1 345 ? -9.419 7.148 25.995 1.00 86.31 345 GLN A C 1
ATOM 2806 O O . GLN A 1 345 ? -8.895 6.908 27.083 1.00 86.31 345 GLN A O 1
ATOM 2811 N N . SER A 1 346 ? -9.161 8.249 25.286 1.00 85.38 346 SER A N 1
ATOM 2812 C CA . SER A 1 346 ? -8.208 9.288 25.696 1.00 85.38 346 SER A CA 1
ATOM 2813 C C . SER A 1 346 ? -6.741 8.832 25.785 1.00 85.38 346 SER A C 1
ATOM 2815 O O . SER A 1 346 ? -5.924 9.536 26.375 1.00 85.38 346 SER A O 1
ATOM 2817 N N . GLN A 1 347 ? -6.377 7.691 25.187 1.00 89.56 347 GLN A N 1
ATOM 2818 C CA . GLN A 1 347 ? -4.987 7.239 25.063 1.00 89.56 347 GLN A CA 1
ATOM 2819 C C . GLN A 1 347 ? -4.533 7.231 23.604 1.00 89.56 347 GLN A C 1
ATOM 2821 O O . GLN A 1 347 ? -5.284 6.846 22.709 1.00 89.56 347 GLN A O 1
ATOM 2826 N N . GLN A 1 348 ? -3.280 7.620 23.357 1.00 92.62 348 GLN A N 1
ATOM 2827 C CA . GLN A 1 348 ? -2.696 7.511 22.021 1.00 92.62 348 GLN A CA 1
ATOM 2828 C C . GLN A 1 348 ? -2.418 6.050 21.674 1.00 92.62 348 GLN A C 1
ATOM 2830 O O . GLN A 1 348 ? -1.955 5.285 22.522 1.00 92.62 348 GLN A O 1
ATOM 2835 N N . SER A 1 349 ? -2.654 5.672 20.421 1.00 93.25 349 SER A N 1
ATOM 2836 C CA . SER A 1 349 ? -2.308 4.333 19.954 1.00 93.25 349 SER A CA 1
ATOM 2837 C C . SER A 1 349 ? -0.856 4.236 19.499 1.00 93.25 349 SER A C 1
ATOM 2839 O O . SER A 1 349 ? -0.203 5.223 19.145 1.00 93.25 349 SER A O 1
ATOM 2841 N N . GLU A 1 350 ? -0.376 2.999 19.405 1.00 91.81 350 GLU A N 1
ATOM 2842 C CA . GLU A 1 350 ? 0.719 2.687 18.495 1.00 91.81 350 GLU A CA 1
ATOM 2843 C C . GLU A 1 350 ? 0.278 2.952 17.051 1.00 91.81 350 GLU A C 1
ATOM 2845 O O . GLU A 1 350 ? -0.903 2.854 16.700 1.00 91.81 350 GLU A O 1
ATOM 2850 N N . ARG A 1 351 ? 1.243 3.297 16.202 1.00 93.31 351 ARG A N 1
ATOM 2851 C CA . ARG A 1 351 ? 0.989 3.546 14.786 1.00 93.31 351 ARG A CA 1
ATOM 2852 C C . ARG A 1 351 ? 0.792 2.220 14.044 1.00 93.31 351 ARG A C 1
ATOM 2854 O O . ARG A 1 351 ? 1.603 1.304 14.181 1.00 93.31 351 ARG A O 1
ATOM 2861 N N . VAL A 1 352 ? -0.247 2.120 13.222 1.00 91.00 352 VAL A N 1
ATOM 2862 C CA . VAL A 1 352 ? -0.550 0.928 12.420 1.00 91.00 352 VAL A CA 1
ATOM 2863 C C . VAL A 1 352 ? -0.375 1.233 10.944 1.00 91.00 352 VAL A C 1
ATOM 2865 O O . VAL A 1 352 ? -0.911 2.212 10.435 1.00 91.00 352 VAL A O 1
ATOM 2868 N N . LYS A 1 353 ? 0.370 0.382 10.237 1.00 89.06 353 LYS A N 1
ATOM 2869 C CA . LYS A 1 353 ? 0.635 0.562 8.808 1.00 89.06 353 LYS A CA 1
ATOM 2870 C C . LYS A 1 353 ? -0.672 0.534 8.009 1.00 89.06 353 LYS A C 1
ATOM 2872 O O . LYS A 1 353 ? -1.400 -0.463 8.041 1.00 89.06 353 LYS A O 1
ATOM 2877 N N . LEU A 1 354 ? -0.927 1.596 7.251 1.00 88.44 354 LEU A N 1
ATOM 2878 C CA . LEU A 1 354 ? -1.987 1.618 6.253 1.00 88.44 354 LEU A CA 1
ATOM 2879 C C . LEU A 1 354 ? -1.512 0.836 5.027 1.00 88.44 354 LEU A C 1
ATOM 2881 O O . LEU A 1 354 ? -0.456 1.106 4.457 1.00 88.44 354 LEU A O 1
ATOM 2885 N N . ILE A 1 355 ? -2.271 -0.202 4.686 1.00 81.31 355 ILE A N 1
ATOM 2886 C CA . ILE A 1 355 ? -2.031 -1.062 3.525 1.00 81.31 355 ILE A CA 1
ATOM 2887 C C . ILE A 1 355 ? -3.214 -0.924 2.578 1.00 81.31 355 ILE A C 1
ATOM 2889 O O . ILE A 1 355 ? -4.240 -0.348 2.936 1.00 81.31 355 ILE A O 1
ATOM 2893 N N . GLN A 1 356 ? -3.076 -1.452 1.372 1.00 77.56 356 GLN A N 1
ATOM 2894 C CA . GLN A 1 356 ? -4.175 -1.430 0.425 1.00 77.56 356 GLN A CA 1
ATOM 2895 C C . GLN A 1 356 ? -5.411 -2.160 0.963 1.00 77.56 356 GLN A C 1
ATOM 2897 O O . GLN A 1 356 ? -5.290 -3.171 1.653 1.00 77.56 356 GLN A O 1
ATOM 2902 N N . ASP A 1 357 ? -6.578 -1.596 0.663 1.00 79.25 357 ASP A N 1
ATOM 2903 C CA . ASP A 1 357 ? -7.908 -2.069 1.045 1.00 79.25 357 ASP A CA 1
ATOM 2904 C C . ASP A 1 357 ? -8.164 -2.111 2.562 1.00 79.25 357 ASP A C 1
ATOM 2906 O O . ASP A 1 357 ? -9.229 -2.543 3.009 1.00 79.25 357 ASP A O 1
ATOM 2910 N N . ARG A 1 358 ? -7.223 -1.610 3.377 1.00 88.06 358 ARG A N 1
ATOM 2911 C CA . ARG A 1 358 ? -7.431 -1.481 4.818 1.00 88.06 358 ARG A CA 1
ATOM 2912 C C . ARG A 1 358 ? -8.501 -0.434 5.076 1.00 88.06 358 ARG A C 1
ATOM 2914 O O . ARG A 1 358 ? -8.405 0.702 4.622 1.00 88.06 358 ARG A O 1
ATOM 2921 N N . GLN A 1 359 ? -9.500 -0.819 5.854 1.00 92.62 359 GLN A N 1
ATOM 2922 C CA . GLN A 1 359 ? -10.534 0.094 6.307 1.00 92.62 359 GLN A CA 1
ATOM 2923 C C . GLN A 1 359 ? -10.274 0.509 7.746 1.00 92.62 359 GLN A C 1
ATOM 2925 O O . GLN A 1 359 ? -9.948 -0.320 8.603 1.00 92.62 359 GLN A O 1
ATOM 2930 N N . PHE A 1 360 ? -10.437 1.799 8.006 1.00 94.75 360 PHE A N 1
ATOM 2931 C CA . PHE A 1 360 ? -10.452 2.349 9.348 1.00 94.75 360 PHE A CA 1
ATOM 2932 C C . PHE A 1 360 ? -11.711 3.180 9.558 1.00 94.75 360 PHE A C 1
ATOM 2934 O O . PHE A 1 360 ? -12.215 3.807 8.632 1.00 94.75 360 PHE A O 1
ATOM 2941 N N . ARG A 1 361 ? -12.233 3.168 10.778 1.00 93.62 361 ARG A N 1
ATOM 2942 C CA . ARG A 1 361 ? -13.454 3.872 11.158 1.00 93.62 361 ARG A CA 1
ATOM 2943 C C . ARG A 1 361 ? -13.147 4.862 12.265 1.00 93.62 361 ARG A C 1
ATOM 2945 O O . ARG A 1 361 ? -12.467 4.509 13.227 1.00 93.62 361 ARG A O 1
ATOM 2952 N N . LEU A 1 362 ? -13.663 6.078 12.134 1.00 91.62 362 LEU A N 1
ATOM 2953 C CA . LEU A 1 362 ? -13.595 7.101 13.173 1.00 91.62 362 LEU A CA 1
ATOM 2954 C C . LEU A 1 362 ? -14.921 7.118 13.924 1.00 91.62 362 LEU A C 1
ATOM 2956 O O . LEU A 1 362 ? -15.978 7.346 13.331 1.00 91.62 362 LEU A O 1
ATOM 2960 N N . GLY A 1 363 ? -14.875 6.837 15.224 1.00 80.69 363 GLY A N 1
ATOM 2961 C CA . GLY A 1 363 ? -16.078 6.613 16.016 1.00 80.69 363 GLY A CA 1
ATOM 2962 C C . GLY A 1 363 ? -16.931 5.468 15.458 1.00 80.69 363 GLY A C 1
ATOM 2963 O O . GLY A 1 363 ? -16.428 4.367 15.212 1.00 80.69 363 GLY A O 1
ATOM 2964 N N . TYR A 1 364 ? -18.231 5.722 15.273 1.00 71.81 364 TYR A N 1
ATOM 2965 C CA . TYR A 1 364 ? -19.215 4.675 14.965 1.00 71.81 364 TYR A CA 1
ATOM 2966 C C . TYR A 1 364 ? -19.604 4.578 13.487 1.00 71.81 364 TYR A C 1
ATOM 2968 O O . TYR A 1 364 ? -20.111 3.534 13.084 1.00 71.81 364 TYR A O 1
ATOM 2976 N N . GLU A 1 365 ? -19.338 5.604 12.671 1.00 78.25 365 GLU A N 1
ATOM 2977 C CA . GLU A 1 365 ? -19.962 5.696 11.339 1.00 78.25 365 GLU A CA 1
ATOM 2978 C C . GLU A 1 365 ? -19.003 6.024 10.194 1.00 78.25 365 GLU A C 1
ATOM 2980 O O . GLU A 1 365 ? -19.102 5.402 9.136 1.00 78.25 365 GLU A O 1
ATOM 2985 N N . LYS A 1 366 ? -18.056 6.959 10.359 1.00 85.31 366 LYS A N 1
ATOM 2986 C CA . LYS A 1 366 ? -17.238 7.400 9.220 1.00 85.31 366 LYS A CA 1
ATOM 2987 C C . LYS A 1 366 ? -16.120 6.407 8.921 1.00 85.31 366 LYS A C 1
ATOM 2989 O O . LYS A 1 366 ? -15.139 6.327 9.662 1.00 85.31 366 LYS A O 1
ATOM 2994 N N . ILE A 1 367 ? -16.287 5.641 7.845 1.00 90.75 367 ILE A N 1
ATOM 2995 C CA . ILE A 1 367 ? -15.329 4.630 7.388 1.00 90.75 367 ILE A CA 1
ATOM 2996 C C . ILE A 1 367 ? -14.516 5.180 6.221 1.00 90.75 367 ILE A C 1
ATOM 2998 O O . ILE A 1 367 ? -15.062 5.689 5.241 1.00 90.75 367 ILE A O 1
ATOM 3002 N N . PHE A 1 368 ? -13.207 5.009 6.319 1.00 92.38 368 PHE A N 1
ATOM 3003 C CA . PHE A 1 368 ? -12.238 5.333 5.292 1.00 92.38 368 PHE A CA 1
ATOM 3004 C C . PHE A 1 368 ? -11.578 4.055 4.791 1.00 92.38 368 PHE A C 1
ATOM 3006 O O . PHE A 1 368 ? -11.117 3.226 5.576 1.00 92.38 368 PHE A O 1
ATOM 3013 N N . LEU A 1 369 ? -11.501 3.919 3.475 1.00 89.56 369 LEU A N 1
ATOM 3014 C CA . LEU A 1 369 ? -10.728 2.903 2.783 1.00 89.56 369 LEU A CA 1
ATOM 3015 C C . LEU A 1 369 ? -9.375 3.502 2.413 1.00 89.56 369 LEU A C 1
ATOM 3017 O O . LEU A 1 369 ? -9.324 4.474 1.660 1.00 89.56 369 LEU A O 1
ATOM 3021 N N . SER A 1 370 ? -8.275 2.938 2.907 1.00 85.19 370 SER A N 1
ATOM 3022 C CA . SER A 1 370 ? -6.958 3.293 2.391 1.00 85.19 370 SER A CA 1
ATOM 3023 C C . SER A 1 370 ? -6.687 2.540 1.097 1.00 85.19 370 SER A C 1
ATOM 3025 O O . SER A 1 370 ? -6.354 1.352 1.091 1.00 85.19 370 SER A O 1
ATOM 3027 N N . ASN A 1 371 ? -6.757 3.275 -0.005 1.00 73.56 371 ASN A N 1
ATOM 3028 C CA . ASN A 1 371 ? -6.151 2.896 -1.267 1.00 73.56 371 ASN A CA 1
ATOM 3029 C C . ASN A 1 371 ? -4.648 3.142 -1.119 1.00 73.56 371 ASN A C 1
ATOM 3031 O O . ASN A 1 371 ? -4.108 4.172 -1.530 1.00 73.56 371 ASN A O 1
ATOM 3035 N N . GLY A 1 372 ? -3.989 2.203 -0.433 1.00 58.38 372 GLY A N 1
ATOM 3036 C CA . GLY A 1 372 ? -2.544 2.203 -0.243 1.00 58.38 372 GLY A CA 1
ATOM 3037 C C . GLY A 1 372 ? -1.827 2.521 -1.553 1.00 58.38 372 GLY A C 1
ATOM 3038 O O . GLY A 1 372 ? -2.279 2.111 -2.623 1.00 58.38 372 GLY A O 1
ATOM 3039 N N . ALA A 1 373 ? -0.710 3.245 -1.470 1.00 58.97 373 ALA A N 1
ATOM 3040 C CA . ALA A 1 373 ? 0.158 3.447 -2.619 1.00 58.97 373 ALA A CA 1
ATOM 3041 C C . ALA A 1 373 ? 0.495 2.067 -3.197 1.00 58.97 373 ALA A C 1
ATOM 3043 O O . ALA A 1 373 ? 1.152 1.264 -2.525 1.00 58.97 373 ALA A O 1
ATOM 3044 N N . ILE A 1 374 ? -0.006 1.758 -4.395 1.00 70.31 374 ILE A N 1
ATOM 3045 C CA . ILE A 1 374 ? 0.220 0.450 -5.002 1.00 70.31 374 ILE A CA 1
ATOM 3046 C C . ILE A 1 374 ? 1.707 0.396 -5.301 1.00 70.31 374 ILE A C 1
ATOM 3048 O O . ILE A 1 374 ? 2.179 1.010 -6.250 1.00 70.31 374 ILE A O 1
ATOM 3052 N N . SER A 1 375 ? 2.462 -0.295 -4.458 1.00 75.94 375 SER A N 1
ATOM 3053 C CA . SER A 1 375 ? 3.881 -0.490 -4.683 1.00 75.94 375 SER A CA 1
ATOM 3054 C C . SER A 1 375 ? 4.085 -1.823 -5.376 1.00 75.94 375 SER A C 1
ATOM 3056 O O . SER A 1 375 ? 3.557 -2.832 -4.915 1.00 75.94 375 SER A O 1
ATOM 3058 N N . ILE A 1 376 ? 4.814 -1.834 -6.484 1.00 86.25 376 ILE A N 1
ATOM 3059 C CA . ILE A 1 376 ? 5.148 -3.032 -7.248 1.00 86.25 376 ILE A CA 1
ATOM 3060 C C . ILE A 1 376 ? 6.661 -3.178 -7.229 1.00 86.25 376 ILE A C 1
ATOM 3062 O O . ILE A 1 376 ? 7.384 -2.302 -7.700 1.00 86.25 376 ILE A O 1
ATOM 3066 N N . LYS A 1 377 ? 7.140 -4.293 -6.684 1.00 90.50 377 LYS A N 1
ATOM 3067 C CA . LYS A 1 377 ? 8.542 -4.687 -6.758 1.00 90.50 377 LYS A CA 1
ATOM 3068 C C . LYS A 1 377 ? 8.802 -5.387 -8.090 1.00 90.50 377 LYS A C 1
ATOM 3070 O O . LYS A 1 377 ? 8.301 -6.486 -8.323 1.00 90.50 377 LYS A O 1
ATOM 3075 N N . LEU A 1 378 ? 9.592 -4.748 -8.944 1.00 94.38 378 LEU A N 1
ATOM 3076 C CA . LEU A 1 378 ? 10.018 -5.259 -10.241 1.00 94.38 378 LEU A CA 1
ATOM 3077 C C . LEU A 1 378 ? 11.515 -5.541 -10.185 1.00 94.38 378 LEU A C 1
ATOM 3079 O O . LEU A 1 378 ? 12.296 -4.649 -9.871 1.00 94.38 378 LEU A O 1
ATOM 3083 N N . VAL A 1 379 ? 11.914 -6.767 -10.508 1.00 95.38 379 VAL A N 1
ATOM 3084 C CA . VAL A 1 379 ? 13.329 -7.164 -10.540 1.00 95.38 379 VAL A CA 1
ATOM 3085 C C . VAL A 1 379 ? 13.747 -7.454 -11.976 1.00 95.38 379 VAL A C 1
ATOM 3087 O O . VAL A 1 379 ? 13.043 -8.167 -12.694 1.00 95.38 379 VAL A O 1
ATOM 3090 N N . VAL A 1 380 ? 14.885 -6.903 -12.399 1.00 96.00 380 VAL A N 1
ATOM 3091 C CA . VAL A 1 380 ? 15.449 -7.130 -13.736 1.00 96.00 380 VAL A CA 1
ATOM 3092 C C . VAL A 1 380 ? 16.619 -8.099 -13.638 1.00 96.00 380 VAL A C 1
ATOM 3094 O O . VAL A 1 380 ? 17.573 -7.848 -12.904 1.00 96.00 380 VAL A O 1
ATOM 3097 N N . VAL A 1 381 ? 16.565 -9.189 -14.401 1.00 96.31 381 VAL A N 1
ATOM 3098 C CA . VAL A 1 381 ? 17.614 -10.215 -14.499 1.00 96.31 381 VAL A CA 1
ATOM 3099 C C . VAL A 1 381 ? 18.024 -10.433 -15.954 1.00 96.31 381 VAL A C 1
ATOM 3101 O O . VAL A 1 381 ? 17.347 -9.980 -16.875 1.00 96.31 381 VAL A O 1
ATOM 3104 N N . GLY A 1 382 ? 19.156 -11.096 -16.175 1.00 96.25 382 GLY A N 1
ATOM 3105 C CA . GLY A 1 382 ? 19.737 -11.302 -17.502 1.00 96.25 382 GLY A CA 1
ATOM 3106 C C . GLY A 1 382 ? 21.256 -11.203 -17.465 1.00 96.25 382 GLY A C 1
ATOM 3107 O O . GLY A 1 382 ? 21.827 -10.733 -16.476 1.00 96.25 382 GLY A O 1
ATOM 3108 N N . ASP A 1 383 ? 21.914 -11.610 -18.546 1.00 94.62 383 ASP A N 1
ATOM 3109 C CA . ASP A 1 383 ? 23.377 -11.664 -18.619 1.00 94.62 383 ASP A CA 1
ATOM 3110 C C . ASP A 1 383 ? 24.047 -10.293 -18.425 1.00 94.62 383 ASP A C 1
ATOM 3112 O O . ASP A 1 383 ? 23.411 -9.229 -18.409 1.00 94.62 383 ASP A O 1
ATOM 3116 N N . GLY A 1 384 ? 25.365 -10.307 -18.215 1.00 89.56 384 GLY A N 1
ATOM 3117 C CA . GLY A 1 384 ? 26.170 -9.086 -18.281 1.00 89.56 384 GLY A CA 1
ATOM 3118 C C . GLY A 1 384 ? 25.979 -8.379 -19.629 1.00 89.56 384 GLY A C 1
ATOM 3119 O O . GLY A 1 384 ? 25.606 -9.019 -20.602 1.00 89.56 384 GLY A O 1
ATOM 3120 N N . SER A 1 385 ? 26.169 -7.055 -19.665 1.00 89.06 385 SER A N 1
ATOM 3121 C CA . SER A 1 385 ? 26.168 -6.223 -20.890 1.00 89.06 385 SER A CA 1
ATOM 3122 C C . SER A 1 385 ? 24.930 -6.266 -21.819 1.00 89.06 385 SER A C 1
ATOM 3124 O O . SER A 1 385 ? 24.911 -5.563 -22.833 1.00 89.06 385 SER A O 1
ATOM 3126 N N . VAL A 1 386 ? 23.841 -6.958 -21.456 1.00 94.56 386 VAL A N 1
ATOM 3127 C CA . VAL A 1 386 ? 22.563 -6.936 -22.210 1.00 94.56 386 VAL A CA 1
ATOM 3128 C C . VAL A 1 386 ? 21.797 -5.608 -22.085 1.00 94.56 386 VAL A C 1
ATOM 3130 O O . VAL A 1 386 ? 20.856 -5.356 -22.831 1.00 94.56 386 VAL A O 1
ATOM 3133 N N . GLY A 1 387 ? 22.191 -4.735 -21.149 1.00 92.31 387 GLY A N 1
ATOM 3134 C CA . GLY A 1 387 ? 21.636 -3.383 -20.991 1.00 92.31 387 GLY A CA 1
ATOM 3135 C C . GLY A 1 387 ? 20.507 -3.225 -19.964 1.00 92.31 387 GLY A C 1
ATOM 3136 O O . GLY A 1 387 ? 19.701 -2.309 -20.103 1.00 92.31 387 GLY A O 1
ATOM 3137 N N . LYS A 1 388 ? 20.451 -4.071 -18.922 1.00 94.38 388 LYS A N 1
ATOM 3138 C CA . LYS A 1 388 ? 19.482 -3.966 -17.803 1.00 94.38 388 LYS A CA 1
ATOM 3139 C C . LYS A 1 388 ? 19.485 -2.575 -17.159 1.00 94.38 388 LYS A C 1
ATOM 3141 O O . LYS A 1 388 ? 18.460 -1.901 -17.122 1.00 94.38 388 LYS A O 1
ATOM 3146 N N . THR A 1 389 ? 20.664 -2.115 -16.762 1.00 90.31 389 THR A N 1
ATOM 3147 C CA . THR A 1 389 ? 20.889 -0.798 -16.157 1.00 90.31 389 THR A CA 1
ATOM 3148 C C . THR A 1 389 ? 20.512 0.330 -17.112 1.00 90.31 389 THR A C 1
ATOM 3150 O O . THR A 1 389 ? 19.831 1.270 -16.717 1.00 90.31 389 THR A O 1
ATOM 3153 N N . CYS A 1 390 ? 20.842 0.205 -18.403 1.00 91.31 390 CYS A N 1
ATOM 3154 C CA . CYS A 1 390 ? 20.464 1.194 -19.414 1.00 91.31 390 CYS A CA 1
ATOM 3155 C C . CYS A 1 390 ? 18.941 1.317 -19.566 1.00 91.31 390 CYS A C 1
ATOM 3157 O O . CYS A 1 390 ? 18.440 2.429 -19.688 1.00 91.31 390 CYS A O 1
ATOM 3159 N N . ILE A 1 391 ? 18.199 0.203 -19.526 1.00 93.00 391 ILE A N 1
ATOM 3160 C CA . ILE A 1 391 ? 16.726 0.204 -19.551 1.00 93.00 391 ILE A CA 1
ATOM 3161 C C . ILE A 1 391 ? 16.172 0.972 -18.345 1.00 93.00 391 ILE A C 1
ATOM 3163 O O . ILE A 1 391 ? 15.301 1.828 -18.508 1.00 93.00 391 ILE A O 1
ATOM 3167 N N . LEU A 1 392 ? 16.685 0.688 -17.143 1.00 90.62 392 LEU A N 1
ATOM 3168 C CA . LEU A 1 392 ? 16.223 1.306 -15.898 1.00 90.62 392 LEU A CA 1
ATOM 3169 C C . LEU A 1 392 ? 16.544 2.804 -15.837 1.00 90.62 392 LEU A C 1
ATOM 3171 O O . LEU A 1 392 ? 15.658 3.611 -15.548 1.00 90.62 392 LEU A O 1
ATOM 3175 N N . ILE A 1 393 ? 17.779 3.192 -16.163 1.00 86.94 393 ILE A N 1
ATOM 3176 C CA . ILE A 1 393 ? 18.213 4.595 -16.188 1.00 86.94 393 ILE A CA 1
ATOM 3177 C C . ILE A 1 393 ? 17.453 5.371 -17.265 1.00 86.94 393 ILE A C 1
ATOM 3179 O O . ILE A 1 393 ? 16.916 6.440 -16.977 1.00 86.94 393 ILE A O 1
ATOM 3183 N N . ARG A 1 394 ? 17.326 4.827 -18.483 1.00 88.19 394 ARG A N 1
ATOM 3184 C CA . ARG A 1 394 ? 16.592 5.504 -19.561 1.00 88.19 394 ARG A CA 1
ATOM 3185 C C . ARG A 1 394 ? 15.132 5.717 -19.196 1.00 88.19 394 ARG A C 1
ATOM 3187 O O . ARG A 1 394 ? 14.596 6.784 -19.465 1.00 88.19 394 ARG A O 1
ATOM 3194 N N . TYR A 1 395 ? 14.497 4.741 -18.557 1.00 86.88 395 TYR A N 1
ATOM 3195 C CA . TYR A 1 395 ? 13.111 4.882 -18.128 1.00 86.88 395 TYR A CA 1
ATOM 3196 C C . TYR A 1 395 ? 12.925 5.909 -17.004 1.00 86.88 395 TYR A C 1
ATOM 3198 O O . TYR A 1 395 ? 11.958 6.665 -17.019 1.00 86.88 395 TYR A O 1
ATOM 3206 N N . THR A 1 396 ? 13.838 5.938 -16.031 1.00 80.50 396 THR A N 1
ATOM 3207 C CA . THR A 1 396 ? 13.705 6.782 -14.831 1.00 80.50 396 THR A CA 1
ATOM 3208 C C . THR A 1 396 ? 14.202 8.211 -15.026 1.00 80.50 396 THR A C 1
ATOM 3210 O O . THR A 1 396 ? 13.665 9.128 -14.410 1.00 80.50 396 THR A O 1
ATOM 3213 N N . GLN A 1 397 ? 15.220 8.415 -15.863 1.00 81.75 397 GLN A N 1
ATOM 3214 C CA . GLN A 1 397 ? 15.926 9.694 -16.005 1.00 81.75 397 GLN A CA 1
ATOM 3215 C C . GLN A 1 397 ? 15.819 10.298 -17.408 1.00 81.75 397 GLN A C 1
ATOM 3217 O O . GLN A 1 397 ? 16.353 11.382 -17.634 1.00 81.75 397 GLN A O 1
ATOM 3222 N N . ASP A 1 398 ? 15.189 9.591 -18.352 1.00 81.00 398 ASP A N 1
ATOM 3223 C CA . ASP A 1 398 ? 15.135 9.946 -19.775 1.00 81.00 398 ASP A CA 1
ATOM 3224 C C . ASP A 1 398 ? 16.522 10.251 -20.376 1.00 81.00 398 ASP A C 1
ATOM 3226 O O . ASP A 1 398 ? 16.695 11.085 -21.263 1.00 81.00 398 ASP A O 1
ATOM 3230 N N . LYS A 1 399 ? 17.554 9.542 -19.901 1.00 80.38 399 LYS A N 1
ATOM 3231 C CA . LYS A 1 399 ? 18.948 9.671 -20.351 1.00 80.38 399 LYS A CA 1
ATOM 3232 C C . LYS A 1 399 ? 19.562 8.306 -20.608 1.00 80.38 399 LYS A C 1
ATOM 3234 O O . LYS A 1 399 ? 19.272 7.353 -19.893 1.00 80.38 399 LYS A O 1
ATOM 3239 N N . PHE A 1 400 ? 20.412 8.216 -21.626 1.00 82.38 400 PHE A N 1
ATOM 3240 C CA . PHE A 1 400 ? 21.215 7.024 -21.870 1.00 82.38 400 PHE A CA 1
ATOM 3241 C C . PHE A 1 400 ? 22.593 7.195 -21.209 1.00 82.38 400 PHE A C 1
ATOM 3243 O O . PHE A 1 400 ? 23.236 8.220 -21.450 1.00 82.38 400 PHE A O 1
ATOM 3250 N N . PRO A 1 401 ? 23.043 6.257 -20.356 1.00 80.75 401 PRO A N 1
ATOM 3251 C CA . PRO A 1 401 ? 24.353 6.350 -19.718 1.00 80.75 401 PRO A CA 1
ATOM 3252 C C . PRO A 1 401 ? 25.472 6.175 -20.757 1.00 80.75 401 PRO A C 1
ATOM 3254 O O . PRO A 1 401 ? 25.448 5.226 -21.538 1.00 80.75 401 PRO A O 1
ATOM 3257 N N . THR A 1 402 ? 26.445 7.090 -20.773 1.00 75.06 402 THR A N 1
ATOM 3258 C CA . THR A 1 402 ? 27.602 7.045 -21.688 1.00 75.06 402 THR A CA 1
ATOM 3259 C C . THR A 1 402 ? 28.746 6.188 -21.156 1.00 75.06 402 THR A C 1
ATOM 3261 O O . THR A 1 402 ? 29.487 5.609 -21.945 1.00 75.06 402 THR A O 1
ATOM 3264 N N . ASP A 1 403 ? 28.856 6.068 -19.833 1.00 74.06 403 ASP A N 1
ATOM 3265 C CA . ASP A 1 403 ? 29.897 5.290 -19.169 1.00 74.06 403 ASP A CA 1
ATOM 3266 C C . ASP A 1 403 ? 29.330 3.951 -18.691 1.00 74.06 403 ASP A C 1
ATOM 3268 O O . ASP A 1 403 ? 28.312 3.896 -17.994 1.00 74.06 403 ASP A O 1
ATOM 3272 N N . TYR A 1 404 ? 29.991 2.853 -19.063 1.00 65.81 404 TYR A N 1
ATOM 3273 C CA . TYR A 1 404 ? 29.621 1.525 -18.586 1.00 65.81 404 TYR A CA 1
ATOM 3274 C C . TYR A 1 404 ? 30.255 1.256 -17.221 1.00 65.81 404 TYR A C 1
ATOM 3276 O O . TYR A 1 404 ? 31.457 1.012 -17.116 1.00 65.81 404 TYR A O 1
ATOM 3284 N N . VAL A 1 405 ? 29.423 1.246 -16.182 1.00 69.31 405 VAL A N 1
ATOM 3285 C CA . VAL A 1 405 ? 29.793 0.780 -14.844 1.00 69.31 405 VAL A CA 1
ATOM 3286 C C . VAL A 1 405 ? 29.059 -0.540 -14.582 1.00 69.31 405 VAL A C 1
ATOM 3288 O O . VAL A 1 405 ? 27.830 -0.560 -14.633 1.00 69.31 405 VAL A O 1
ATOM 3291 N N . PRO A 1 406 ? 29.766 -1.660 -14.337 1.00 66.44 406 PRO A N 1
ATOM 3292 C CA . PRO A 1 406 ? 29.122 -2.926 -14.000 1.00 66.44 406 PRO A CA 1
ATOM 3293 C C . PRO A 1 406 ? 28.289 -2.825 -12.714 1.00 66.44 406 PRO A C 1
ATOM 3295 O O . PRO A 1 406 ? 28.815 -2.476 -11.658 1.00 66.44 406 PRO A O 1
ATOM 3298 N N . THR A 1 407 ? 27.008 -3.189 -12.783 1.00 73.25 407 THR A N 1
ATOM 3299 C CA . THR A 1 407 ? 26.127 -3.202 -11.608 1.00 73.25 407 THR A CA 1
ATOM 3300 C C . THR A 1 407 ? 26.404 -4.405 -10.718 1.00 73.25 407 THR A C 1
ATOM 3302 O O . THR A 1 407 ? 26.390 -5.546 -11.184 1.00 73.25 407 THR A O 1
ATOM 3305 N N . ILE A 1 408 ? 26.567 -4.149 -9.420 1.00 66.94 408 ILE A N 1
ATOM 3306 C CA . ILE A 1 408 ? 26.510 -5.181 -8.378 1.00 66.94 408 ILE A CA 1
ATOM 3307 C C . ILE A 1 408 ? 25.053 -5.340 -7.934 1.00 66.94 408 ILE A C 1
ATOM 3309 O O . ILE A 1 408 ? 24.471 -6.418 -8.058 1.00 66.94 408 ILE A O 1
ATOM 3313 N N . PHE A 1 409 ? 24.453 -4.248 -7.456 1.00 59.09 409 PHE A N 1
ATOM 3314 C CA . PHE A 1 409 ? 23.067 -4.209 -7.011 1.00 59.09 409 PHE A CA 1
ATOM 3315 C C . PHE A 1 409 ? 22.612 -2.755 -6.807 1.00 59.09 409 PHE A C 1
ATOM 3317 O O . PHE A 1 409 ? 23.253 -2.025 -6.052 1.00 59.09 409 PHE A O 1
ATOM 3324 N N . GLU A 1 410 ? 21.512 -2.335 -7.437 1.00 74.00 410 GLU A N 1
ATOM 3325 C CA . GLU A 1 410 ? 20.973 -0.974 -7.291 1.00 74.00 410 GLU A CA 1
ATOM 3326 C C . GLU A 1 410 ? 19.442 -0.965 -7.248 1.00 74.00 410 GLU A C 1
ATOM 3328 O O . GLU A 1 410 ? 18.778 -1.795 -7.867 1.00 74.00 410 GLU A O 1
ATOM 3333 N N . ASN A 1 411 ? 18.873 0.002 -6.524 1.00 73.06 411 ASN A N 1
ATOM 3334 C CA . ASN A 1 411 ? 17.430 0.194 -6.422 1.00 73.06 411 ASN A CA 1
ATOM 3335 C C . ASN A 1 411 ? 17.040 1.560 -6.983 1.00 73.06 411 ASN A C 1
ATOM 3337 O O . ASN A 1 411 ? 17.538 2.591 -6.530 1.00 73.06 411 ASN A O 1
ATOM 3341 N N . TYR A 1 412 ? 16.088 1.557 -7.908 1.00 76.25 412 TYR A N 1
ATOM 3342 C CA . TYR A 1 412 ? 15.473 2.752 -8.469 1.00 76.25 412 TYR A CA 1
ATOM 3343 C C . TYR A 1 412 ? 13.988 2.787 -8.109 1.00 76.25 412 TYR A C 1
ATOM 3345 O O . TYR A 1 412 ? 13.370 1.748 -7.878 1.00 76.25 412 TYR A O 1
ATOM 3353 N N . CYS A 1 413 ? 13.390 3.976 -8.113 1.00 70.31 413 CYS A N 1
ATOM 3354 C CA . CYS A 1 413 ? 11.944 4.118 -7.978 1.00 70.31 413 CYS A CA 1
ATOM 3355 C C . CYS A 1 413 ? 11.374 4.923 -9.145 1.00 70.31 413 CYS A C 1
ATOM 3357 O O . CYS A 1 413 ? 11.979 5.901 -9.583 1.00 70.31 413 CYS A O 1
ATOM 3359 N N . ALA A 1 414 ? 10.194 4.531 -9.616 1.00 75.44 414 ALA A N 1
ATOM 3360 C CA . ALA A 1 414 ? 9.428 5.253 -10.627 1.00 75.44 414 ALA A CA 1
ATOM 3361 C C . ALA A 1 414 ? 7.941 5.279 -10.258 1.00 75.44 414 ALA A C 1
ATOM 3363 O O . ALA A 1 414 ? 7.471 4.429 -9.503 1.00 75.44 414 ALA A O 1
ATOM 3364 N N . GLN A 1 415 ? 7.186 6.225 -10.812 1.00 69.31 415 GLN A N 1
ATOM 3365 C CA . GLN A 1 415 ? 5.729 6.268 -10.687 1.00 69.31 415 GLN A CA 1
ATOM 3366 C C . GLN A 1 415 ? 5.070 6.055 -12.044 1.00 69.31 415 GLN A C 1
ATOM 3368 O O . GLN A 1 415 ? 5.482 6.641 -13.044 1.00 69.31 415 GLN A O 1
ATOM 3373 N N . VAL A 1 416 ? 4.034 5.216 -12.071 1.00 75.31 416 VAL A N 1
ATOM 3374 C CA . VAL A 1 416 ? 3.274 4.893 -13.282 1.00 75.31 416 VAL A CA 1
ATOM 3375 C C . VAL A 1 416 ? 1.792 5.072 -13.020 1.00 75.31 416 VAL A C 1
ATOM 3377 O O . VAL A 1 416 ? 1.263 4.548 -12.044 1.00 75.31 416 VAL A O 1
ATOM 3380 N N . LEU A 1 417 ? 1.108 5.790 -13.908 1.00 68.69 417 LEU A N 1
ATOM 3381 C CA . LEU A 1 417 ? -0.348 5.861 -13.905 1.00 68.69 417 LEU A CA 1
ATOM 3382 C C . LEU A 1 417 ? -0.917 4.612 -14.597 1.00 68.69 417 LEU A C 1
ATOM 3384 O O . LEU A 1 417 ? -0.678 4.400 -15.786 1.00 68.69 417 LEU A O 1
ATOM 3388 N N . TYR A 1 418 ? -1.669 3.795 -13.862 1.00 74.62 418 TYR A N 1
ATOM 3389 C CA . TYR A 1 418 ? -2.343 2.597 -14.368 1.00 74.62 418 TYR A CA 1
ATOM 3390 C C . TYR A 1 418 ? -3.813 2.616 -13.938 1.00 74.62 418 TYR A C 1
ATOM 3392 O O . TYR A 1 418 ? -4.097 2.697 -12.747 1.00 74.62 418 TYR A O 1
ATOM 3400 N N . GLU A 1 419 ? -4.751 2.577 -14.894 1.00 73.19 419 GLU A N 1
ATOM 3401 C CA . GLU A 1 419 ? -6.207 2.624 -14.634 1.00 73.19 419 GLU A CA 1
ATOM 3402 C C . GLU A 1 419 ? -6.623 3.765 -13.674 1.00 73.19 419 GLU A C 1
ATOM 3404 O O . GLU A 1 419 ? -7.400 3.570 -12.741 1.00 73.19 419 GLU A O 1
ATOM 3409 N N . ASN A 1 420 ? -6.075 4.971 -13.884 1.00 60.28 420 ASN A N 1
ATOM 3410 C CA . ASN A 1 420 ? -6.267 6.161 -13.036 1.00 60.28 420 ASN A CA 1
ATOM 3411 C C . ASN A 1 420 ? -5.758 6.029 -11.586 1.00 60.28 420 ASN A C 1
ATOM 3413 O O . ASN A 1 420 ? -6.131 6.830 -10.730 1.00 60.28 420 ASN A O 1
ATOM 3417 N N . LYS A 1 421 ? -4.883 5.058 -11.304 1.00 61.88 421 LYS A N 1
ATOM 3418 C CA . LYS A 1 421 ? -4.195 4.899 -10.016 1.00 61.88 421 LYS A CA 1
ATOM 3419 C C . LYS A 1 421 ? -2.697 5.128 -10.187 1.00 61.88 421 LYS A C 1
ATOM 3421 O O . LYS A 1 421 ? -2.094 4.621 -11.133 1.00 61.88 421 LYS A O 1
ATOM 3426 N N . MET A 1 422 ? -2.085 5.880 -9.273 1.00 63.84 422 MET A N 1
ATOM 3427 C CA . MET A 1 422 ? -0.627 5.994 -9.213 1.00 63.84 422 MET A CA 1
ATOM 3428 C C . MET A 1 422 ? -0.032 4.733 -8.580 1.00 63.84 422 MET A C 1
ATOM 3430 O O . MET A 1 422 ? -0.405 4.340 -7.475 1.00 63.84 422 MET A O 1
ATOM 3434 N N . VAL A 1 423 ? 0.899 4.106 -9.293 1.00 75.75 423 VAL A N 1
ATOM 3435 C CA . VAL A 1 423 ? 1.622 2.903 -8.882 1.00 75.75 423 VAL A CA 1
ATOM 3436 C C . VAL A 1 423 ? 3.095 3.256 -8.686 1.00 75.75 423 VAL A C 1
ATOM 3438 O O . VAL A 1 423 ? 3.749 3.730 -9.614 1.00 75.75 423 VAL A O 1
ATOM 3441 N N . ASN A 1 424 ? 3.629 2.995 -7.495 1.00 76.81 424 ASN A N 1
ATOM 3442 C CA . ASN A 1 424 ? 5.049 3.121 -7.181 1.00 76.81 424 ASN A CA 1
ATOM 3443 C C . ASN A 1 424 ? 5.789 1.853 -7.626 1.00 76.81 424 ASN A C 1
ATOM 3445 O O . ASN A 1 424 ? 5.633 0.789 -7.030 1.00 76.81 424 ASN A O 1
ATOM 3449 N N . LEU A 1 425 ? 6.627 1.950 -8.646 1.00 82.31 425 LEU A N 1
ATOM 3450 C CA . LEU A 1 425 ? 7.523 0.877 -9.053 1.00 82.31 425 LEU A CA 1
ATOM 3451 C C . LEU A 1 425 ? 8.830 0.954 -8.263 1.00 82.31 425 LEU A C 1
ATOM 3453 O O . LEU A 1 425 ? 9.570 1.924 -8.403 1.00 82.31 425 LEU A O 1
ATOM 3457 N N . ASN A 1 426 ? 9.137 -0.089 -7.495 1.00 83.56 426 ASN A N 1
ATOM 3458 C CA . ASN A 1 426 ? 10.463 -0.313 -6.925 1.00 83.56 426 ASN A CA 1
ATOM 3459 C C . ASN A 1 426 ? 11.227 -1.219 -7.890 1.00 83.56 426 ASN A C 1
ATOM 3461 O O . ASN A 1 426 ? 10.907 -2.403 -8.004 1.00 83.56 426 ASN A O 1
ATOM 3465 N N . LEU A 1 427 ? 12.196 -0.659 -8.601 1.00 86.69 427 LEU A N 1
ATOM 3466 C CA . LEU A 1 427 ? 12.963 -1.325 -9.643 1.00 86.69 427 LEU A CA 1
ATOM 3467 C C . LEU A 1 427 ? 14.290 -1.815 -9.057 1.00 86.69 427 LEU A C 1
ATOM 3469 O O . LEU A 1 427 ? 15.079 -1.014 -8.561 1.00 86.69 427 LEU A O 1
ATOM 3473 N N . TRP A 1 428 ? 14.530 -3.117 -9.119 1.00 88.75 428 TRP A N 1
ATOM 3474 C CA . TRP A 1 428 ? 15.731 -3.761 -8.597 1.00 88.75 428 TRP A CA 1
ATOM 3475 C C . TRP A 1 428 ? 16.625 -4.144 -9.779 1.00 88.75 428 TRP A C 1
ATOM 3477 O O . TRP A 1 428 ? 16.258 -5.016 -10.575 1.00 88.75 428 TRP A O 1
ATOM 3487 N N . ASP A 1 429 ? 17.774 -3.478 -9.903 1.00 89.75 429 ASP A N 1
ATOM 3488 C CA . ASP A 1 429 ? 18.819 -3.831 -10.863 1.00 89.75 429 ASP A CA 1
ATOM 3489 C C . ASP A 1 429 ? 19.737 -4.894 -10.260 1.00 89.75 429 ASP A C 1
ATOM 3491 O O . ASP A 1 429 ? 20.201 -4.765 -9.122 1.00 89.75 429 ASP A O 1
ATOM 3495 N N . THR A 1 430 ? 20.008 -5.954 -11.019 1.00 88.06 430 THR A N 1
ATOM 3496 C CA . THR A 1 430 ? 20.797 -7.094 -10.538 1.00 88.06 430 THR A CA 1
ATOM 3497 C C . THR A 1 430 ? 22.007 -7.359 -11.420 1.00 88.06 430 THR A C 1
ATOM 3499 O O . THR A 1 430 ? 21.976 -7.182 -12.640 1.00 88.06 430 THR A O 1
ATOM 3502 N N . ALA A 1 431 ? 23.093 -7.832 -10.811 1.00 83.06 431 ALA A N 1
ATOM 3503 C CA . ALA A 1 431 ? 24.260 -8.277 -11.555 1.00 83.06 431 ALA A CA 1
ATOM 3504 C C . ALA A 1 431 ? 23.951 -9.506 -12.432 1.00 83.06 431 ALA A C 1
ATOM 3506 O O . ALA A 1 431 ? 23.306 -10.473 -12.011 1.00 83.06 431 ALA A O 1
ATOM 3507 N N . GLY A 1 432 ? 24.472 -9.479 -13.663 1.00 79.44 432 GLY A N 1
ATOM 3508 C CA . GLY A 1 432 ? 24.346 -10.585 -14.620 1.00 79.44 432 GLY A CA 1
ATOM 3509 C C . GLY A 1 432 ? 25.383 -11.702 -14.456 1.00 79.44 432 GLY A C 1
ATOM 3510 O O . GLY A 1 432 ? 25.229 -12.769 -15.047 1.00 79.44 432 GLY A O 1
ATOM 3511 N N . GLN A 1 433 ? 26.439 -11.451 -13.679 1.00 81.75 433 GLN A N 1
ATOM 3512 C CA . GLN A 1 433 ? 27.580 -12.356 -13.515 1.00 81.75 433 GLN A CA 1
ATOM 3513 C C . GLN A 1 433 ? 27.257 -13.457 -12.487 1.00 81.75 433 GLN A C 1
ATOM 3515 O O . GLN A 1 433 ? 26.458 -13.242 -11.569 1.00 81.75 433 GLN A O 1
ATOM 3520 N N . GLU A 1 434 ? 27.829 -14.650 -12.656 1.00 81.69 434 GLU A N 1
ATOM 3521 C CA . GLU A 1 434 ? 27.534 -15.814 -11.800 1.00 81.69 434 GLU A CA 1
ATOM 3522 C C . GLU A 1 434 ? 28.062 -15.642 -10.375 1.00 81.69 434 GLU A C 1
ATOM 3524 O O . GLU A 1 434 ? 27.436 -16.087 -9.413 1.00 81.69 434 GLU A O 1
ATOM 3529 N N . GLU A 1 435 ? 29.169 -14.920 -10.222 1.00 81.56 435 GLU A N 1
ATOM 3530 C CA . GLU A 1 435 ? 29.823 -14.624 -8.949 1.00 81.56 435 GLU A CA 1
ATOM 3531 C C . GLU A 1 435 ? 28.889 -13.880 -7.981 1.00 81.56 435 GLU A C 1
ATOM 3533 O O . GLU A 1 435 ? 29.039 -13.972 -6.763 1.00 81.56 435 GLU A O 1
ATOM 3538 N N . TYR A 1 436 ? 27.874 -13.190 -8.512 1.00 81.38 436 TYR A N 1
ATOM 3539 C CA . TYR A 1 436 ? 26.892 -12.432 -7.740 1.00 81.38 436 TYR A CA 1
ATOM 3540 C C . TYR A 1 436 ? 25.540 -13.138 -7.590 1.00 81.38 436 TYR A C 1
ATOM 3542 O O . TYR A 1 436 ? 24.592 -12.533 -7.086 1.00 81.38 436 TYR A O 1
ATOM 3550 N N . LYS A 1 437 ? 25.424 -14.417 -7.974 1.00 80.19 437 LYS A N 1
ATOM 3551 C CA . LYS A 1 437 ? 24.173 -15.185 -7.873 1.00 80.19 437 LYS A CA 1
ATOM 3552 C C . LYS A 1 437 ? 23.576 -15.166 -6.462 1.00 80.19 437 LYS A C 1
ATOM 3554 O O . LYS A 1 437 ? 22.384 -14.925 -6.315 1.00 80.19 437 LYS A O 1
ATOM 3559 N N . GLN A 1 438 ? 24.399 -15.350 -5.426 1.00 78.25 438 GLN A N 1
ATOM 3560 C CA . GLN A 1 438 ? 23.928 -15.334 -4.033 1.00 78.25 438 GLN A CA 1
ATOM 3561 C C . GLN A 1 438 ? 23.330 -13.977 -3.639 1.00 78.25 438 GLN A C 1
ATOM 3563 O O . GLN A 1 438 ? 22.258 -13.931 -3.043 1.00 78.25 438 GLN A O 1
ATOM 3568 N N . LEU A 1 439 ? 23.986 -12.871 -4.013 1.00 74.81 439 LEU A N 1
ATOM 3569 C CA . LEU A 1 439 ? 23.478 -11.519 -3.757 1.00 74.81 439 LEU A CA 1
ATOM 3570 C C . LEU A 1 439 ? 22.198 -11.244 -4.550 1.00 74.81 439 LEU A C 1
ATOM 3572 O O . LEU A 1 439 ? 21.245 -10.677 -4.017 1.00 74.81 439 LEU A O 1
ATOM 3576 N N . ARG A 1 440 ? 22.147 -11.698 -5.805 1.00 84.94 440 ARG A N 1
ATOM 3577 C CA . ARG A 1 440 ? 20.969 -11.573 -6.660 1.00 84.94 440 ARG A CA 1
ATOM 3578 C C . ARG A 1 440 ? 19.765 -12.314 -6.080 1.00 84.94 440 ARG A C 1
ATOM 3580 O O . ARG A 1 440 ? 18.691 -11.724 -6.031 1.00 84.94 440 ARG A O 1
ATOM 3587 N N . SER A 1 441 ? 19.912 -13.540 -5.581 1.00 83.06 441 SER A N 1
ATOM 3588 C CA . SER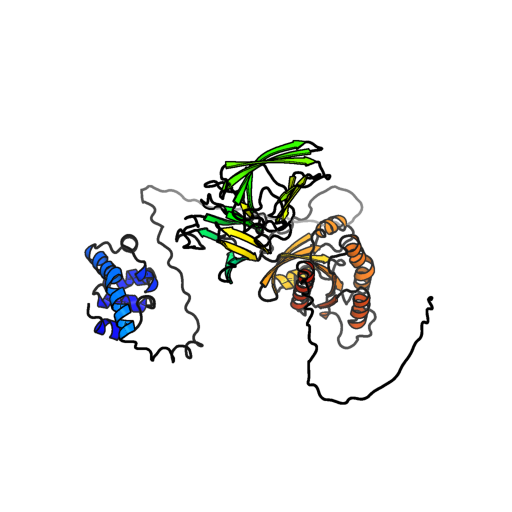 A 1 441 ? 18.790 -14.300 -5.005 1.00 83.06 441 SER A CA 1
ATOM 3589 C C . SER A 1 441 ? 18.139 -13.606 -3.798 1.00 83.06 441 SER A C 1
ATOM 3591 O O . SER A 1 441 ? 16.936 -13.745 -3.589 1.00 83.06 441 SER A O 1
ATOM 3593 N N . ILE A 1 442 ? 18.876 -12.771 -3.051 1.00 80.69 442 ILE A N 1
ATOM 3594 C CA . ILE A 1 442 ? 18.321 -11.961 -1.945 1.00 80.69 442 ILE A CA 1
ATOM 3595 C C . ILE A 1 442 ? 17.301 -10.926 -2.461 1.00 80.69 442 ILE A C 1
ATOM 3597 O O . ILE A 1 442 ? 16.401 -10.511 -1.730 1.00 80.69 442 ILE A O 1
ATOM 3601 N N . SER A 1 443 ? 17.386 -10.533 -3.736 1.00 81.75 443 SER A N 1
ATOM 3602 C CA . SER A 1 443 ? 16.430 -9.610 -4.354 1.00 81.75 443 SER A CA 1
ATOM 3603 C C . SER A 1 443 ? 15.086 -10.250 -4.711 1.00 81.75 443 SER A C 1
ATOM 3605 O O . SER A 1 443 ? 14.110 -9.522 -4.870 1.00 81.75 443 SER A O 1
ATOM 3607 N N . TYR A 1 444 ? 14.979 -11.576 -4.812 1.00 88.81 444 TYR A N 1
ATOM 3608 C CA . TYR A 1 444 ? 13.787 -12.242 -5.354 1.00 88.81 444 TYR A CA 1
ATOM 3609 C C . TYR A 1 444 ? 12.562 -12.291 -4.431 1.00 88.81 444 TYR A C 1
ATOM 3611 O O . TYR A 1 444 ? 11.451 -12.124 -4.950 1.00 88.81 444 TYR A O 1
ATOM 3619 N N . PRO A 1 445 ? 12.687 -12.478 -3.101 1.00 85.12 445 PRO A N 1
ATOM 3620 C CA . PRO A 1 445 ? 11.530 -12.543 -2.218 1.00 85.12 445 PRO A CA 1
ATOM 3621 C C . PRO A 1 445 ? 10.619 -11.320 -2.349 1.00 85.12 445 PRO A C 1
ATOM 3623 O O . PRO A 1 445 ? 11.086 -10.183 -2.476 1.00 85.12 445 PRO A O 1
ATOM 3626 N N . GLN A 1 446 ? 9.307 -11.564 -2.298 1.00 82.81 446 GLN A N 1
ATOM 3627 C CA . GLN A 1 446 ? 8.258 -10.538 -2.399 1.00 82.81 446 GLN A CA 1
ATOM 3628 C C . GLN A 1 446 ? 8.247 -9.764 -3.730 1.00 82.81 446 GLN A C 1
ATOM 3630 O O . GLN A 1 446 ? 7.673 -8.680 -3.803 1.00 82.81 446 GLN A O 1
ATOM 3635 N N . SER A 1 447 ? 8.871 -10.296 -4.785 1.00 90.06 447 SER A N 1
ATOM 3636 C CA . SER A 1 447 ? 8.797 -9.688 -6.115 1.00 90.06 447 SER A CA 1
ATOM 3637 C C . SER A 1 447 ? 7.412 -9.863 -6.726 1.00 90.06 447 SER A C 1
ATOM 3639 O O . SER A 1 447 ? 6.763 -10.910 -6.616 1.00 90.06 447 SER A O 1
ATOM 3641 N N . ASP A 1 448 ? 6.956 -8.818 -7.401 1.00 93.56 448 ASP A N 1
ATOM 3642 C CA . ASP A 1 448 ? 5.631 -8.762 -8.005 1.00 93.56 448 ASP A CA 1
ATOM 3643 C C . ASP A 1 448 ? 5.662 -9.104 -9.489 1.00 93.56 448 ASP A C 1
ATOM 3645 O O . ASP A 1 448 ? 4.693 -9.665 -9.998 1.00 93.56 448 ASP A O 1
ATOM 3649 N N . VAL A 1 449 ? 6.784 -8.824 -10.154 1.00 96.94 449 VAL A N 1
ATOM 3650 C CA . VAL A 1 449 ? 7.047 -9.153 -11.556 1.00 96.94 449 VAL A CA 1
ATOM 3651 C C . VAL A 1 449 ? 8.554 -9.202 -11.820 1.00 96.94 449 VAL A C 1
ATOM 3653 O O . VAL A 1 449 ? 9.322 -8.445 -11.223 1.00 96.94 449 VAL A O 1
ATOM 3656 N N . PHE A 1 450 ? 8.975 -10.081 -12.727 1.00 97.81 450 PHE A N 1
ATOM 3657 C CA . PHE A 1 450 ? 10.354 -10.169 -13.208 1.00 97.81 450 PHE A CA 1
ATOM 3658 C C . PHE A 1 450 ? 10.464 -9.753 -14.675 1.00 97.81 450 PHE A C 1
ATOM 3660 O O . PHE A 1 450 ? 9.639 -10.151 -15.502 1.00 97.81 450 PHE A O 1
ATOM 3667 N N . LEU A 1 451 ? 11.523 -9.012 -15.003 1.00 98.12 451 LEU A N 1
ATOM 3668 C CA . LEU A 1 451 ? 11.967 -8.790 -16.377 1.00 98.12 451 LEU A CA 1
ATOM 3669 C C . LEU A 1 451 ? 13.197 -9.659 -16.651 1.00 98.12 451 LEU A C 1
ATOM 3671 O O . LEU A 1 451 ? 14.205 -9.534 -15.959 1.00 98.12 451 LEU A O 1
ATOM 3675 N N . ILE A 1 452 ? 13.113 -10.527 -17.657 1.00 98.25 452 ILE A N 1
ATOM 3676 C CA . ILE A 1 452 ? 14.225 -11.351 -18.138 1.00 98.25 452 ILE A CA 1
ATOM 3677 C C . ILE A 1 452 ? 14.756 -10.704 -19.413 1.00 98.25 452 ILE A C 1
ATOM 3679 O O . ILE A 1 452 ? 14.135 -10.798 -20.471 1.00 98.25 452 ILE A O 1
ATOM 3683 N N . THR A 1 453 ? 15.892 -10.030 -19.311 1.00 98.06 453 THR A N 1
ATOM 3684 C CA . THR A 1 453 ? 16.453 -9.225 -20.397 1.00 98.06 453 THR A CA 1
ATOM 3685 C C . THR A 1 453 ? 17.566 -9.972 -21.121 1.00 98.06 453 THR A C 1
ATOM 3687 O O . THR A 1 453 ? 18.476 -10.512 -20.492 1.00 98.06 453 THR A O 1
ATOM 3690 N N . PHE A 1 454 ? 17.531 -9.939 -22.449 1.00 98.19 454 PHE A N 1
ATOM 3691 C CA . PHE A 1 454 ? 18.606 -10.394 -23.326 1.00 98.19 454 PHE A CA 1
ATOM 3692 C C . PHE A 1 454 ? 18.869 -9.359 -24.425 1.00 98.19 454 PHE A C 1
ATOM 3694 O O . PHE A 1 454 ? 18.083 -8.430 -24.616 1.00 98.19 454 PHE A O 1
ATOM 3701 N N . SER A 1 455 ? 19.983 -9.507 -25.133 1.00 96.81 455 SER A N 1
ATOM 3702 C CA . SER A 1 455 ? 20.385 -8.618 -26.223 1.00 96.81 455 SER A CA 1
ATOM 3703 C C . SER A 1 455 ? 20.058 -9.265 -27.566 1.00 96.81 455 SER A C 1
ATOM 3705 O O . SER A 1 455 ? 20.392 -10.429 -27.777 1.00 96.81 455 SER A O 1
ATOM 3707 N N . VAL A 1 456 ? 19.402 -8.555 -28.489 1.00 95.62 456 VAL A N 1
ATOM 3708 C CA . VAL A 1 456 ? 19.029 -9.158 -29.785 1.00 95.62 456 VAL A CA 1
ATOM 3709 C C . VAL A 1 456 ? 20.221 -9.381 -30.717 1.00 95.62 456 VAL A C 1
ATOM 3711 O O . VAL A 1 456 ? 20.111 -10.177 -31.641 1.00 95.62 456 VAL A O 1
ATOM 3714 N N . ASP A 1 457 ? 21.340 -8.704 -30.467 1.00 93.81 457 ASP A N 1
ATOM 3715 C CA . ASP A 1 457 ? 22.650 -8.870 -31.112 1.00 93.81 457 ASP A CA 1
ATOM 3716 C C . ASP A 1 457 ? 23.517 -9.963 -30.459 1.00 93.81 457 ASP A C 1
ATOM 3718 O O . ASP A 1 457 ? 24.623 -10.229 -30.923 1.00 93.81 457 ASP A O 1
ATOM 3722 N N . ASP A 1 458 ? 23.025 -10.614 -29.399 1.00 93.50 458 ASP A N 1
ATOM 3723 C CA . ASP A 1 458 ? 23.717 -11.704 -28.715 1.00 93.50 458 ASP A CA 1
ATOM 3724 C C . ASP A 1 458 ? 22.791 -12.911 -28.519 1.00 93.50 458 ASP A C 1
ATOM 3726 O O . ASP A 1 458 ? 22.059 -13.040 -27.530 1.00 93.50 458 ASP A O 1
ATOM 3730 N N . THR A 1 459 ? 22.879 -13.851 -29.459 1.00 92.81 459 THR A N 1
ATOM 3731 C CA . THR A 1 459 ? 22.120 -15.107 -29.426 1.00 92.81 459 THR A CA 1
ATOM 3732 C C . THR A 1 459 ? 22.420 -15.952 -28.179 1.00 92.81 459 THR A C 1
ATOM 3734 O O . THR A 1 459 ? 21.534 -16.665 -27.700 1.00 92.81 459 THR A O 1
ATOM 3737 N N . SER A 1 460 ? 23.625 -15.861 -27.603 1.00 94.50 460 SER A N 1
ATOM 3738 C CA . SER A 1 460 ? 23.965 -16.602 -26.382 1.00 94.50 460 SER A CA 1
ATOM 3739 C C . SER A 1 460 ? 23.174 -16.084 -25.176 1.00 94.50 460 SER A C 1
ATOM 3741 O O . SER A 1 460 ? 22.605 -16.884 -24.429 1.00 94.50 460 SER A O 1
ATOM 3743 N N . SER A 1 461 ? 23.001 -14.761 -25.067 1.00 96.06 461 SER A N 1
ATOM 3744 C CA . SER A 1 461 ? 22.187 -14.144 -24.015 1.00 96.06 461 SER A CA 1
ATOM 3745 C C . SER A 1 461 ? 20.716 -14.567 -24.077 1.00 96.06 461 SER A C 1
ATOM 3747 O O . SER A 1 461 ? 20.084 -14.792 -23.042 1.00 96.06 461 SER A O 1
ATOM 3749 N N . PHE A 1 462 ? 20.168 -14.763 -25.282 1.00 96.88 462 PHE A N 1
ATOM 3750 C CA . PHE A 1 462 ? 18.813 -15.288 -25.464 1.00 96.88 462 PHE A CA 1
ATOM 3751 C C . PHE A 1 462 ? 18.700 -16.754 -25.033 1.00 96.88 462 PHE A C 1
ATOM 3753 O O . PHE A 1 462 ? 17.760 -17.131 -24.330 1.00 96.88 462 PHE A O 1
ATOM 3760 N N . GLN A 1 463 ? 19.683 -17.587 -25.384 1.00 96.44 463 GLN A N 1
ATOM 3761 C CA . GLN A 1 463 ? 19.714 -18.975 -24.920 1.00 96.44 463 GLN A CA 1
ATOM 3762 C C . GLN A 1 463 ? 19.813 -19.055 -23.392 1.00 96.44 463 GLN A C 1
ATOM 3764 O O . GLN A 1 463 ? 19.108 -19.857 -22.776 1.00 96.44 463 GLN A O 1
ATOM 3769 N N . ASN A 1 464 ? 20.622 -18.195 -22.773 1.00 96.62 464 ASN A N 1
ATOM 3770 C CA . ASN A 1 464 ? 20.736 -18.105 -21.321 1.00 96.62 464 ASN A CA 1
ATOM 3771 C C . ASN A 1 464 ? 19.438 -17.600 -20.677 1.00 96.62 464 ASN A C 1
ATOM 3773 O O . ASN A 1 464 ? 19.046 -18.111 -19.626 1.00 96.62 464 ASN A O 1
ATOM 3777 N N . ALA A 1 465 ? 18.714 -16.663 -21.300 1.00 97.00 465 ALA A N 1
ATOM 3778 C CA . ALA A 1 465 ? 17.400 -16.215 -20.820 1.00 97.00 465 ALA A CA 1
ATOM 3779 C C . ALA A 1 465 ? 16.434 -17.395 -20.616 1.00 97.00 465 ALA A C 1
ATOM 3781 O O . ALA A 1 465 ? 15.741 -17.465 -19.601 1.00 97.00 465 ALA A O 1
ATOM 3782 N N . ILE A 1 466 ? 16.452 -18.355 -21.543 1.00 97.06 466 ILE A N 1
ATOM 3783 C CA . ILE A 1 466 ? 15.584 -19.539 -21.526 1.00 97.06 466 ILE A CA 1
ATOM 3784 C C . ILE A 1 466 ? 16.129 -20.651 -20.626 1.00 97.06 466 ILE A C 1
ATOM 3786 O O . ILE A 1 466 ? 15.367 -21.270 -19.891 1.00 97.06 466 ILE A O 1
ATOM 3790 N N . LYS A 1 467 ? 17.431 -20.948 -20.701 1.00 96.44 467 LYS A N 1
ATOM 3791 C CA . LYS A 1 467 ? 18.022 -22.141 -20.067 1.00 96.44 467 LYS A CA 1
ATOM 3792 C C . LYS A 1 467 ? 18.546 -21.900 -18.654 1.00 96.44 467 LYS A C 1
ATOM 3794 O O . LYS A 1 467 ? 18.720 -22.858 -17.908 1.00 96.44 467 LYS A O 1
ATOM 3799 N N . LYS A 1 468 ? 18.804 -20.643 -18.290 1.00 95.12 468 LYS A N 1
ATOM 3800 C CA . LYS A 1 468 ? 19.379 -20.249 -16.998 1.00 95.12 468 LYS A CA 1
ATOM 3801 C C . LYS A 1 468 ? 18.432 -19.342 -16.217 1.00 95.12 468 LYS A C 1
ATOM 3803 O O . LYS A 1 468 ? 17.993 -19.714 -15.134 1.00 95.12 468 LYS A O 1
ATOM 3808 N N . TRP A 1 469 ? 18.086 -18.179 -16.767 1.00 96.31 469 TRP A N 1
ATOM 3809 C CA . TRP A 1 469 ? 17.375 -17.137 -16.015 1.00 96.31 469 TRP A CA 1
ATOM 3810 C C . TRP A 1 469 ? 15.922 -17.498 -15.714 1.00 96.31 469 TRP A C 1
ATOM 3812 O O . TRP A 1 469 ? 15.472 -17.352 -14.579 1.00 96.31 469 TRP A O 1
ATOM 3822 N N . TYR A 1 470 ? 15.192 -18.005 -16.708 1.00 97.44 470 TYR A N 1
ATOM 3823 C CA . TYR A 1 470 ? 13.818 -18.449 -16.504 1.00 97.44 470 TYR A CA 1
ATOM 3824 C C . TYR A 1 470 ? 13.713 -19.615 -15.499 1.00 97.44 470 TYR A C 1
ATOM 3826 O O . TYR A 1 470 ? 12.946 -19.472 -14.546 1.00 97.44 470 TYR A O 1
ATOM 3834 N N . PRO A 1 471 ? 14.500 -20.709 -15.608 1.00 96.44 471 PRO A N 1
ATOM 3835 C CA . PRO A 1 471 ? 14.480 -21.797 -14.631 1.00 96.44 471 PRO A CA 1
ATOM 3836 C C . PRO A 1 471 ? 14.873 -21.363 -13.219 1.00 96.44 471 PRO A C 1
ATOM 3838 O O . PRO A 1 471 ? 14.241 -21.806 -12.265 1.00 96.44 471 PRO A O 1
ATOM 3841 N N . GLU A 1 472 ? 15.860 -20.471 -13.071 1.00 94.44 472 GLU A N 1
ATOM 3842 C CA . GLU A 1 472 ? 16.253 -19.928 -11.763 1.00 94.44 472 GLU A CA 1
ATOM 3843 C C . GLU A 1 472 ? 15.076 -19.219 -11.078 1.00 94.44 472 GLU A C 1
ATOM 3845 O O . GLU A 1 472 ? 14.725 -19.537 -9.942 1.00 94.44 472 GLU A O 1
ATOM 3850 N N . LEU A 1 473 ? 14.401 -18.314 -11.792 1.00 95.56 473 LEU A N 1
ATOM 3851 C CA . LEU A 1 473 ? 13.233 -17.614 -11.257 1.00 95.56 473 LEU A CA 1
ATOM 3852 C C . LEU A 1 473 ? 12.025 -18.533 -11.063 1.00 95.56 473 LEU A C 1
ATOM 3854 O O . LEU A 1 473 ? 11.188 -18.277 -10.198 1.00 95.56 473 LEU A O 1
ATOM 3858 N N . GLN A 1 474 ? 11.887 -19.570 -11.887 1.00 94.62 474 GLN A N 1
ATOM 3859 C CA . GLN A 1 474 ? 10.798 -20.531 -11.769 1.00 94.62 474 GLN A CA 1
ATOM 3860 C C . GLN A 1 474 ? 10.971 -21.435 -10.543 1.00 94.62 474 GLN A C 1
ATOM 3862 O O . GLN A 1 474 ? 9.970 -21.781 -9.919 1.00 94.62 474 GLN A O 1
ATOM 3867 N N . ALA A 1 475 ? 12.213 -21.765 -10.174 1.00 92.31 475 ALA A N 1
ATOM 3868 C CA . ALA A 1 475 ? 12.529 -22.506 -8.958 1.00 92.31 475 ALA A CA 1
ATOM 3869 C C . ALA A 1 475 ? 12.282 -21.666 -7.693 1.00 92.31 475 ALA A C 1
ATOM 3871 O O . ALA A 1 475 ? 11.608 -22.132 -6.776 1.00 92.31 475 ALA A O 1
ATOM 3872 N N . ASP A 1 476 ? 12.762 -20.417 -7.664 1.00 89.31 476 ASP A N 1
ATOM 3873 C CA . ASP A 1 476 ? 12.662 -19.567 -6.470 1.00 89.31 476 ASP A CA 1
ATOM 3874 C C . ASP A 1 476 ? 11.276 -18.920 -6.305 1.00 89.31 476 ASP A C 1
ATOM 3876 O O . ASP A 1 476 ? 10.794 -18.755 -5.184 1.00 89.31 476 ASP A O 1
ATOM 3880 N N . GLN A 1 477 ? 10.636 -18.499 -7.402 1.00 91.62 477 GLN A N 1
ATOM 3881 C CA . GLN A 1 477 ? 9.406 -17.696 -7.412 1.00 91.62 477 GLN A CA 1
ATOM 3882 C C . GLN A 1 477 ? 8.437 -18.145 -8.538 1.00 91.62 477 GLN A C 1
ATOM 3884 O O . GLN A 1 477 ? 8.189 -17.401 -9.501 1.00 91.62 477 GLN A O 1
ATOM 3889 N N . PRO A 1 478 ? 7.827 -19.346 -8.435 1.00 93.19 478 PRO A N 1
ATOM 3890 C CA . PRO A 1 478 ? 7.024 -19.943 -9.511 1.00 93.19 478 PRO A CA 1
ATOM 3891 C C . PRO A 1 478 ? 5.773 -19.128 -9.867 1.00 93.19 478 PRO A C 1
ATOM 3893 O O . PRO A 1 478 ? 5.432 -18.996 -11.039 1.00 93.19 478 PRO A O 1
ATOM 3896 N N . ASN A 1 479 ? 5.135 -18.511 -8.869 1.00 92.25 479 ASN A N 1
ATOM 3897 C CA . ASN A 1 479 ? 3.868 -17.781 -9.021 1.00 92.25 479 ASN A CA 1
ATOM 3898 C C . ASN A 1 479 ? 4.040 -16.307 -9.432 1.00 92.25 479 ASN A C 1
ATOM 3900 O O . ASN A 1 479 ? 3.069 -15.550 -9.469 1.00 92.25 479 ASN A O 1
ATOM 3904 N N . VAL A 1 480 ? 5.274 -15.856 -9.671 1.00 94.94 480 VAL A N 1
ATOM 3905 C CA . VAL A 1 480 ? 5.553 -14.469 -10.058 1.00 94.94 480 VAL A CA 1
ATOM 3906 C C . VAL A 1 480 ? 5.621 -14.373 -11.586 1.00 94.94 480 VAL A C 1
ATOM 3908 O O . VAL A 1 480 ? 6.356 -15.161 -12.192 1.00 94.94 480 VAL A O 1
ATOM 3911 N N . PRO A 1 481 ? 4.881 -13.442 -12.222 1.00 96.75 481 PRO A N 1
ATOM 3912 C CA . PRO A 1 481 ? 4.899 -13.262 -13.668 1.00 96.75 481 PRO A CA 1
ATOM 3913 C C . PRO A 1 481 ? 6.287 -12.857 -14.171 1.00 96.75 481 PRO A C 1
ATOM 3915 O O . PRO A 1 481 ? 7.024 -12.128 -13.500 1.00 96.75 481 PRO A O 1
ATOM 3918 N N . LYS A 1 482 ? 6.626 -13.339 -15.369 1.00 97.50 482 LYS A N 1
ATOM 3919 C CA . LYS A 1 482 ? 7.933 -13.182 -16.015 1.00 97.50 482 LYS A CA 1
ATOM 3920 C C . LYS A 1 482 ? 7.716 -12.636 -17.426 1.00 97.50 482 LYS A C 1
ATOM 3922 O O . LYS A 1 482 ? 6.925 -13.184 -18.194 1.00 97.50 482 LYS A O 1
ATOM 3927 N N . ILE A 1 483 ? 8.403 -11.547 -17.760 1.00 98.19 483 ILE A N 1
ATOM 3928 C CA . ILE A 1 483 ? 8.325 -10.894 -19.072 1.00 98.19 483 ILE A CA 1
ATOM 3929 C C . ILE A 1 483 ? 9.716 -10.915 -19.696 1.00 98.19 483 ILE A C 1
ATOM 3931 O O . ILE A 1 483 ? 10.675 -10.465 -19.075 1.00 98.19 483 ILE A O 1
ATOM 3935 N N . PHE A 1 484 ? 9.827 -11.422 -20.921 1.00 98.38 484 PHE A N 1
ATOM 3936 C CA . PHE A 1 484 ? 11.081 -11.430 -21.667 1.00 98.38 484 PHE A CA 1
ATOM 3937 C C . PHE A 1 484 ? 11.250 -10.127 -22.440 1.00 98.38 484 PHE A C 1
ATOM 3939 O O . PHE A 1 484 ? 10.338 -9.698 -23.152 1.00 98.38 484 PHE A O 1
ATOM 3946 N N . ILE A 1 485 ? 12.434 -9.534 -22.323 1.00 98.44 485 ILE A N 1
ATOM 3947 C CA . ILE A 1 485 ? 12.792 -8.256 -22.926 1.00 98.44 485 ILE A CA 1
ATOM 3948 C C . ILE A 1 485 ? 13.953 -8.459 -23.898 1.00 98.44 485 ILE A C 1
ATOM 3950 O O . ILE A 1 485 ? 15.062 -8.785 -23.479 1.00 98.44 485 ILE A O 1
ATOM 3954 N N . GLY A 1 486 ? 13.697 -8.254 -25.191 1.00 97.88 486 GLY A N 1
ATOM 3955 C CA . GLY A 1 486 ? 14.733 -8.216 -26.225 1.00 97.88 486 GLY A CA 1
ATOM 3956 C C . GLY A 1 486 ? 15.250 -6.792 -26.395 1.00 97.88 486 GLY A C 1
ATOM 3957 O O . GLY A 1 486 ? 14.579 -5.968 -27.011 1.00 97.88 486 GLY A O 1
ATOM 3958 N N . ASN A 1 487 ? 16.412 -6.485 -25.827 1.00 97.25 487 ASN A N 1
ATOM 3959 C CA . ASN A 1 487 ? 17.006 -5.151 -25.868 1.00 97.25 487 ASN A CA 1
ATOM 3960 C C . ASN A 1 487 ? 17.956 -4.970 -27.066 1.00 97.25 487 ASN A C 1
ATOM 3962 O O . ASN A 1 487 ? 18.375 -5.945 -27.685 1.00 97.25 487 ASN A O 1
ATOM 3966 N N . LYS A 1 488 ? 18.345 -3.718 -27.336 1.00 95.25 488 LYS A N 1
ATOM 3967 C CA . LYS A 1 488 ? 19.261 -3.299 -28.412 1.00 95.25 488 LYS A CA 1
ATOM 3968 C C . LYS A 1 488 ? 18.734 -3.566 -29.820 1.00 95.25 488 LYS A C 1
ATOM 3970 O O . LYS A 1 488 ? 19.496 -3.885 -30.727 1.00 95.25 488 LYS A O 1
ATOM 3975 N N . ILE A 1 489 ? 17.426 -3.423 -30.032 1.00 95.12 489 ILE A N 1
ATOM 3976 C CA . ILE A 1 489 ? 16.845 -3.584 -31.377 1.00 95.12 489 ILE A CA 1
ATOM 3977 C C . ILE A 1 489 ? 17.379 -2.588 -32.405 1.00 95.12 489 ILE A C 1
ATOM 3979 O O . ILE A 1 489 ? 17.312 -2.861 -33.595 1.00 95.12 489 ILE A O 1
ATOM 3983 N N . ASP A 1 490 ? 17.944 -1.472 -31.947 1.00 92.75 490 ASP A N 1
ATOM 3984 C CA . ASP A 1 490 ? 18.681 -0.512 -32.769 1.00 92.75 490 ASP A CA 1
ATOM 3985 C C . ASP A 1 490 ? 19.915 -1.115 -33.462 1.00 92.75 490 ASP A C 1
ATOM 3987 O O . ASP A 1 490 ? 20.314 -0.615 -34.508 1.00 92.75 490 ASP A O 1
ATOM 3991 N N . MET A 1 491 ? 20.475 -2.208 -32.934 1.00 90.56 491 MET A N 1
ATOM 3992 C CA . MET A 1 491 ? 21.598 -2.921 -33.549 1.00 90.56 491 MET A CA 1
ATOM 3993 C C . MET A 1 491 ? 21.160 -3.887 -34.656 1.00 90.56 491 MET A C 1
ATOM 3995 O O . MET A 1 491 ? 21.998 -4.344 -35.430 1.00 90.56 491 MET A O 1
ATOM 3999 N N . ARG A 1 492 ? 19.866 -4.236 -34.738 1.00 90.12 492 ARG A N 1
ATOM 4000 C CA . ARG A 1 492 ? 19.369 -5.188 -35.737 1.00 90.12 492 ARG A CA 1
ATOM 4001 C C . ARG A 1 492 ? 19.187 -4.469 -37.086 1.00 90.12 492 ARG A C 1
ATOM 4003 O O . ARG A 1 492 ? 18.386 -3.537 -37.159 1.00 90.12 492 ARG A O 1
ATOM 4010 N N . PRO A 1 493 ? 19.858 -4.904 -38.168 1.00 82.25 493 PRO A N 1
ATOM 4011 C CA . PRO A 1 493 ? 19.712 -4.278 -39.480 1.00 82.25 493 PRO A CA 1
ATOM 4012 C C . PRO A 1 493 ? 18.306 -4.498 -40.058 1.00 82.25 493 PRO A C 1
ATOM 4014 O O . PRO A 1 493 ? 17.731 -5.581 -39.943 1.00 82.25 493 PRO A O 1
ATOM 4017 N N . THR A 1 494 ? 17.758 -3.478 -40.723 1.00 74.50 494 THR A N 1
ATOM 4018 C CA . THR A 1 494 ? 16.420 -3.517 -41.342 1.00 74.50 494 THR A CA 1
ATOM 4019 C C . THR A 1 494 ? 16.368 -4.324 -42.639 1.00 74.50 494 THR A C 1
ATOM 4021 O O . THR A 1 494 ? 15.313 -4.850 -42.980 1.00 74.50 494 THR A O 1
ATOM 4024 N N . GLU A 1 495 ? 17.488 -4.438 -43.358 1.00 66.75 495 GLU A N 1
ATOM 4025 C CA . GLU A 1 495 ? 17.530 -5.004 -44.717 1.00 66.75 495 GLU A CA 1
ATOM 4026 C C . GLU A 1 495 ? 18.063 -6.451 -44.777 1.00 66.75 495 GLU A C 1
ATOM 4028 O O . GLU A 1 495 ? 17.773 -7.162 -45.733 1.00 66.75 495 GLU A O 1
ATOM 4033 N N . ASN A 1 496 ? 18.758 -6.937 -43.736 1.00 58.59 496 ASN A N 1
ATOM 4034 C CA . ASN A 1 496 ? 19.392 -8.268 -43.700 1.00 58.59 496 ASN A CA 1
ATOM 4035 C C . ASN A 1 496 ? 18.943 -9.100 -42.483 1.00 58.59 496 ASN A C 1
ATOM 4037 O O . ASN A 1 496 ? 19.730 -9.448 -41.608 1.00 58.59 496 ASN A O 1
ATOM 4041 N N . VAL A 1 497 ? 17.653 -9.442 -42.431 1.00 58.44 497 VAL A N 1
ATOM 4042 C CA . VAL A 1 497 ? 17.021 -10.161 -41.299 1.00 58.44 497 VAL A CA 1
ATOM 4043 C C . VAL A 1 497 ? 17.420 -11.650 -41.217 1.00 58.44 497 VAL A C 1
ATOM 4045 O O . VAL A 1 497 ? 17.176 -12.300 -40.204 1.00 58.44 497 VAL A O 1
ATOM 4048 N N . ASN A 1 498 ? 18.057 -12.197 -42.260 1.00 59.00 498 ASN A N 1
ATOM 4049 C CA . ASN A 1 498 ? 18.478 -13.605 -42.325 1.00 59.00 498 ASN A CA 1
ATOM 4050 C C . ASN A 1 498 ? 19.857 -13.876 -41.702 1.00 59.00 498 ASN A C 1
ATOM 4052 O O . ASN A 1 498 ? 20.350 -15.002 -41.786 1.00 59.00 498 ASN A O 1
ATOM 4056 N N . ASP A 1 499 ? 20.489 -12.870 -41.099 1.00 63.22 499 ASP A N 1
ATOM 4057 C CA . ASP A 1 499 ? 21.770 -13.054 -40.433 1.00 63.22 499 ASP A CA 1
ATOM 4058 C C . ASP A 1 499 ? 21.582 -13.820 -39.113 1.00 63.22 499 ASP A C 1
ATOM 4060 O O . ASP A 1 499 ? 20.899 -13.362 -38.194 1.00 63.22 499 ASP A O 1
ATOM 4064 N N . THR A 1 500 ? 22.187 -15.008 -39.014 1.00 67.12 500 THR A N 1
ATOM 4065 C CA . THR A 1 500 ? 22.082 -15.898 -37.841 1.00 67.12 500 THR A CA 1
ATOM 4066 C C . THR A 1 500 ? 22.651 -15.294 -36.557 1.00 67.12 500 THR A C 1
ATOM 4068 O O . THR A 1 500 ? 22.465 -15.857 -35.479 1.00 67.12 500 THR A O 1
ATOM 4071 N N . GLN A 1 501 ? 23.349 -14.162 -36.664 1.00 79.62 501 GLN A N 1
ATOM 4072 C CA . GLN A 1 501 ? 23.920 -13.453 -35.530 1.00 79.62 501 GLN A CA 1
ATOM 4073 C C . GLN A 1 501 ? 22.853 -12.781 -34.649 1.00 79.62 501 GLN A C 1
ATOM 4075 O O . GLN A 1 501 ? 23.043 -12.695 -33.432 1.00 79.62 501 GLN A O 1
ATOM 4080 N N . PHE A 1 502 ? 21.719 -12.364 -35.228 1.00 88.56 502 PHE A N 1
ATOM 4081 C CA . PHE A 1 502 ? 20.664 -11.655 -34.506 1.00 88.56 502 PHE A CA 1
ATOM 4082 C C . PHE A 1 502 ? 19.471 -12.555 -34.191 1.00 88.56 502 PHE A C 1
ATOM 4084 O O . PHE A 1 502 ? 18.958 -13.299 -35.026 1.00 88.56 502 PHE A O 1
ATOM 4091 N N . VAL A 1 503 ? 18.941 -12.411 -32.982 1.00 90.75 503 VAL A N 1
ATOM 4092 C CA . VAL A 1 503 ? 17.677 -13.038 -32.602 1.00 90.75 503 VAL A CA 1
ATOM 4093 C C . VAL A 1 503 ? 16.553 -12.274 -33.289 1.00 90.75 503 VAL A C 1
ATOM 4095 O O . VAL A 1 503 ? 16.427 -11.072 -33.075 1.00 90.75 503 VAL A O 1
ATOM 4098 N N . THR A 1 504 ? 15.725 -12.935 -34.099 1.00 91.75 504 THR A N 1
ATOM 4099 C CA . THR A 1 504 ? 14.571 -12.293 -34.750 1.00 91.75 504 THR A CA 1
ATOM 4100 C C . THR A 1 504 ? 13.343 -12.280 -33.839 1.00 91.75 504 THR A C 1
ATOM 4102 O O . THR A 1 504 ? 13.154 -13.186 -33.020 1.00 91.75 504 THR A O 1
ATOM 4105 N N . TYR A 1 505 ? 12.465 -11.287 -34.028 1.00 92.50 505 TYR A N 1
ATOM 4106 C CA . TYR A 1 505 ? 11.231 -11.151 -33.246 1.00 92.50 505 TYR A CA 1
ATOM 4107 C C . TYR A 1 505 ? 10.393 -12.437 -33.256 1.00 92.50 505 TYR A C 1
ATOM 4109 O O . TYR A 1 505 ? 9.964 -12.908 -32.209 1.00 92.50 505 TYR A O 1
ATOM 4117 N N . ASN A 1 506 ? 10.209 -13.049 -34.430 1.00 91.88 506 ASN A N 1
ATOM 4118 C CA . ASN A 1 506 ? 9.369 -14.239 -34.590 1.00 91.88 506 ASN A CA 1
ATOM 4119 C C . ASN A 1 506 ? 9.921 -15.460 -33.841 1.00 91.88 506 ASN A C 1
ATOM 4121 O O . ASN A 1 506 ? 9.150 -16.204 -33.234 1.00 91.88 506 ASN A O 1
ATOM 4125 N N . ILE A 1 507 ? 11.244 -15.661 -33.862 1.00 91.81 507 ILE A N 1
ATOM 4126 C CA . ILE A 1 507 ? 11.888 -16.769 -33.145 1.00 91.81 507 ILE A CA 1
ATOM 4127 C C . ILE A 1 507 ? 11.723 -16.568 -31.638 1.00 91.81 507 ILE A C 1
ATOM 4129 O O . ILE A 1 507 ? 11.256 -17.474 -30.947 1.00 91.81 507 ILE A O 1
ATOM 4133 N N . ALA A 1 508 ? 12.049 -15.374 -31.137 1.00 94.38 508 ALA A N 1
ATOM 4134 C CA . ALA A 1 508 ? 11.928 -15.070 -29.717 1.00 94.38 508 ALA A CA 1
ATOM 4135 C C . ALA A 1 508 ? 10.475 -15.139 -29.231 1.00 94.38 508 ALA A C 1
ATOM 4137 O O . ALA A 1 508 ? 10.196 -15.796 -28.230 1.00 94.38 508 ALA A O 1
ATOM 4138 N N . GLN A 1 509 ? 9.537 -14.542 -29.971 1.00 96.06 509 GLN A N 1
ATOM 4139 C CA . GLN A 1 509 ? 8.115 -14.556 -29.641 1.00 96.06 509 GLN A CA 1
ATOM 4140 C C . GLN A 1 509 ? 7.575 -15.983 -29.551 1.00 96.06 509 GLN A C 1
ATOM 4142 O O . GLN A 1 509 ? 6.865 -16.289 -28.594 1.00 96.06 509 GLN A O 1
ATOM 4147 N N . LYS A 1 510 ? 7.912 -16.857 -30.509 1.00 96.25 510 LYS A N 1
ATOM 4148 C CA . LYS A 1 510 ? 7.460 -18.254 -30.506 1.00 96.25 510 LYS A CA 1
ATOM 4149 C C . LYS A 1 510 ? 7.948 -18.983 -29.254 1.00 96.25 510 LYS A C 1
ATOM 4151 O O . LYS A 1 510 ? 7.133 -19.460 -28.475 1.00 96.25 510 LYS A O 1
ATOM 4156 N N . VAL A 1 511 ? 9.259 -18.969 -29.016 1.00 95.31 511 VAL A N 1
ATOM 4157 C CA . VAL A 1 511 ? 9.869 -19.684 -27.884 1.00 95.31 511 VAL A CA 1
ATOM 4158 C C . VAL A 1 511 ? 9.372 -19.152 -26.536 1.00 95.31 511 VAL A C 1
ATOM 4160 O O . VAL A 1 511 ? 9.084 -19.931 -25.635 1.00 95.31 511 VAL A O 1
ATOM 4163 N N . VAL A 1 512 ? 9.231 -17.833 -26.382 1.00 96.25 512 VAL A N 1
ATOM 4164 C CA . VAL A 1 512 ? 8.736 -17.233 -25.132 1.00 96.25 512 VAL A CA 1
ATOM 4165 C C . VAL A 1 512 ? 7.250 -17.536 -24.905 1.00 96.25 512 VAL A C 1
ATOM 4167 O O . VAL A 1 512 ? 6.835 -17.742 -23.763 1.00 96.25 512 VAL A O 1
ATOM 4170 N N . SER A 1 513 ? 6.454 -17.597 -25.977 1.00 94.69 513 SER A N 1
ATOM 4171 C CA . SER A 1 513 ? 5.031 -17.954 -25.887 1.00 94.69 513 SER A CA 1
ATOM 4172 C C . SER A 1 513 ? 4.845 -19.411 -25.465 1.00 94.69 513 SER A C 1
ATOM 4174 O O . SER A 1 513 ? 3.961 -19.689 -24.657 1.00 94.69 513 SER A O 1
ATOM 4176 N N . ASP A 1 514 ? 5.713 -20.317 -25.927 1.00 95.25 514 ASP A N 1
ATOM 4177 C CA . ASP A 1 514 ? 5.719 -21.727 -25.509 1.00 95.25 514 ASP A CA 1
ATOM 4178 C C . ASP A 1 514 ? 6.007 -21.882 -23.998 1.00 95.25 514 ASP A C 1
ATOM 4180 O O . ASP A 1 514 ? 5.556 -22.837 -23.369 1.00 95.25 514 ASP A O 1
ATOM 4184 N N . LEU A 1 515 ? 6.691 -20.906 -23.383 1.00 94.12 515 LEU A N 1
ATOM 4185 C CA . LEU A 1 515 ? 6.917 -20.821 -21.930 1.00 94.12 515 LEU A CA 1
ATOM 4186 C C . LEU A 1 515 ? 5.763 -20.142 -21.163 1.00 94.12 515 LEU A C 1
ATOM 4188 O O . LEU A 1 515 ? 5.880 -19.898 -19.958 1.00 94.12 515 LEU A O 1
ATOM 4192 N N . GLY A 1 516 ? 4.675 -19.764 -21.843 1.00 93.81 516 GLY A N 1
ATOM 4193 C CA . GLY A 1 516 ? 3.543 -19.040 -21.254 1.00 93.81 516 GLY A CA 1
ATOM 4194 C C . GLY A 1 516 ? 3.873 -17.609 -20.814 1.00 93.81 516 GLY A C 1
ATOM 4195 O O . GLY A 1 516 ? 3.150 -17.026 -20.006 1.00 93.81 516 GLY A O 1
ATOM 4196 N N . CYS A 1 517 ? 4.976 -17.043 -21.307 1.00 95.88 517 CYS A N 1
ATOM 4197 C CA . CYS A 1 517 ? 5.454 -15.717 -20.932 1.00 95.88 517 CYS A CA 1
ATOM 4198 C C . CYS A 1 517 ? 5.176 -14.692 -22.039 1.00 95.88 517 CYS A C 1
ATOM 4200 O O . CYS A 1 517 ? 4.912 -15.034 -23.191 1.00 95.88 517 CYS A O 1
ATOM 4202 N N . LYS A 1 518 ? 5.244 -13.402 -21.696 1.00 96.50 518 LYS A N 1
ATOM 4203 C C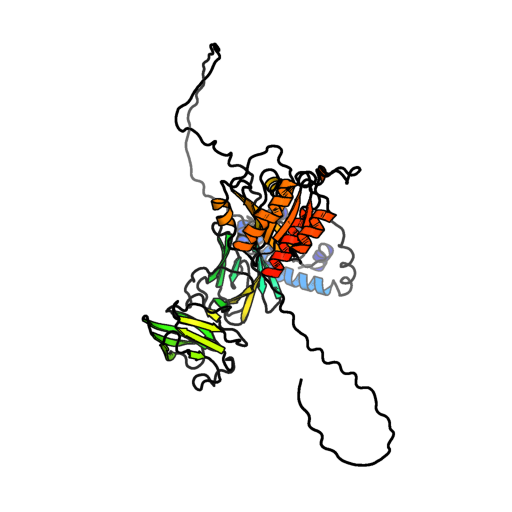A . LYS A 1 518 ? 5.109 -12.317 -22.678 1.00 96.50 518 LYS A CA 1
ATOM 4204 C C . LYS A 1 518 ? 6.479 -11.848 -23.157 1.00 96.50 518 LYS A C 1
ATOM 4206 O O . LYS A 1 518 ? 7.398 -11.747 -22.348 1.00 96.50 518 LYS A O 1
ATOM 4211 N N . TYR A 1 519 ? 6.589 -11.523 -24.443 1.00 98.00 519 TYR A N 1
ATOM 4212 C CA . TYR A 1 519 ? 7.800 -10.989 -25.063 1.00 98.00 519 TYR A CA 1
ATOM 4213 C C . TYR A 1 519 ? 7.584 -9.555 -25.561 1.00 98.00 519 TYR A C 1
ATOM 4215 O O . TYR A 1 519 ? 6.538 -9.244 -26.135 1.00 98.00 519 TYR A O 1
ATOM 4223 N N . ILE A 1 520 ? 8.555 -8.675 -25.302 1.00 97.69 520 ILE A N 1
ATOM 4224 C CA . ILE A 1 520 ? 8.575 -7.286 -25.774 1.00 97.69 520 ILE A CA 1
ATOM 4225 C C . ILE A 1 520 ? 10.001 -6.933 -26.210 1.00 97.69 520 ILE A C 1
ATOM 4227 O O . ILE A 1 520 ? 10.966 -7.213 -25.504 1.00 97.69 520 ILE A O 1
ATOM 4231 N N . GLU A 1 521 ? 10.133 -6.279 -27.360 1.00 97.31 521 GLU A N 1
ATOM 4232 C CA . GLU A 1 521 ? 11.398 -5.722 -27.841 1.00 97.31 521 GLU A CA 1
ATOM 4233 C C . GLU A 1 521 ? 11.536 -4.241 -27.476 1.00 97.31 521 GLU A C 1
ATOM 4235 O O . GLU A 1 521 ? 10.552 -3.500 -27.537 1.00 97.31 521 GLU A O 1
ATOM 4240 N N . CYS A 1 522 ? 12.745 -3.787 -27.138 1.00 96.81 522 CYS A N 1
ATOM 4241 C CA . CYS A 1 522 ? 13.035 -2.383 -26.852 1.00 96.81 522 CYS A CA 1
ATOM 4242 C C . CYS A 1 522 ? 14.430 -1.934 -27.291 1.00 96.81 522 CYS A C 1
ATOM 4244 O O . CYS A 1 522 ? 15.347 -2.730 -27.486 1.00 96.81 522 CYS A O 1
ATOM 4246 N N . SER A 1 523 ? 14.598 -0.614 -27.370 1.00 96.00 523 SER A N 1
ATOM 4247 C CA . SER A 1 523 ? 15.906 0.033 -27.471 1.00 96.00 523 SER A CA 1
ATOM 4248 C C . SER A 1 523 ? 16.078 0.969 -26.283 1.00 96.00 523 SER A C 1
ATOM 4250 O O . SER A 1 523 ? 15.398 1.992 -26.189 1.00 96.00 523 SER A O 1
ATOM 4252 N N . ALA A 1 524 ? 16.996 0.634 -25.375 1.00 92.75 524 ALA A N 1
ATOM 4253 C CA . ALA A 1 524 ? 17.390 1.554 -24.311 1.00 92.75 524 ALA A CA 1
ATOM 4254 C C . ALA A 1 524 ? 18.071 2.820 -24.864 1.00 92.75 524 ALA A C 1
ATOM 4256 O O . ALA A 1 524 ? 17.929 3.884 -24.268 1.00 92.75 524 ALA A O 1
ATOM 4257 N N . LEU A 1 525 ? 18.759 2.724 -26.009 1.00 91.44 525 LEU A N 1
ATOM 4258 C CA . LEU A 1 525 ? 19.423 3.856 -26.660 1.00 91.44 525 LEU A CA 1
ATOM 4259 C C . LEU A 1 525 ? 18.402 4.902 -27.122 1.00 91.44 525 LEU A C 1
ATOM 4261 O O . LEU A 1 525 ? 18.443 6.058 -26.702 1.00 91.44 525 LEU A O 1
ATOM 4265 N N . ASN A 1 526 ? 17.421 4.470 -27.914 1.00 90.31 526 ASN A N 1
ATOM 4266 C CA . ASN A 1 526 ? 16.448 5.379 -28.522 1.00 90.31 526 ASN A CA 1
ATOM 4267 C C . ASN A 1 526 ? 15.226 5.626 -27.622 1.00 90.31 526 ASN A C 1
ATOM 4269 O O . ASN A 1 526 ? 14.496 6.595 -27.809 1.00 90.31 526 ASN A O 1
ATOM 4273 N N . GLY A 1 527 ? 15.010 4.791 -26.602 1.00 87.88 527 GLY A N 1
ATOM 4274 C CA . GLY A 1 527 ? 13.836 4.835 -25.725 1.00 87.88 527 GLY A CA 1
ATOM 4275 C C . GLY A 1 527 ? 12.615 4.079 -26.268 1.00 87.88 527 GLY A C 1
ATOM 4276 O O . GLY A 1 527 ? 11.540 4.119 -25.662 1.00 87.88 527 GLY A O 1
ATOM 4277 N N . THR A 1 528 ? 12.762 3.373 -27.391 1.00 93.31 528 THR A N 1
ATOM 4278 C CA . THR A 1 528 ? 11.685 2.630 -28.056 1.00 93.31 528 THR A CA 1
ATOM 4279 C C . THR A 1 528 ? 11.106 1.557 -27.135 1.00 93.31 528 THR A C 1
ATOM 4281 O O . THR A 1 528 ? 11.847 0.761 -26.559 1.00 93.31 528 THR A O 1
ATOM 4284 N N . ASN A 1 529 ? 9.774 1.527 -27.016 1.00 92.88 529 ASN A N 1
ATOM 4285 C CA . ASN A 1 529 ? 8.978 0.567 -26.237 1.00 92.88 529 ASN A CA 1
ATOM 4286 C C . ASN A 1 529 ? 9.252 0.500 -24.723 1.00 92.88 529 ASN A C 1
ATOM 4288 O O . ASN A 1 529 ? 8.622 -0.304 -24.037 1.00 92.88 529 ASN A O 1
ATOM 4292 N N . LEU A 1 530 ? 10.095 1.370 -24.152 1.00 91.56 530 LEU A N 1
ATOM 4293 C CA . LEU A 1 530 ? 10.361 1.351 -22.708 1.00 91.56 530 LEU A CA 1
ATOM 4294 C C . LEU A 1 530 ? 9.081 1.543 -21.887 1.00 91.56 530 LEU A C 1
ATOM 4296 O O . LEU A 1 530 ? 8.791 0.739 -21.009 1.00 91.56 530 LEU A O 1
ATOM 4300 N N . LYS A 1 531 ? 8.246 2.537 -22.222 1.00 89.00 531 LYS A N 1
ATOM 4301 C CA . LYS A 1 531 ? 6.963 2.765 -21.526 1.00 89.00 531 LYS A CA 1
ATOM 4302 C C . LYS A 1 531 ? 6.056 1.529 -21.549 1.00 89.00 531 LYS A C 1
ATOM 4304 O O . LYS A 1 531 ? 5.444 1.209 -20.533 1.00 89.00 531 LYS A O 1
ATOM 4309 N N . GLN A 1 532 ? 6.010 0.822 -22.678 1.00 92.00 532 GLN A N 1
ATOM 4310 C CA . GLN A 1 532 ? 5.189 -0.376 -22.852 1.00 92.00 532 GLN A CA 1
ATOM 4311 C C . GLN A 1 532 ? 5.653 -1.523 -21.945 1.00 92.00 532 GLN A C 1
ATOM 4313 O O . GLN A 1 532 ? 4.812 -2.213 -21.371 1.00 92.00 532 GLN A O 1
ATOM 4318 N N . ILE A 1 533 ? 6.969 -1.698 -21.770 1.00 94.62 533 ILE A N 1
ATOM 4319 C CA . ILE A 1 533 ? 7.537 -2.716 -20.872 1.00 94.62 533 ILE A CA 1
ATOM 4320 C C . ILE A 1 533 ? 7.036 -2.512 -19.444 1.00 94.62 533 ILE A C 1
ATOM 4322 O O . ILE A 1 533 ? 6.480 -3.433 -18.846 1.00 94.62 533 ILE A O 1
ATOM 4326 N N . PHE A 1 534 ? 7.189 -1.300 -18.906 1.00 93.00 534 PHE A N 1
ATOM 4327 C CA . PHE A 1 534 ? 6.809 -1.022 -17.521 1.00 93.00 534 PHE A CA 1
ATOM 4328 C C . PHE A 1 534 ? 5.289 -1.016 -17.323 1.00 93.00 534 PHE A C 1
ATOM 4330 O O . PHE A 1 534 ? 4.815 -1.514 -16.306 1.00 93.00 534 PHE A O 1
ATOM 4337 N N . GLN A 1 535 ? 4.506 -0.544 -18.299 1.00 90.69 535 GLN A N 1
ATOM 4338 C CA . GLN A 1 535 ? 3.041 -0.648 -18.251 1.00 90.69 535 GLN A CA 1
ATOM 4339 C C . GLN A 1 535 ? 2.565 -2.103 -18.227 1.00 90.69 535 GLN A C 1
ATOM 4341 O O . GLN A 1 535 ? 1.673 -2.454 -17.453 1.00 90.69 535 GLN A O 1
ATOM 4346 N N . GLU A 1 536 ? 3.165 -2.968 -19.044 1.00 94.19 536 GLU A N 1
ATOM 4347 C CA . GLU A 1 536 ? 2.832 -4.389 -19.049 1.00 94.19 536 GLU A CA 1
ATOM 4348 C C . GLU A 1 536 ? 3.270 -5.081 -17.753 1.00 94.19 536 GLU A C 1
ATOM 4350 O O . GLU A 1 536 ? 2.528 -5.903 -17.214 1.00 94.19 536 GLU A O 1
ATOM 4355 N N . ALA A 1 537 ? 4.435 -4.715 -17.214 1.00 95.12 537 ALA A N 1
ATOM 4356 C CA . ALA A 1 537 ? 4.908 -5.223 -15.933 1.00 95.12 537 ALA A CA 1
ATOM 4357 C C . ALA A 1 537 ? 3.950 -4.851 -14.791 1.00 95.12 537 ALA A C 1
ATOM 4359 O O . ALA A 1 537 ? 3.553 -5.725 -14.018 1.00 95.12 537 ALA A O 1
ATOM 4360 N N . VAL A 1 538 ? 3.499 -3.589 -14.739 1.00 91.94 538 VAL A N 1
ATOM 4361 C CA . VAL A 1 538 ? 2.464 -3.130 -13.798 1.00 91.94 538 VAL A CA 1
ATOM 4362 C C . VAL A 1 538 ? 1.182 -3.934 -13.982 1.00 91.94 538 VAL A C 1
ATOM 4364 O O . VAL A 1 538 ? 0.655 -4.462 -13.009 1.00 91.94 538 VAL A O 1
ATOM 4367 N N . LYS A 1 539 ? 0.703 -4.097 -15.219 1.00 93.38 539 LYS A N 1
ATOM 4368 C CA . LYS A 1 539 ? -0.516 -4.858 -15.522 1.00 93.38 539 LYS A CA 1
ATOM 4369 C C . LYS A 1 539 ? -0.458 -6.294 -14.994 1.00 93.38 539 LYS A C 1
ATOM 4371 O O . LYS A 1 539 ? -1.426 -6.766 -14.398 1.00 93.38 539 LYS A O 1
ATOM 4376 N N . GLN A 1 540 ? 0.650 -7.006 -15.202 1.00 94.56 540 GLN A N 1
ATOM 4377 C CA . GLN A 1 540 ? 0.790 -8.392 -14.740 1.00 94.56 540 GLN A CA 1
ATOM 4378 C C . GLN A 1 540 ? 0.926 -8.487 -13.218 1.00 94.56 540 GLN A C 1
ATOM 4380 O O . GLN A 1 540 ? 0.267 -9.322 -12.596 1.00 94.56 540 GLN A O 1
ATOM 4385 N N . ALA A 1 541 ? 1.705 -7.593 -12.606 1.00 91.75 541 ALA A N 1
ATOM 4386 C CA . ALA A 1 541 ? 1.812 -7.504 -11.154 1.00 91.75 541 ALA A CA 1
ATOM 4387 C C . ALA A 1 541 ? 0.465 -7.155 -10.493 1.00 91.75 541 ALA A C 1
ATOM 4389 O O . ALA A 1 541 ? 0.107 -7.748 -9.477 1.00 91.75 541 ALA A O 1
ATOM 4390 N N . MET A 1 542 ? -0.324 -6.262 -11.096 1.00 85.50 542 MET A N 1
ATOM 4391 C CA . MET A 1 542 ? -1.665 -5.903 -10.628 1.00 85.50 542 MET A CA 1
ATOM 4392 C C . MET A 1 542 ? -2.632 -7.083 -10.681 1.00 85.50 542 MET A C 1
ATOM 4394 O O . MET A 1 542 ? -3.331 -7.327 -9.704 1.00 85.50 542 MET A O 1
ATOM 4398 N N . LYS A 1 543 ? -2.630 -7.865 -11.769 1.00 88.25 543 LYS A N 1
ATOM 4399 C CA . LYS A 1 543 ? -3.445 -9.089 -11.873 1.00 88.25 543 LYS A CA 1
ATOM 4400 C C . LYS A 1 543 ? -3.103 -10.121 -10.798 1.00 88.25 543 LYS A C 1
ATOM 4402 O O . LYS A 1 543 ? -3.998 -10.792 -10.298 1.00 88.25 543 LYS A O 1
ATOM 4407 N N . LYS A 1 544 ? -1.818 -10.245 -10.450 1.00 85.00 544 LYS A N 1
ATOM 4408 C CA . LYS A 1 544 ? -1.348 -11.129 -9.374 1.00 85.00 544 LYS A CA 1
ATOM 4409 C C . LYS A 1 544 ? -1.789 -10.622 -7.998 1.00 85.00 544 LYS A C 1
ATOM 4411 O O . LYS A 1 544 ? -2.261 -11.414 -7.190 1.00 85.00 544 LYS A O 1
ATOM 4416 N N . LYS A 1 545 ? -1.610 -9.324 -7.717 1.00 72.50 545 LYS A N 1
ATOM 4417 C CA . LYS A 1 545 ? -1.951 -8.727 -6.414 1.00 72.50 545 LYS A CA 1
ATOM 4418 C C . LYS A 1 545 ? -3.451 -8.619 -6.170 1.00 72.50 545 LYS A C 1
ATOM 4420 O O . LYS A 1 545 ? -3.883 -8.796 -5.038 1.00 72.50 545 LYS A O 1
ATOM 4425 N N . PHE A 1 546 ? -4.221 -8.350 -7.221 1.00 73.62 546 PHE A N 1
ATOM 4426 C CA . PHE A 1 546 ? -5.671 -8.172 -7.173 1.00 73.62 546 PHE A CA 1
ATOM 4427 C C . PHE A 1 546 ? -6.329 -9.088 -8.206 1.00 73.62 546 PHE A C 1
ATOM 4429 O O . PHE A 1 546 ? -6.752 -8.617 -9.267 1.00 73.62 546 PHE A O 1
ATOM 4436 N N . PRO A 1 547 ? -6.417 -10.402 -7.932 1.00 68.31 547 PRO A N 1
ATOM 4437 C CA . PRO A 1 547 ? -7.203 -11.295 -8.765 1.00 68.31 547 PRO A CA 1
ATOM 4438 C C . PRO A 1 547 ? -8.648 -10.791 -8.737 1.00 68.31 547 PRO A C 1
ATOM 4440 O O . PRO A 1 547 ? -9.285 -10.790 -7.683 1.00 68.31 547 PRO A O 1
ATOM 4443 N N . GLN A 1 548 ? -9.165 -10.307 -9.867 1.00 50.34 548 GLN A N 1
ATOM 4444 C CA . GLN A 1 548 ? -10.575 -9.936 -9.945 1.00 50.34 548 GLN A CA 1
ATOM 4445 C C . GLN A 1 548 ? -11.404 -11.188 -9.635 1.00 50.34 548 GLN A C 1
ATOM 4447 O O . GLN A 1 548 ? -11.319 -12.181 -10.362 1.00 50.34 548 GLN A O 1
ATOM 4452 N N . GLN A 1 549 ? -12.197 -11.146 -8.558 1.00 35.66 549 GLN A N 1
ATOM 4453 C CA . GLN A 1 549 ? -13.272 -12.110 -8.358 1.00 35.66 549 GLN A CA 1
ATOM 4454 C C . GLN A 1 549 ? -14.226 -11.928 -9.533 1.00 35.66 549 GLN A C 1
ATOM 4456 O O . GLN A 1 549 ? -14.942 -10.933 -9.626 1.00 35.66 549 GLN A O 1
ATOM 4461 N N . THR A 1 550 ? -14.191 -12.860 -10.477 1.00 30.97 550 THR A N 1
ATOM 4462 C CA . THR A 1 550 ? -15.213 -12.945 -11.509 1.00 30.97 550 THR A CA 1
ATOM 4463 C C . THR A 1 550 ? -16.508 -13.303 -10.797 1.00 30.97 550 THR A C 1
ATOM 4465 O O . THR A 1 550 ? -16.736 -14.451 -10.423 1.00 30.97 550 THR A O 1
ATOM 4468 N N . THR A 1 551 ? -17.357 -12.303 -10.572 1.00 29.83 551 THR A N 1
ATOM 4469 C CA . THR A 1 551 ? -18.775 -12.510 -10.309 1.00 29.83 551 THR A CA 1
ATOM 4470 C C . THR A 1 551 ? -19.332 -13.284 -11.495 1.00 29.83 551 THR A C 1
ATOM 4472 O O . THR A 1 551 ? -19.601 -12.733 -12.562 1.00 29.83 551 THR A O 1
ATOM 4475 N N . GLN A 1 552 ? -19.472 -14.597 -11.322 1.00 30.91 552 GLN A N 1
ATOM 4476 C CA . GLN A 1 552 ? -20.346 -15.404 -12.156 1.00 30.91 552 GLN A CA 1
ATOM 4477 C C . GLN A 1 552 ? -21.769 -14.904 -11.909 1.00 30.91 552 GLN A C 1
ATOM 4479 O O . GLN A 1 552 ? -22.481 -15.385 -11.032 1.00 30.91 552 GLN A O 1
ATOM 4484 N N . ASN A 1 553 ? -22.178 -13.889 -12.666 1.00 30.06 553 ASN A N 1
ATOM 4485 C CA . ASN A 1 553 ? -23.583 -13.579 -12.838 1.00 30.06 553 ASN A CA 1
ATOM 4486 C C . ASN A 1 553 ? -24.208 -14.773 -13.560 1.00 30.06 553 ASN A C 1
ATOM 4488 O O . ASN A 1 553 ? -24.118 -14.899 -14.782 1.00 30.06 553 ASN A O 1
ATOM 4492 N N . ALA A 1 554 ? -24.837 -15.653 -12.783 1.00 34.34 554 ALA A N 1
ATOM 4493 C CA . ALA A 1 554 ? -25.856 -16.572 -13.256 1.00 34.34 554 ALA A CA 1
ATOM 4494 C C . ALA A 1 554 ? -27.032 -15.739 -13.795 1.00 34.34 554 ALA A C 1
ATOM 4496 O O . ALA A 1 554 ? -28.012 -15.464 -13.105 1.00 34.34 554 ALA A O 1
ATOM 4497 N N . GLY A 1 555 ? -26.886 -15.278 -15.037 1.00 28.98 555 GLY A N 1
ATOM 4498 C CA . GLY A 1 555 ? -27.930 -14.637 -15.816 1.00 28.98 555 GLY A CA 1
ATOM 4499 C C . GLY A 1 555 ? -28.953 -15.682 -16.231 1.00 28.98 555 GLY A C 1
ATOM 4500 O O . GLY A 1 555 ? -28.795 -16.381 -17.227 1.00 28.98 555 GLY A O 1
ATOM 4501 N N . THR A 1 556 ? -30.004 -15.783 -15.432 1.00 38.59 556 THR A N 1
ATOM 4502 C CA . THR A 1 556 ? -31.289 -16.340 -15.831 1.00 38.59 556 THR A CA 1
ATOM 4503 C C . THR A 1 556 ? -31.858 -15.504 -16.978 1.00 38.59 556 THR A C 1
ATOM 4505 O O . THR A 1 556 ? -32.213 -14.344 -16.801 1.00 38.59 556 THR A O 1
ATOM 4508 N N . SER A 1 557 ? -31.985 -16.098 -18.162 1.00 31.48 557 SER A N 1
ATOM 4509 C CA . SER A 1 557 ? -32.851 -15.576 -19.223 1.00 31.48 557 SER A CA 1
ATOM 4510 C C . SER A 1 557 ? -33.394 -16.724 -20.077 1.00 31.48 557 SER A C 1
ATOM 4512 O O . SER A 1 557 ? -32.882 -17.065 -21.138 1.00 31.48 557 SER A O 1
ATOM 4514 N N . LYS A 1 558 ? -34.489 -17.335 -19.608 1.00 30.80 558 LYS A N 1
ATOM 4515 C CA . LYS A 1 558 ? -35.451 -17.974 -20.516 1.00 30.80 558 LYS A CA 1
ATOM 4516 C C . LYS A 1 558 ? -36.379 -16.878 -21.050 1.00 30.80 558 LYS A C 1
ATOM 4518 O O . LYS A 1 558 ? -36.994 -16.198 -20.228 1.00 30.80 558 LYS A O 1
ATOM 4523 N N . PRO A 1 559 ? -36.551 -16.719 -22.370 1.00 30.97 559 PRO A N 1
ATOM 4524 C CA . PRO A 1 559 ? -37.653 -15.937 -22.905 1.00 30.97 559 PRO A CA 1
ATOM 4525 C C . PRO A 1 559 ? -38.942 -16.761 -22.800 1.00 30.97 559 PRO A C 1
ATOM 4527 O O . PRO A 1 559 ? -39.038 -17.857 -23.351 1.00 30.97 559 PRO A O 1
ATOM 4530 N N . GLN A 1 560 ? -39.931 -16.233 -22.080 1.00 30.56 560 GLN A N 1
ATOM 4531 C CA . GLN A 1 560 ? -41.326 -16.625 -22.246 1.00 30.56 560 GLN A CA 1
ATOM 4532 C C . GLN A 1 560 ? -41.884 -15.898 -23.472 1.00 30.56 560 GLN A C 1
ATOM 4534 O O . GLN A 1 560 ? -41.952 -14.671 -23.482 1.00 30.56 560 GLN A O 1
ATOM 4539 N N . THR A 1 561 ? -42.353 -16.647 -24.464 1.00 31.84 561 THR A N 1
ATOM 4540 C CA . THR A 1 561 ? -43.338 -16.166 -25.436 1.00 31.84 561 THR A CA 1
ATOM 4541 C C . THR A 1 561 ? -44.474 -17.177 -25.551 1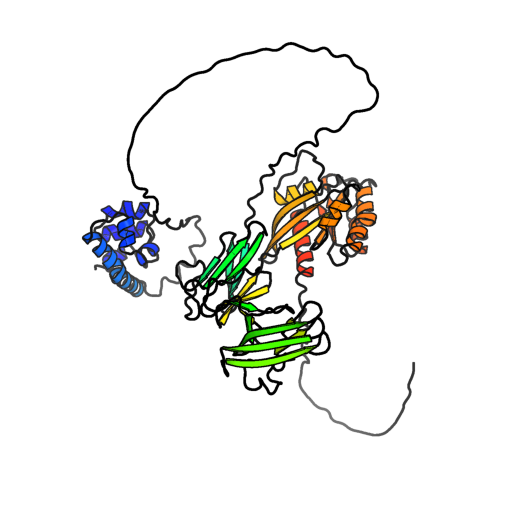.00 31.84 561 THR A C 1
ATOM 4543 O O . THR A 1 561 ? -44.278 -18.325 -25.930 1.00 31.84 561 THR A O 1
ATOM 4546 N N . GLY A 1 562 ? -45.666 -16.709 -25.168 1.00 29.06 562 GLY A N 1
ATOM 4547 C CA . GLY A 1 562 ? -46.914 -16.853 -25.921 1.00 29.06 562 GLY A CA 1
ATOM 4548 C C . GLY A 1 562 ? -47.400 -18.254 -26.285 1.00 29.06 562 GLY A C 1
ATOM 4549 O O . GLY A 1 562 ? -46.960 -18.856 -27.255 1.00 29.06 562 GLY A O 1
ATOM 4550 N N . ALA A 1 563 ? -48.433 -18.691 -25.571 1.00 28.33 563 ALA A N 1
ATOM 4551 C CA . ALA A 1 563 ? -49.304 -19.801 -25.927 1.00 28.33 563 ALA A CA 1
ATOM 4552 C C . ALA A 1 563 ? -49.962 -19.645 -27.314 1.00 28.33 563 ALA A C 1
ATOM 4554 O O . ALA A 1 563 ? -50.412 -18.552 -27.645 1.00 28.33 563 ALA A O 1
ATOM 4555 N N . GLN A 1 564 ? -50.168 -20.763 -28.026 1.00 29.11 564 GLN A N 1
ATOM 4556 C CA . GLN A 1 564 ? -51.498 -21.177 -28.509 1.00 29.11 564 GLN A CA 1
ATOM 4557 C C . GLN A 1 564 ? -51.519 -22.600 -29.118 1.00 29.11 564 GLN A C 1
ATOM 4559 O O . GLN A 1 564 ? -50.881 -22.881 -30.122 1.00 29.11 564 GLN A O 1
ATOM 4564 N N . ARG A 1 565 ? -52.343 -23.452 -28.483 1.00 26.36 565 ARG A N 1
ATOM 4565 C CA . ARG A 1 565 ? -53.271 -24.475 -29.024 1.00 26.36 565 ARG A CA 1
ATOM 4566 C C . ARG A 1 565 ? -52.836 -25.419 -30.163 1.00 26.36 565 ARG A C 1
ATOM 4568 O O . ARG A 1 565 ? -52.768 -25.011 -31.316 1.00 26.36 565 ARG A O 1
ATOM 4575 N N . LYS A 1 566 ? -52.849 -26.723 -29.840 1.00 29.20 566 LYS A N 1
ATOM 4576 C CA . LYS A 1 566 ? -53.749 -27.796 -30.363 1.00 29.20 566 LYS A CA 1
ATOM 4577 C C . LYS A 1 566 ? -53.325 -29.124 -29.703 1.00 29.20 566 LYS A C 1
ATOM 4579 O O . LYS A 1 566 ? -52.212 -29.574 -29.918 1.00 29.20 566 LYS A O 1
ATOM 4584 N N . THR A 1 567 ? -53.990 -29.594 -28.645 1.00 26.55 567 THR A N 1
ATOM 4585 C CA . THR A 1 567 ? -55.046 -30.638 -28.650 1.00 26.55 567 THR A CA 1
ATOM 4586 C C . THR A 1 567 ? -54.892 -31.714 -29.726 1.00 26.55 567 THR A C 1
ATOM 4588 O O . THR A 1 567 ? -55.183 -31.444 -30.891 1.00 26.55 567 THR A O 1
ATOM 4591 N N . ASN A 1 568 ? -54.481 -32.915 -29.308 1.00 28.41 568 ASN A N 1
ATOM 4592 C CA . ASN A 1 568 ? -55.205 -34.198 -29.426 1.00 28.41 568 ASN A CA 1
ATOM 4593 C C . ASN A 1 568 ? -54.220 -35.329 -29.065 1.00 28.41 568 ASN A C 1
ATOM 4595 O O . ASN A 1 568 ? -53.098 -35.329 -29.554 1.00 28.41 568 ASN A O 1
ATOM 4599 N N . SER A 1 569 ? -54.477 -36.063 -27.971 1.00 26.34 569 SER A N 1
ATOM 4600 C CA . SER A 1 569 ? -55.011 -37.446 -27.973 1.00 26.34 569 SER A CA 1
ATOM 4601 C C . SER A 1 569 ? -54.106 -38.394 -28.772 1.00 26.34 569 SER A C 1
ATOM 4603 O O . SER A 1 569 ? -53.845 -38.130 -29.934 1.00 26.34 569 SER A O 1
ATOM 4605 N N . SER A 1 570 ? -53.613 -39.516 -28.279 1.00 26.70 570 SER A N 1
ATOM 4606 C CA . SER A 1 570 ? -54.076 -40.424 -27.237 1.00 26.70 570 SER A CA 1
ATOM 4607 C C . SER A 1 570 ? -52.989 -41.499 -27.057 1.00 26.70 570 SER A C 1
ATOM 4609 O O . SER A 1 570 ? -52.026 -41.547 -27.816 1.00 26.70 570 SER A O 1
ATOM 4611 N N . ASP A 1 571 ? -53.220 -42.378 -26.085 1.00 29.52 571 ASP A N 1
ATOM 4612 C CA . ASP A 1 571 ? -52.757 -43.768 -26.065 1.00 29.52 571 ASP A CA 1
ATOM 4613 C C . ASP A 1 571 ? -51.355 -44.092 -25.522 1.00 29.52 571 ASP A C 1
ATOM 4615 O O . ASP A 1 571 ? -50.326 -43.992 -26.176 1.00 29.52 571 ASP A O 1
ATOM 4619 N N . ASN A 1 572 ? -51.431 -44.615 -24.296 1.00 27.80 572 ASN A N 1
ATOM 4620 C CA . ASN A 1 572 ? -51.034 -45.969 -23.914 1.00 27.80 572 ASN A CA 1
ATOM 4621 C C . ASN A 1 572 ? -49.555 -46.363 -23.811 1.00 27.80 572 ASN A C 1
ATOM 4623 O O . ASN A 1 572 ? -48.806 -46.423 -24.778 1.00 27.80 572 ASN A O 1
ATOM 4627 N N . ALA A 1 573 ? -49.317 -46.886 -22.605 1.00 29.78 573 ALA A N 1
ATOM 4628 C CA . ALA A 1 573 ? -48.634 -48.134 -22.294 1.00 29.78 573 ALA A CA 1
ATOM 4629 C C . ALA A 1 573 ? -47.106 -48.104 -22.179 1.00 29.78 573 ALA A C 1
ATOM 4631 O O . ALA A 1 573 ? -46.368 -47.838 -23.119 1.00 29.78 573 ALA A O 1
ATOM 4632 N N . ASP A 1 574 ? -46.691 -48.446 -20.957 1.00 27.69 574 ASP A N 1
ATOM 4633 C CA . ASP A 1 574 ? -45.761 -49.528 -20.650 1.00 27.69 574 ASP A CA 1
ATOM 4634 C C . ASP A 1 574 ? -44.495 -49.636 -21.505 1.00 27.69 574 ASP A C 1
ATOM 4636 O O . ASP A 1 574 ? -44.512 -50.080 -22.645 1.00 27.69 574 ASP A O 1
ATOM 4640 N N . ALA A 1 575 ? -43.343 -49.443 -20.869 1.00 31.44 575 ALA A N 1
ATOM 4641 C CA . ALA A 1 575 ? -42.627 -50.597 -20.332 1.00 31.44 575 ALA A CA 1
ATOM 4642 C C . ALA A 1 575 ? -41.286 -50.180 -19.724 1.00 31.44 575 ALA A C 1
ATOM 4644 O O . ALA A 1 575 ? -40.481 -49.440 -20.284 1.00 31.44 575 ALA A O 1
ATOM 4645 N N . SER A 1 576 ? -41.059 -50.756 -18.553 1.00 29.17 576 SER A N 1
ATOM 4646 C CA . SER A 1 576 ? -39.771 -51.086 -17.961 1.00 29.17 576 SER A CA 1
ATOM 4647 C C . SER A 1 576 ? -38.663 -51.442 -18.961 1.00 29.17 576 SER A C 1
ATOM 4649 O O . SER A 1 576 ? -38.863 -52.276 -19.841 1.00 29.17 576 SER A O 1
ATOM 4651 N N . GLY A 1 577 ? -37.447 -50.956 -18.703 1.00 29.89 577 GLY A N 1
ATOM 4652 C CA . GLY A 1 577 ? -36.247 -51.435 -19.388 1.00 29.89 577 GLY A CA 1
ATOM 4653 C C . GLY A 1 577 ? -34.959 -50.880 -18.794 1.00 29.89 577 GLY A C 1
ATOM 4654 O O . GLY A 1 577 ? -34.359 -49.966 -19.343 1.00 29.89 577 GLY A O 1
ATOM 4655 N N . LYS A 1 578 ? -34.531 -51.438 -17.657 1.00 33.44 578 LYS A N 1
ATOM 4656 C CA . LYS A 1 578 ? -33.151 -51.337 -17.156 1.00 33.44 578 LYS A CA 1
ATOM 4657 C C . LYS A 1 578 ? -32.169 -51.812 -18.241 1.00 33.44 578 LYS A C 1
ATOM 4659 O O . LYS A 1 578 ? -32.383 -52.905 -18.749 1.00 33.44 578 LYS A O 1
ATOM 4664 N N . CYS A 1 579 ? -31.057 -51.108 -18.473 1.00 28.97 579 CYS A N 1
ATOM 4665 C CA . CYS A 1 579 ? -29.725 -51.732 -18.396 1.00 28.97 579 CYS A CA 1
ATOM 4666 C C . CYS A 1 579 ? -28.571 -50.710 -18.410 1.00 28.97 579 CYS A C 1
ATOM 4668 O O . CYS A 1 579 ? -28.307 -50.017 -19.383 1.00 28.97 579 CYS A O 1
ATOM 4670 N N . SER A 1 580 ? -27.922 -50.671 -17.257 1.00 32.06 580 SER A N 1
ATOM 4671 C CA . SER A 1 580 ? -26.519 -50.445 -16.909 1.00 32.06 580 SER A CA 1
ATOM 4672 C C . SER A 1 580 ? -25.404 -50.765 -17.935 1.00 32.06 580 SER A C 1
ATOM 4674 O O . SER A 1 580 ? -25.483 -51.762 -18.644 1.00 32.06 580 SER A O 1
ATOM 4676 N N . ILE A 1 581 ? -24.293 -50.024 -17.753 1.00 36.81 581 ILE A N 1
ATOM 4677 C CA . ILE A 1 581 ? -22.860 -50.344 -17.992 1.00 36.81 581 ILE A CA 1
ATOM 4678 C C . ILE A 1 581 ? -22.337 -50.199 -19.437 1.00 36.81 581 ILE A C 1
ATOM 4680 O O . ILE A 1 581 ? -22.528 -51.083 -20.265 1.00 36.81 581 ILE A O 1
ATOM 4684 N N . GLN A 1 582 ? -21.563 -49.137 -19.695 1.00 37.81 582 GLN A N 1
ATOM 4685 C CA . GLN A 1 582 ? -20.088 -49.122 -19.615 1.00 37.81 582 GLN A CA 1
ATOM 4686 C C . GLN A 1 582 ? -19.583 -47.699 -19.378 1.00 37.81 582 GLN A C 1
ATOM 4688 O O . GLN A 1 582 ? -20.213 -46.763 -19.919 1.00 37.81 582 GLN A O 1
#

Radius of gyration: 36.23 Å; chains: 1; bounding box: 118×107×77 Å

Organism: NCBI:txid65129